Protein AF-A0A3N5H1C3-F1 (afdb_monomer)

Secondary structure (DSSP, 8-state):
-------------------------------------------PPP--PPP------PPPPPEEEEEEEEGGGHHHHHHHHHHHHHHSTTEEEEEEEE-HHHHHHHHHTT---SEEE-S-HHHHHHHHHTTSS-TTT-EEEEEE-EEEEEETT-TT---SGGGGGSTT--EEEE-TTSHHHHHHHHHHHHHTTSTTS-TTHHHHHHHTEEEEESSHHHHHHHHHTTSSSEEEEEHHHHHHTTTTEEEEE--TTT---EEEEEEE-TT-S-HHHHHHHHHHHHSHHHHHHHHHTTPEESS--S--TT-EEEE-TTS-EEEESS--SSEEE-SSS-HHHHHHHTTSTTHHHHEEEE----BTTB--HHHH-TTGGGSEEPPTT--HHHHHTT--SEEEEEGGGIIIIIHHHHHTT--EEEE---STTHHHHHHHHHHHHHT-HHHHHHHHHHHHTTT-

Mean predicted aligned error: 17.56 Å

Solvent-accessible surface area (backbone atoms only — 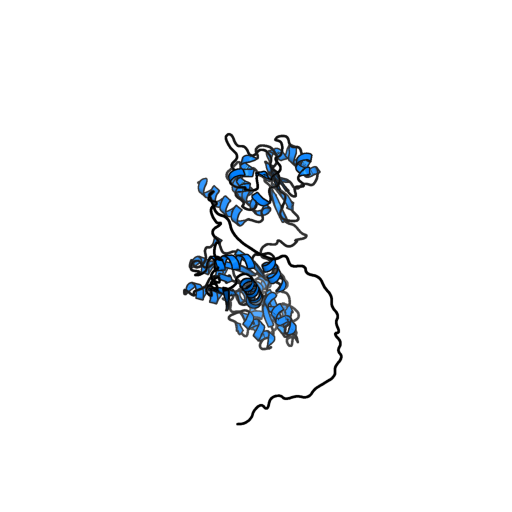not comparable to full-atom values): 26152 Å² total; per-residue (Å²): 140,86,84,82,89,84,81,89,82,89,80,90,87,88,91,83,90,90,90,86,91,88,91,85,90,85,86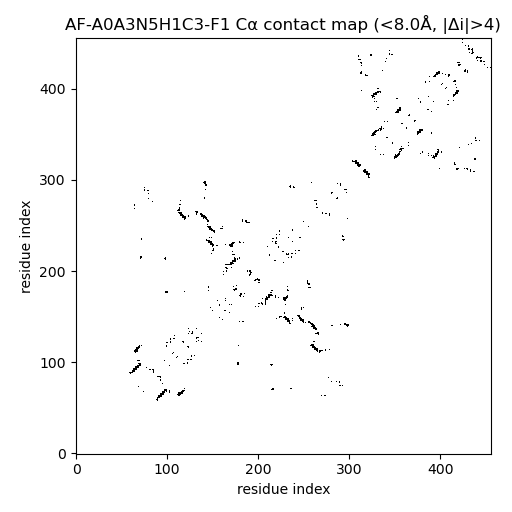,87,88,86,89,90,87,89,89,87,83,87,85,89,82,95,76,86,79,85,80,81,77,76,84,78,81,74,74,78,79,73,77,63,74,82,40,75,50,32,35,40,32,19,44,84,45,51,69,52,48,53,55,48,38,55,53,47,31,74,76,35,82,48,41,45,68,45,77,48,70,38,22,32,49,58,51,34,48,40,48,71,72,63,56,89,44,18,28,44,33,26,54,30,58,70,40,48,51,47,30,29,73,69,59,43,25,57,73,87,59,52,40,62,57,30,29,43,46,49,25,37,36,23,26,57,85,39,90,77,66,75,80,52,82,73,50,54,39,43,88,86,46,34,30,28,34,28,29,67,75,19,53,59,16,37,38,49,52,50,24,37,64,40,37,40,72,37,90,92,38,51,77,58,41,43,62,41,30,59,70,22,50,76,49,66,28,74,28,61,61,57,34,52,48,37,16,56,69,61,78,18,51,24,27,55,37,44,52,41,56,48,63,78,43,49,90,43,32,40,76,41,83,49,55,71,93,40,39,53,76,35,41,24,33,35,30,50,30,71,79,25,94,46,58,68,57,28,50,51,52,52,48,43,55,67,30,74,69,30,43,49,49,36,44,75,50,60,39,41,64,53,64,85,83,66,84,51,96,77,38,51,74,40,59,31,70,84,71,45,77,45,78,34,68,61,74,55,61,32,29,29,41,41,61,68,84,27,32,68,57,50,56,61,47,62,73,38,86,60,37,62,77,22,46,48,32,35,32,60,48,70,57,94,92,48,62,66,59,68,80,76,22,93,56,48,89,77,38,47,77,43,55,92,78,61,49,48,68,66,55,52,72,72,61,43,60,26,36,42,31,37,52,89,35,37,87,66,53,43,52,54,31,46,74,71,70,38,49,70,45,31,34,73,69,80,47,83,78,39,39,46,52,44,32,47,35,46,8,61,50,72,73,36,56,66,61,20,50,52,52,34,52,54,56,52,74,69,74,113

Sequence (456 aa):
MEKGEVAMRSKLMSLLLLIILLTSACAPQVTPAAPMTAPAAAAVPPTAVPPTDVPPTAAPEPRTLTVLAAASLTESFTELGKTFEAQNPGVTVAFSFAGSQQLAQQLDQGAEADVFASASKKYMDAAVTSKRVVKYDAKTFVTNRLVVIFPKDNPAGLQELKDLAKAGIKLDLADKAVPVGQYSLDFLDKAIKDEKFGASFKDDVLKNVVSYETDVKAVVSKVALGEADAGIVYVTDFNSAADKLGMVDIPDALNSIASYPIAALTDSNYPDLASAFIALVLSPDGQQVMAKYNFIPAVTGAESTDGFMVTDALGRAVRFAKAPEKIVLAGKALFMVADAIYLFPEAGKRIVALGSTVQGTGNFIPMIDPTFSAKITLDSSAGAEQIAAAQPDCVIMKSSNASSLGKALEAVKIPVVYLDFETPDQYPRDLKTLGQLFQNPDQAAKLAAYYKGKAE

Nearest PDB structures (foldseek):
  4xxu-assembly1_B  TM=8.721E-01  e=1.909E-21  Escherichia coli K-12
  2h5y-assembly2_B  TM=8.977E-01  e=2.290E-20  Xanthomonas citri pv. citri str. 306
  6nio-assembly1_A  TM=8.109E-01  e=3.676E-20  Yersinia pestis
  1atg-assembly1_A  TM=8.650E-01  e=9.099E-16  Azotobacter vinelandii
  4jb7-assembly1_A-2  TM=7.848E-01  e=1.652E-14  Vibrio cholerae O1 biovar El Tor str. N16961

Radius of gyration: 34.42 Å; Cα contacts (8 Å, |Δi|>4): 757; chains: 1; bounding box: 76×103×87 Å

pLDDT: mean 83.88, std 19.2, range [29.36, 98.62]

Structure (mmCIF, N/CA/C/O backbone):
data_AF-A0A3N5H1C3-F1
#
_entry.id   AF-A0A3N5H1C3-F1
#
loop_
_atom_site.group_PDB
_atom_site.id
_atom_site.type_symbol
_atom_site.label_atom_id
_atom_site.label_alt_id
_atom_site.label_comp_id
_atom_site.label_asym_id
_atom_site.label_entity_id
_atom_site.label_seq_id
_atom_site.pdbx_PDB_ins_code
_atom_site.Cartn_x
_atom_site.Cartn_y
_atom_site.Cartn_z
_atom_site.occupancy
_atom_site.B_iso_or_equiv
_atom_site.auth_seq_id
_atom_site.auth_comp_id
_atom_site.auth_asym_id
_atom_site.auth_atom_id
_atom_site.pdbx_PDB_model_num
ATOM 1 N N . MET A 1 1 ? 25.753 -42.907 29.778 1.00 36.94 1 MET A N 1
ATOM 2 C CA . MET A 1 1 ? 25.982 -44.345 30.032 1.00 36.94 1 MET A CA 1
ATOM 3 C C . MET A 1 1 ? 24.635 -45.018 29.834 1.00 36.94 1 MET A C 1
ATOM 5 O O . MET A 1 1 ? 23.695 -44.561 30.455 1.00 36.94 1 MET A O 1
ATOM 9 N N . GLU A 1 2 ? 24.388 -46.010 28.994 1.00 38.94 2 GLU A N 1
ATOM 10 C CA . GLU A 1 2 ? 25.201 -46.900 28.163 1.00 38.94 2 GLU A CA 1
ATOM 11 C C . GLU A 1 2 ? 24.142 -47.870 27.579 1.00 38.94 2 GLU A C 1
ATOM 13 O O . GLU A 1 2 ? 23.385 -48.439 28.355 1.00 38.94 2 GLU A O 1
ATOM 18 N N . LYS A 1 3 ? 23.797 -47.872 26.286 1.00 37.88 3 LYS A N 1
ATOM 19 C CA . LYS A 1 3 ? 24.251 -48.754 25.177 1.00 37.88 3 LYS A CA 1
ATOM 20 C C . LYS A 1 3 ? 22.988 -48.932 24.301 1.00 37.88 3 LYS A C 1
ATOM 22 O O . LYS A 1 3 ? 21.901 -49.046 24.848 1.00 37.88 3 LYS A O 1
ATOM 27 N N . GLY A 1 4 ? 23.002 -48.892 22.975 1.00 35.62 4 GLY A N 1
ATOM 28 C CA . GLY A 1 4 ? 24.003 -49.451 22.075 1.00 35.62 4 GLY A CA 1
ATOM 29 C C . GLY A 1 4 ? 23.430 -50.719 21.435 1.00 35.62 4 GLY A C 1
ATOM 30 O O . GLY A 1 4 ? 23.575 -51.800 21.987 1.00 35.62 4 GLY A O 1
ATOM 31 N N . GLU A 1 5 ? 22.698 -50.532 20.335 1.00 42.62 5 GLU A N 1
ATOM 32 C CA . GLU A 1 5 ? 22.949 -51.183 19.042 1.00 42.62 5 GLU A CA 1
ATOM 33 C C . GLU A 1 5 ? 23.433 -52.650 19.057 1.00 42.62 5 GLU A C 1
ATOM 35 O O . GLU A 1 5 ? 24.589 -52.923 19.367 1.00 42.62 5 GLU A O 1
ATOM 40 N N . VAL A 1 6 ? 22.593 -53.584 18.585 1.00 41.12 6 VAL A N 1
ATOM 41 C CA . VAL A 1 6 ? 23.080 -54.795 17.900 1.00 41.12 6 VAL A CA 1
ATOM 42 C C . VAL A 1 6 ? 22.230 -55.073 16.666 1.00 41.12 6 VAL A C 1
ATOM 44 O O . VAL A 1 6 ? 21.027 -55.324 16.718 1.00 41.12 6 VAL A O 1
ATOM 47 N N . ALA A 1 7 ? 22.936 -55.008 15.549 1.00 36.16 7 ALA A N 1
ATOM 48 C CA . ALA A 1 7 ? 22.525 -55.262 14.193 1.00 36.16 7 ALA A CA 1
ATOM 49 C C . ALA A 1 7 ? 22.127 -56.729 13.925 1.00 36.16 7 ALA A C 1
ATOM 51 O O . ALA A 1 7 ? 22.710 -57.667 14.460 1.00 36.16 7 ALA A O 1
ATOM 52 N N . MET A 1 8 ? 21.190 -56.879 12.983 1.00 31.75 8 MET A N 1
ATOM 53 C CA . MET A 1 8 ? 21.340 -57.688 11.765 1.00 31.75 8 MET A CA 1
ATOM 54 C C . MET A 1 8 ? 21.823 -59.141 11.930 1.00 31.75 8 MET A C 1
ATOM 56 O O . MET A 1 8 ? 23.010 -59.381 12.121 1.00 31.75 8 MET A O 1
ATOM 60 N N . ARG A 1 9 ? 20.931 -60.112 11.657 1.00 34.56 9 ARG A N 1
ATOM 61 C CA . ARG A 1 9 ? 21.171 -61.240 10.723 1.00 34.56 9 ARG A CA 1
ATOM 62 C C . ARG A 1 9 ? 20.014 -62.254 10.696 1.00 34.56 9 ARG A C 1
ATOM 64 O O . ARG A 1 9 ? 19.810 -63.004 11.636 1.00 34.56 9 ARG A O 1
ATOM 71 N N . SER A 1 10 ? 19.412 -62.349 9.508 1.00 29.36 10 SER A N 1
ATOM 72 C CA . SER A 1 10 ? 19.197 -63.599 8.759 1.00 29.36 10 SER A CA 1
ATOM 73 C C . SER A 1 10 ? 18.235 -64.669 9.302 1.00 29.36 10 SER A C 1
ATOM 75 O O . SER A 1 10 ? 18.570 -65.418 10.217 1.00 29.36 10 SER A O 1
ATOM 77 N N . LYS A 1 11 ? 17.099 -64.827 8.599 1.00 35.53 11 LYS A N 1
ATOM 78 C CA . LYS A 1 11 ? 16.646 -66.055 7.890 1.00 35.53 11 LYS A CA 1
ATOM 79 C C . LYS A 1 11 ? 15.341 -65.720 7.126 1.00 35.53 11 LYS A C 1
ATOM 81 O O . LYS A 1 11 ? 14.423 -65.189 7.733 1.00 35.53 11 LYS A O 1
ATOM 86 N N . LEU A 1 12 ? 15.329 -65.726 5.780 1.00 32.56 12 LEU A N 1
ATOM 87 C CA . LEU A 1 12 ? 14.977 -66.865 4.889 1.00 32.56 12 LEU A CA 1
ATOM 88 C C . LEU A 1 12 ? 13.518 -67.346 5.098 1.00 32.56 12 LEU A C 1
ATOM 90 O O . LEU A 1 12 ? 13.148 -67.583 6.234 1.00 32.56 12 LEU A O 1
ATOM 94 N N . MET A 1 13 ? 12.645 -67.633 4.123 1.00 31.69 13 MET A N 1
ATOM 95 C CA . MET A 1 13 ? 12.716 -67.821 2.664 1.00 31.69 13 MET A CA 1
ATOM 96 C C . MET A 1 13 ? 11.295 -68.231 2.187 1.00 31.69 13 MET A C 1
ATOM 98 O O . MET A 1 13 ? 10.660 -69.024 2.880 1.00 31.69 13 MET A O 1
ATOM 102 N N . SER A 1 14 ? 10.818 -67.778 1.019 1.00 32.59 14 SER A N 1
ATOM 103 C CA . SER A 1 14 ? 9.922 -68.506 0.070 1.00 32.59 14 SER A CA 1
ATOM 104 C C . SER A 1 14 ? 9.605 -67.563 -1.108 1.00 32.59 14 SER A C 1
ATOM 106 O O . SER A 1 14 ? 9.009 -66.524 -0.863 1.00 32.59 14 SER A O 1
ATOM 108 N N . LEU A 1 15 ? 10.120 -67.679 -2.344 1.00 33.88 15 LEU A N 1
ATOM 109 C CA . LEU A 1 15 ? 10.282 -68.770 -3.337 1.00 33.88 15 LEU A CA 1
ATOM 110 C C . LEU A 1 15 ? 9.112 -68.843 -4.346 1.00 33.88 15 LEU A C 1
ATOM 112 O O . LEU A 1 15 ? 8.040 -69.289 -3.959 1.00 33.88 15 LEU A O 1
ATOM 116 N N . LEU A 1 16 ? 9.370 -68.482 -5.623 1.00 30.16 16 LEU A N 1
ATOM 117 C CA . LEU A 1 16 ? 9.138 -69.265 -6.875 1.00 30.16 16 LEU A CA 1
ATOM 118 C C . LEU A 1 16 ? 9.544 -68.398 -8.109 1.00 30.16 16 LEU A C 1
ATOM 120 O O . LEU A 1 16 ? 8.967 -67.332 -8.286 1.00 30.16 16 LEU A O 1
ATOM 124 N N . LEU A 1 17 ? 10.677 -68.603 -8.816 1.00 34.81 17 LEU A N 1
ATOM 125 C CA . LEU A 1 17 ? 11.005 -69.545 -9.931 1.00 34.81 17 LEU A CA 1
ATOM 126 C C . LEU A 1 17 ? 10.067 -69.424 -11.166 1.00 34.81 17 LEU A C 1
ATOM 128 O O . LEU A 1 17 ? 8.861 -69.438 -10.983 1.00 34.81 17 LEU A O 1
ATOM 132 N N . LEU A 1 18 ? 10.514 -69.328 -12.436 1.00 31.48 18 LEU A N 1
ATOM 133 C CA . LEU A 1 18 ? 11.392 -70.268 -13.166 1.00 31.48 18 LEU A CA 1
ATOM 134 C C . LEU A 1 18 ? 11.843 -69.725 -14.563 1.00 31.48 18 LEU A C 1
ATOM 136 O O . LEU A 1 18 ? 11.075 -69.063 -15.254 1.00 31.48 18 LEU A O 1
ATOM 140 N N . ILE A 1 19 ? 13.067 -70.090 -14.978 1.00 41.50 19 ILE A N 1
ATOM 141 C CA . ILE A 1 19 ? 13.722 -69.982 -16.311 1.00 41.50 19 ILE A CA 1
ATOM 142 C C . ILE A 1 19 ? 13.886 -71.406 -16.896 1.00 41.50 19 ILE A C 1
ATOM 144 O O . ILE A 1 19 ? 14.028 -72.314 -16.085 1.00 41.50 19 ILE A O 1
ATOM 148 N N . ILE A 1 20 ? 13.946 -71.586 -18.238 1.00 41.34 20 ILE A N 1
ATOM 149 C CA . ILE A 1 20 ? 14.767 -72.559 -19.048 1.00 41.34 20 ILE A CA 1
ATOM 150 C C . ILE A 1 20 ? 14.331 -72.417 -20.546 1.00 41.34 20 ILE A C 1
ATOM 152 O O . ILE A 1 20 ? 13.132 -72.443 -20.789 1.00 41.34 20 ILE A O 1
ATOM 156 N N . LEU A 1 21 ? 15.137 -72.054 -21.576 1.00 39.25 21 LEU A N 1
ATOM 157 C CA . LEU A 1 21 ? 16.361 -72.597 -22.250 1.00 39.25 21 LEU A CA 1
ATOM 158 C C . LEU A 1 21 ? 16.034 -73.273 -23.619 1.00 39.25 21 LEU A C 1
ATOM 160 O O . LEU A 1 21 ? 15.194 -74.163 -23.618 1.00 39.25 21 LEU A O 1
ATOM 164 N N . LEU A 1 22 ? 16.715 -72.889 -24.733 1.00 36.28 22 LEU A N 1
ATOM 165 C CA . LEU A 1 22 ? 17.360 -73.748 -25.787 1.00 36.28 22 LEU A CA 1
ATOM 166 C C . LEU A 1 22 ? 17.553 -73.101 -27.204 1.00 36.28 22 LEU A C 1
ATOM 168 O O . LEU A 1 22 ? 16.595 -72.835 -27.917 1.00 36.28 22 LEU A O 1
ATOM 172 N N . THR A 1 23 ? 18.834 -72.907 -27.580 1.00 35.94 23 THR A N 1
ATOM 173 C CA . THR A 1 23 ? 19.586 -73.213 -28.846 1.00 35.94 23 THR A CA 1
ATOM 174 C C . THR A 1 23 ? 18.996 -73.053 -30.271 1.00 35.94 23 THR A C 1
ATOM 176 O O . THR A 1 23 ? 18.015 -73.712 -30.590 1.00 35.94 23 THR A O 1
ATOM 179 N N . SER A 1 24 ? 19.725 -72.388 -31.199 1.00 36.41 24 SER A N 1
ATOM 180 C CA . SER A 1 24 ? 20.563 -73.020 -32.269 1.00 36.41 24 SER A CA 1
ATOM 181 C C . SER A 1 24 ? 20.963 -72.096 -33.453 1.00 36.41 24 SER A C 1
ATOM 183 O O . SER A 1 24 ? 20.129 -71.396 -34.006 1.00 36.41 24 SER A O 1
ATOM 185 N N . ALA A 1 25 ? 22.249 -72.208 -33.840 1.00 36.03 25 ALA A N 1
ATOM 186 C CA . ALA A 1 25 ? 22.891 -72.177 -35.177 1.00 36.03 25 ALA A CA 1
ATOM 187 C C . ALA A 1 25 ? 22.631 -71.042 -36.206 1.00 36.03 25 ALA A C 1
ATOM 189 O O . ALA A 1 25 ? 21.527 -70.882 -36.705 1.00 36.03 25 ALA A O 1
ATOM 190 N N . CYS A 1 26 ? 23.690 -70.369 -36.693 1.00 36.50 26 CYS A N 1
ATOM 191 C CA . CYS A 1 26 ? 24.516 -70.805 -37.842 1.00 36.50 26 CYS A CA 1
ATOM 192 C C . CYS A 1 26 ? 25.561 -69.724 -38.216 1.00 36.50 26 CYS A C 1
ATOM 194 O O . CYS A 1 26 ? 25.216 -68.565 -38.422 1.00 36.50 26 CYS A O 1
ATOM 196 N N . ALA A 1 27 ? 26.831 -70.118 -38.345 1.00 41.91 27 ALA A N 1
ATOM 197 C CA . ALA A 1 27 ? 27.865 -69.377 -39.079 1.00 41.91 27 ALA A CA 1
ATOM 198 C C . ALA A 1 27 ? 27.997 -69.961 -40.502 1.00 41.91 27 ALA A C 1
ATOM 200 O O . ALA A 1 27 ? 27.506 -71.069 -40.745 1.00 41.91 27 ALA A O 1
ATOM 201 N N . PRO A 1 28 ? 28.693 -69.273 -41.426 1.00 50.06 28 PRO A N 1
ATOM 202 C CA . PRO A 1 28 ? 29.997 -69.820 -41.817 1.00 50.06 28 PRO A CA 1
ATOM 203 C C . PRO A 1 28 ? 31.110 -68.774 -42.027 1.00 50.06 28 PRO A C 1
ATOM 205 O O . PRO A 1 28 ? 30.880 -67.633 -42.418 1.00 50.06 28 PRO A O 1
ATOM 208 N N . GLN A 1 29 ? 32.341 -69.231 -41.777 1.00 41.31 29 GLN A N 1
ATOM 209 C CA . GLN A 1 29 ? 33.621 -68.579 -42.074 1.00 41.31 29 GLN A CA 1
ATOM 210 C C . GLN A 1 29 ? 34.056 -68.819 -43.530 1.00 41.31 29 GLN A C 1
ATOM 212 O O . GLN A 1 29 ? 33.793 -69.892 -44.070 1.00 41.31 29 GLN A O 1
ATOM 217 N N . VAL A 1 30 ? 34.845 -67.897 -44.097 1.00 39.16 30 VAL A N 1
ATOM 218 C CA . VAL A 1 30 ? 35.832 -68.191 -45.156 1.00 39.16 30 VAL A CA 1
ATOM 219 C C . VAL A 1 30 ? 37.159 -67.478 -44.830 1.00 39.16 30 VAL A C 1
ATOM 221 O O . VAL A 1 30 ? 37.179 -66.407 -44.229 1.00 39.16 30 VAL A O 1
ATOM 224 N N . THR A 1 31 ? 38.246 -68.169 -45.164 1.00 40.19 31 THR A N 1
ATOM 225 C CA . THR A 1 31 ? 39.660 -68.107 -44.746 1.00 40.19 31 THR A CA 1
ATOM 226 C C . THR A 1 31 ? 40.559 -67.068 -45.468 1.00 40.19 31 THR A C 1
ATOM 228 O O . THR A 1 31 ? 40.121 -66.459 -46.441 1.00 40.19 31 THR A O 1
ATOM 231 N N . PRO A 1 32 ? 41.827 -66.863 -45.015 1.00 61.50 32 PRO A N 1
ATOM 232 C CA . PRO A 1 32 ? 42.735 -65.782 -45.448 1.00 61.50 32 PRO A CA 1
ATOM 233 C C . PRO A 1 32 ? 43.892 -66.227 -46.382 1.00 61.50 32 PRO A C 1
ATOM 235 O O . PRO A 1 32 ? 44.264 -67.396 -46.353 1.00 61.50 32 PRO A O 1
ATOM 238 N N . ALA A 1 33 ? 44.519 -65.287 -47.123 1.00 31.56 33 ALA A N 1
ATOM 239 C CA . ALA A 1 33 ? 45.971 -65.209 -47.440 1.00 31.56 33 ALA A CA 1
ATOM 240 C C . ALA A 1 33 ? 46.325 -64.011 -48.372 1.00 31.56 33 ALA A C 1
ATOM 242 O O . ALA A 1 33 ? 45.522 -63.602 -49.202 1.00 31.56 33 ALA A O 1
ATOM 243 N N . ALA A 1 34 ? 47.534 -63.456 -48.202 1.00 37.16 34 ALA A N 1
ATOM 244 C CA . ALA A 1 34 ? 48.102 -62.205 -48.754 1.00 37.16 34 ALA A CA 1
ATOM 245 C C . ALA A 1 34 ? 48.891 -62.398 -50.091 1.00 37.16 34 ALA A C 1
ATOM 247 O O . ALA A 1 34 ? 48.834 -63.494 -50.641 1.00 37.16 34 ALA A O 1
ATOM 248 N N . PRO A 1 35 ? 49.816 -61.499 -50.526 1.00 58.72 35 PRO A N 1
ATOM 249 C CA . PRO A 1 35 ? 49.753 -60.056 -50.860 1.00 58.72 35 PRO A CA 1
ATOM 250 C C . PRO A 1 35 ? 50.266 -59.746 -52.300 1.00 58.72 35 PRO A C 1
ATOM 252 O O . PRO A 1 35 ? 51.093 -60.487 -52.816 1.00 58.72 35 PRO A O 1
ATOM 255 N N . MET A 1 36 ? 49.918 -58.599 -52.911 1.00 37.31 36 MET A N 1
ATOM 256 C CA . MET A 1 36 ? 50.714 -57.968 -53.995 1.00 37.31 36 MET A CA 1
ATOM 257 C C . MET A 1 36 ? 50.581 -56.428 -53.984 1.00 37.31 36 MET A C 1
ATOM 259 O O . MET A 1 36 ? 49.593 -55.862 -53.528 1.00 37.31 36 MET A O 1
ATOM 263 N N . THR A 1 37 ? 51.646 -55.777 -54.441 1.00 36.56 37 THR A N 1
ATOM 264 C CA . THR A 1 37 ? 52.115 -54.392 -54.250 1.00 36.56 37 THR A CA 1
ATOM 265 C C . THR A 1 37 ? 51.585 -53.322 -55.231 1.00 36.56 37 THR A C 1
ATOM 267 O O . THR A 1 37 ? 51.657 -53.553 -56.430 1.00 36.56 37 THR A O 1
ATOM 270 N N . ALA A 1 38 ? 51.240 -52.136 -54.678 1.00 31.78 38 ALA A N 1
ATOM 271 C CA . ALA A 1 38 ? 51.487 -50.725 -55.109 1.00 31.78 38 ALA A CA 1
ATOM 272 C C . ALA A 1 38 ? 51.030 -50.186 -56.506 1.00 31.78 38 ALA A C 1
ATOM 274 O O . ALA A 1 38 ? 50.956 -50.970 -57.444 1.00 31.78 38 ALA A O 1
ATOM 275 N N . PRO A 1 39 ? 50.874 -48.845 -56.738 1.00 45.78 39 PRO A N 1
ATOM 276 C CA . PRO A 1 39 ? 50.772 -47.688 -55.820 1.00 45.78 39 PRO A CA 1
ATOM 277 C C . PRO A 1 39 ? 49.642 -46.646 -56.124 1.00 45.78 39 PRO A C 1
ATOM 279 O O . PRO A 1 39 ? 49.071 -46.589 -57.205 1.00 45.78 39 PRO A O 1
ATOM 282 N N . ALA A 1 40 ? 49.463 -45.741 -55.148 1.00 34.53 40 ALA A N 1
ATOM 283 C CA . ALA A 1 40 ? 49.158 -44.298 -55.246 1.00 34.53 40 ALA A CA 1
ATOM 284 C C . ALA A 1 40 ? 47.779 -43.776 -55.721 1.00 34.53 40 ALA A C 1
ATOM 286 O O . ALA A 1 40 ? 47.545 -43.558 -56.903 1.00 34.53 40 ALA A O 1
ATOM 287 N N . ALA A 1 41 ? 46.979 -43.322 -54.747 1.00 35.84 41 ALA A N 1
ATOM 288 C CA . ALA A 1 41 ? 46.384 -41.979 -54.741 1.00 35.84 41 ALA A CA 1
ATOM 289 C C . ALA A 1 41 ? 46.063 -41.589 -53.285 1.00 35.84 41 ALA A C 1
ATOM 291 O O . ALA A 1 41 ? 45.417 -42.341 -52.559 1.00 35.84 41 ALA A O 1
ATOM 292 N N . ALA A 1 42 ? 46.585 -40.449 -52.832 1.00 41.59 42 ALA A N 1
ATOM 293 C CA . ALA A 1 42 ? 46.466 -39.975 -51.459 1.00 41.59 42 ALA A CA 1
ATOM 294 C C . ALA A 1 42 ? 45.038 -39.492 -51.151 1.00 41.59 42 ALA A C 1
ATOM 296 O O . ALA A 1 42 ? 44.550 -38.559 -51.784 1.00 41.59 42 ALA A O 1
ATOM 297 N N . ALA A 1 43 ? 44.402 -40.096 -50.145 1.00 39.53 43 ALA A N 1
ATOM 298 C CA . ALA A 1 43 ? 43.186 -39.596 -49.514 1.00 39.53 43 ALA A CA 1
ATOM 299 C C . ALA A 1 43 ? 43.504 -39.215 -48.059 1.00 39.53 43 ALA A C 1
ATOM 301 O O . ALA A 1 43 ? 44.106 -39.988 -47.314 1.00 39.53 43 ALA A O 1
ATOM 302 N N . VAL A 1 44 ? 43.143 -37.988 -47.695 1.00 48.47 44 VAL A N 1
ATOM 303 C CA . VAL A 1 44 ? 43.362 -37.363 -46.384 1.00 48.47 44 VAL A CA 1
ATOM 304 C C . VAL A 1 44 ? 42.508 -38.076 -45.317 1.00 48.47 44 VAL A C 1
ATOM 306 O O . VAL A 1 44 ? 41.326 -38.309 -45.576 1.00 48.47 44 VAL A O 1
ATOM 309 N N . PRO A 1 45 ? 43.042 -38.431 -44.131 1.00 45.03 45 PRO A N 1
ATOM 310 C CA . PRO A 1 45 ? 42.242 -39.044 -43.073 1.00 45.03 45 PRO A CA 1
ATOM 311 C C . PRO A 1 45 ? 41.356 -37.997 -42.368 1.00 45.03 45 PRO A C 1
ATOM 313 O O . PRO A 1 45 ? 41.797 -36.861 -42.180 1.00 45.03 45 PRO A O 1
ATOM 316 N N . PRO A 1 46 ? 40.132 -38.347 -41.929 1.00 45.97 46 PRO A N 1
ATOM 317 C CA . PRO A 1 46 ? 39.339 -37.473 -41.077 1.00 45.97 46 PRO A CA 1
ATOM 318 C C . PRO A 1 46 ? 39.953 -37.423 -39.672 1.00 45.97 46 PRO A C 1
ATOM 320 O O . PRO A 1 46 ? 40.116 -38.441 -38.999 1.00 45.97 46 PRO A O 1
ATOM 323 N N . THR A 1 47 ? 40.297 -36.217 -39.233 1.00 45.78 47 THR A N 1
ATOM 324 C CA . THR A 1 47 ? 40.767 -35.913 -37.881 1.00 45.78 47 THR A CA 1
ATOM 325 C C . THR A 1 47 ? 39.638 -36.177 -36.882 1.00 45.78 47 THR A C 1
ATOM 327 O O . THR A 1 47 ? 38.605 -35.510 -36.916 1.00 45.78 47 THR A O 1
ATOM 330 N N . ALA A 1 48 ? 39.818 -37.150 -35.990 1.00 46.56 48 ALA A N 1
ATOM 331 C CA . ALA A 1 48 ? 38.926 -37.355 -34.855 1.00 46.56 48 ALA A CA 1
ATOM 332 C C . ALA A 1 48 ? 39.094 -36.188 -33.867 1.00 46.56 48 ALA A C 1
ATOM 334 O O . ALA A 1 48 ? 40.171 -35.996 -33.303 1.00 46.56 48 ALA A O 1
ATOM 335 N N . VAL A 1 49 ? 38.037 -35.395 -33.685 1.00 53.53 49 VAL A N 1
ATOM 336 C CA . VAL A 1 49 ? 37.968 -34.363 -32.644 1.00 53.53 49 VAL A CA 1
ATOM 337 C C . VAL A 1 49 ? 37.721 -35.078 -31.307 1.00 53.53 49 VAL A C 1
ATOM 339 O O . VAL A 1 49 ? 36.754 -35.838 -31.217 1.00 53.53 49 VAL A O 1
ATOM 342 N N . PRO A 1 50 ? 38.576 -34.906 -30.283 1.00 54.91 50 PRO A N 1
ATOM 343 C CA . PRO A 1 50 ? 38.319 -35.469 -28.961 1.00 54.91 50 PRO A CA 1
ATOM 344 C C . PRO A 1 50 ? 37.069 -34.812 -28.346 1.00 54.91 50 PRO A C 1
ATOM 346 O O . PRO A 1 50 ? 36.811 -33.639 -28.622 1.00 54.91 50 PRO A O 1
ATOM 349 N N . PRO A 1 51 ? 36.279 -35.533 -27.527 1.00 51.88 51 PRO A N 1
ATOM 350 C CA . PRO A 1 51 ? 35.122 -34.953 -26.860 1.00 51.88 51 PRO A CA 1
ATOM 351 C C . PRO A 1 51 ? 35.586 -33.802 -25.965 1.00 51.88 51 PRO A C 1
ATOM 353 O O . PRO A 1 51 ? 36.453 -33.968 -25.109 1.00 51.88 51 PRO A O 1
ATOM 356 N N . THR A 1 52 ? 35.030 -32.620 -26.207 1.00 48.22 52 THR A N 1
ATOM 357 C CA . THR A 1 52 ? 35.222 -31.441 -25.373 1.00 48.22 52 THR A CA 1
ATOM 358 C C . THR A 1 52 ? 34.601 -31.730 -24.010 1.00 48.22 52 THR A C 1
ATOM 360 O O . THR A 1 52 ? 33.377 -31.770 -23.887 1.00 48.22 52 THR A O 1
ATOM 363 N N . ASP A 1 53 ? 35.436 -31.947 -22.994 1.00 50.69 53 ASP A N 1
ATOM 364 C CA . ASP A 1 53 ? 35.018 -31.853 -21.597 1.00 50.69 53 ASP A CA 1
ATOM 365 C C . ASP A 1 53 ? 34.475 -30.437 -21.383 1.00 50.69 53 ASP A C 1
ATOM 367 O O . ASP A 1 53 ? 35.227 -29.460 -21.346 1.00 50.69 53 ASP A O 1
ATOM 371 N N . VAL A 1 54 ? 33.150 -30.312 -21.304 1.00 54.22 54 VAL A N 1
ATOM 372 C CA . VAL A 1 54 ? 32.511 -29.098 -20.804 1.00 54.22 54 VAL A CA 1
ATOM 373 C C . VAL A 1 54 ? 32.788 -29.089 -19.301 1.00 54.22 54 VAL A C 1
ATOM 375 O O . VAL A 1 54 ? 32.288 -29.976 -18.604 1.00 54.22 54 VAL A O 1
ATOM 378 N N . PRO A 1 55 ? 33.600 -28.153 -18.778 1.00 53.78 55 PRO A N 1
ATOM 379 C CA . PRO A 1 55 ? 33.808 -28.065 -17.343 1.00 53.78 55 PRO A CA 1
ATOM 380 C C . PRO A 1 55 ? 32.444 -27.858 -16.668 1.00 53.78 55 PRO A C 1
ATOM 382 O O . PRO A 1 55 ? 31.614 -27.117 -17.207 1.00 53.78 55 PRO A O 1
ATOM 385 N N . PRO A 1 56 ? 32.173 -28.509 -15.521 1.00 53.41 56 PRO A N 1
ATOM 386 C CA . PRO A 1 56 ? 30.917 -28.322 -14.812 1.00 53.41 56 PRO A CA 1
ATOM 387 C C . PRO A 1 56 ? 30.718 -26.828 -14.560 1.00 53.41 56 PRO A C 1
ATOM 389 O O . PRO A 1 56 ? 31.608 -26.164 -14.026 1.00 53.41 56 PRO A O 1
ATOM 392 N N . THR A 1 57 ? 29.571 -26.297 -14.994 1.00 54.50 57 THR A N 1
ATOM 393 C CA . THR A 1 57 ? 29.149 -24.925 -14.708 1.00 54.50 57 THR A CA 1
ATOM 394 C C . THR A 1 57 ? 29.319 -24.691 -13.213 1.00 54.50 57 THR A C 1
ATOM 396 O O . THR A 1 57 ? 28.648 -25.338 -12.408 1.00 54.50 57 THR A O 1
ATOM 399 N N . ALA A 1 58 ? 30.265 -23.822 -12.846 1.00 55.56 58 ALA A N 1
ATOM 400 C CA . ALA A 1 58 ? 30.472 -23.430 -11.463 1.00 55.56 58 ALA A CA 1
ATOM 401 C C . ALA A 1 58 ? 29.125 -22.969 -10.894 1.00 55.56 58 ALA A C 1
ATOM 403 O O . ALA A 1 58 ? 28.422 -22.181 -11.533 1.00 55.56 58 ALA A O 1
ATOM 404 N N . ALA A 1 59 ? 28.742 -23.512 -9.736 1.00 60.91 59 ALA A N 1
ATOM 405 C CA . ALA A 1 59 ? 27.530 -23.081 -9.059 1.00 60.91 59 ALA A CA 1
ATOM 406 C C . ALA A 1 59 ? 27.604 -21.554 -8.866 1.00 60.91 59 ALA A C 1
ATOM 408 O O . ALA A 1 59 ? 28.658 -21.065 -8.450 1.00 60.91 59 ALA A O 1
ATOM 409 N N . PRO A 1 60 ? 26.547 -20.797 -9.214 1.00 62.03 60 PRO A N 1
ATOM 410 C CA . PRO A 1 60 ? 26.556 -19.348 -9.067 1.00 62.03 60 PRO A CA 1
ATOM 411 C C . PRO A 1 60 ? 26.874 -18.981 -7.616 1.00 62.03 60 PRO A C 1
ATOM 413 O O . PRO A 1 60 ? 26.378 -19.637 -6.696 1.00 62.03 60 PRO A O 1
ATOM 416 N N . GLU A 1 61 ? 27.713 -17.960 -7.411 1.00 73.88 61 GLU A N 1
ATOM 417 C CA . GLU A 1 61 ? 28.043 -17.517 -6.057 1.00 73.88 61 GLU A CA 1
ATOM 418 C C . GLU A 1 61 ? 26.762 -17.149 -5.289 1.00 73.88 61 GLU A C 1
ATOM 420 O O . GLU A 1 61 ? 25.859 -16.538 -5.878 1.00 73.88 61 GLU A O 1
ATOM 425 N N . PRO A 1 62 ? 26.653 -17.522 -3.998 1.00 82.38 62 PRO A N 1
ATOM 426 C CA . PRO A 1 62 ? 25.479 -17.211 -3.196 1.00 82.38 62 PRO A CA 1
ATOM 427 C C . PRO A 1 62 ? 25.266 -15.697 -3.119 1.00 82.38 62 PRO A C 1
ATOM 429 O O . PRO A 1 62 ? 26.147 -14.965 -2.671 1.00 82.38 62 PRO A O 1
ATOM 432 N N . ARG A 1 63 ? 24.089 -15.224 -3.534 1.00 93.44 63 ARG A N 1
ATOM 433 C CA . ARG A 1 63 ? 23.693 -13.809 -3.455 1.00 93.44 63 ARG A CA 1
ATOM 434 C C . ARG A 1 63 ? 22.519 -13.661 -2.501 1.00 93.44 63 ARG A C 1
ATOM 436 O O . ARG A 1 63 ? 21.562 -14.423 -2.592 1.00 93.44 63 ARG A O 1
ATOM 443 N N . THR A 1 64 ? 22.563 -12.663 -1.626 1.00 96.44 64 THR A N 1
ATOM 444 C CA . THR A 1 64 ? 21.477 -12.396 -0.674 1.00 96.44 64 THR A CA 1
ATOM 445 C C . THR A 1 64 ? 20.810 -11.073 -1.012 1.00 96.44 64 THR A C 1
ATOM 447 O O . THR A 1 64 ? 21.440 -10.027 -0.889 1.00 96.44 64 THR A O 1
ATOM 450 N N . LEU A 1 65 ? 19.539 -11.125 -1.413 1.00 97.56 65 LEU A N 1
ATOM 451 C CA . LEU A 1 65 ? 18.688 -9.953 -1.600 1.00 97.56 65 LEU A CA 1
ATOM 452 C C . LEU A 1 65 ? 18.071 -9.558 -0.254 1.00 97.56 65 LEU A C 1
ATOM 454 O O . LEU A 1 65 ? 17.301 -10.329 0.317 1.00 97.56 65 LEU A O 1
ATOM 458 N N . THR A 1 66 ? 18.372 -8.362 0.241 1.00 98.19 66 THR A N 1
ATOM 459 C CA . THR A 1 66 ? 17.865 -7.859 1.525 1.00 98.19 66 THR A CA 1
ATOM 460 C C . THR A 1 66 ? 16.651 -6.956 1.321 1.00 98.19 66 THR A C 1
ATOM 462 O O . THR A 1 66 ? 16.727 -5.924 0.653 1.00 98.19 66 THR A O 1
ATOM 465 N N . VAL A 1 67 ? 15.519 -7.312 1.926 1.00 98.56 67 VAL A N 1
ATOM 466 C CA . VAL A 1 67 ? 14.238 -6.613 1.762 1.00 98.56 67 VAL A CA 1
ATOM 467 C C . VAL A 1 67 ? 13.747 -6.087 3.112 1.00 98.56 67 VAL A C 1
ATOM 469 O O . VAL A 1 67 ? 13.392 -6.858 4.005 1.00 98.56 67 VAL A O 1
ATOM 472 N N . LEU A 1 68 ? 13.682 -4.761 3.252 1.00 98.62 68 LEU A N 1
ATOM 473 C CA . LEU A 1 68 ? 13.048 -4.087 4.387 1.00 98.62 68 LEU A CA 1
ATOM 474 C C . LEU A 1 68 ? 11.561 -3.911 4.081 1.00 98.62 68 LEU A C 1
ATOM 476 O O . LEU A 1 68 ? 11.193 -3.140 3.194 1.00 98.62 68 LEU A O 1
ATOM 480 N N . ALA A 1 69 ? 10.697 -4.613 4.807 1.00 98.62 69 ALA A N 1
ATOM 481 C CA . ALA A 1 69 ? 9.267 -4.642 4.519 1.00 98.62 69 ALA A CA 1
ATOM 482 C C . ALA A 1 69 ? 8.425 -4.362 5.765 1.00 98.62 69 ALA A C 1
ATOM 484 O O . ALA A 1 69 ? 8.737 -4.805 6.866 1.00 98.62 69 ALA A O 1
ATOM 485 N N . ALA A 1 70 ? 7.330 -3.622 5.599 1.00 98.12 70 ALA A N 1
ATOM 486 C CA . ALA A 1 70 ? 6.394 -3.358 6.685 1.00 98.12 70 ALA A CA 1
ATOM 487 C C . ALA A 1 70 ? 5.889 -4.661 7.333 1.00 98.12 70 ALA A C 1
ATOM 489 O O . ALA A 1 70 ? 5.607 -5.631 6.634 1.00 98.12 70 ALA A O 1
ATOM 490 N N . ALA A 1 71 ? 5.706 -4.664 8.656 1.00 96.75 71 ALA A N 1
ATOM 491 C CA . ALA A 1 71 ? 5.305 -5.855 9.412 1.00 96.75 71 ALA A CA 1
ATOM 492 C C . ALA A 1 71 ? 4.009 -6.528 8.909 1.00 96.75 71 ALA A C 1
ATOM 494 O O . ALA A 1 71 ? 3.907 -7.753 8.946 1.00 96.75 71 ALA A O 1
ATOM 495 N N . SER A 1 72 ? 3.046 -5.768 8.375 1.00 95.25 72 SER A N 1
ATOM 496 C CA . SER A 1 72 ? 1.817 -6.325 7.784 1.00 95.25 72 SER A CA 1
ATOM 497 C C . SER A 1 72 ? 2.044 -7.141 6.504 1.00 95.25 72 SER A C 1
ATOM 499 O O . SER A 1 72 ? 1.152 -7.871 6.087 1.00 95.25 72 SER A O 1
ATOM 501 N N . LEU A 1 73 ? 3.220 -7.045 5.873 1.00 97.50 73 LEU A N 1
ATOM 502 C CA . LEU A 1 73 ? 3.588 -7.797 4.667 1.00 97.50 73 LEU A CA 1
ATOM 503 C C . LEU A 1 73 ? 4.236 -9.156 4.975 1.00 97.50 73 LEU A C 1
ATOM 505 O O . LEU A 1 73 ? 4.585 -9.871 4.041 1.00 97.50 73 LEU A O 1
ATOM 509 N N . THR A 1 74 ? 4.428 -9.509 6.252 1.00 97.00 74 THR A N 1
ATOM 510 C CA . THR A 1 74 ? 5.246 -10.660 6.677 1.00 97.00 74 THR A CA 1
ATOM 511 C C . THR A 1 74 ? 4.884 -11.953 5.947 1.00 97.00 74 THR A C 1
ATOM 513 O O . THR A 1 74 ? 5.747 -12.593 5.346 1.00 97.00 74 THR A O 1
ATOM 516 N N . GLU A 1 75 ? 3.612 -12.342 5.960 1.00 95.19 75 GLU A N 1
ATOM 517 C CA . GLU A 1 75 ? 3.168 -13.616 5.400 1.00 95.19 75 GLU A CA 1
ATOM 518 C C . GLU A 1 75 ? 3.231 -13.622 3.866 1.00 95.19 75 GLU A C 1
ATOM 520 O O . GLU A 1 75 ? 3.769 -14.563 3.277 1.00 95.19 75 GLU A O 1
ATOM 525 N N . SER A 1 76 ? 2.758 -12.553 3.215 1.00 96.69 76 SER A N 1
ATOM 526 C CA . SER A 1 76 ? 2.739 -12.454 1.750 1.00 96.69 76 SER A CA 1
ATOM 527 C C . SER A 1 76 ? 4.145 -12.354 1.160 1.00 96.69 76 SER A C 1
ATOM 529 O O . SER A 1 76 ? 4.455 -13.040 0.186 1.00 96.69 76 SER A O 1
ATOM 531 N N . PHE A 1 77 ? 5.034 -11.568 1.770 1.00 98.25 77 PHE A N 1
ATOM 532 C CA . PHE A 1 77 ? 6.417 -11.447 1.311 1.00 98.25 77 PHE A CA 1
ATOM 533 C C . PHE A 1 77 ? 7.219 -12.716 1.585 1.00 98.25 77 PHE A C 1
ATOM 535 O O . PHE A 1 77 ? 8.052 -13.076 0.761 1.00 98.25 77 PHE A O 1
ATOM 542 N N . THR A 1 78 ? 6.937 -13.449 2.666 1.00 97.94 78 THR A N 1
ATOM 543 C CA . THR A 1 78 ? 7.578 -14.753 2.908 1.00 97.94 78 THR A CA 1
ATOM 544 C C . THR A 1 78 ? 7.220 -15.768 1.814 1.00 97.94 78 THR A C 1
ATOM 546 O O . THR A 1 78 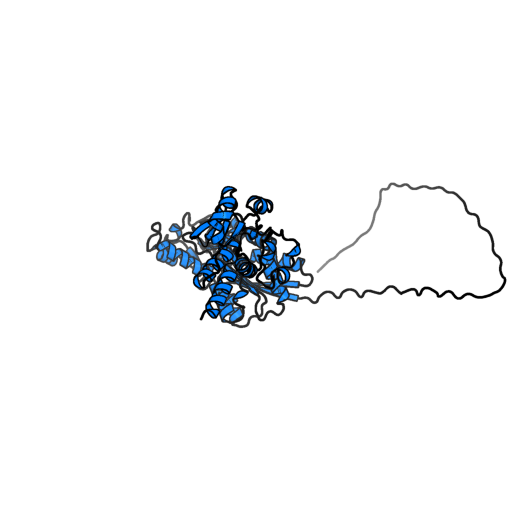? 8.083 -16.524 1.366 1.00 97.94 78 THR A O 1
ATOM 549 N N . GLU A 1 79 ? 5.970 -15.789 1.341 1.00 97.56 79 GLU A N 1
ATOM 550 C CA . GLU A 1 79 ? 5.555 -16.646 0.217 1.00 97.56 79 GLU A CA 1
ATOM 551 C C . GLU A 1 79 ? 6.189 -16.206 -1.115 1.00 97.56 79 GLU A C 1
ATOM 553 O O . GLU A 1 79 ? 6.689 -17.038 -1.881 1.00 97.56 79 GLU A O 1
ATOM 558 N N . LEU A 1 80 ? 6.247 -14.896 -1.366 1.00 97.88 80 LEU A N 1
ATOM 559 C CA . LEU A 1 80 ? 6.895 -14.342 -2.558 1.00 97.88 80 LEU A CA 1
ATOM 560 C C . LEU A 1 80 ? 8.409 -14.548 -2.556 1.00 97.88 80 LEU A C 1
ATOM 562 O O . LEU A 1 80 ? 8.973 -14.827 -3.607 1.00 97.88 80 LEU A O 1
ATOM 566 N N . GLY A 1 81 ? 9.057 -14.483 -1.393 1.00 98.00 81 GLY A N 1
ATOM 567 C CA . GLY A 1 81 ? 10.475 -14.791 -1.231 1.00 98.00 81 GLY A CA 1
ATOM 568 C C . GLY A 1 81 ? 10.790 -16.211 -1.684 1.00 98.00 81 GLY A C 1
ATOM 569 O O . GLY A 1 81 ? 11.632 -16.393 -2.555 1.00 98.00 81 GLY A O 1
ATOM 570 N N . LYS A 1 82 ? 10.029 -17.207 -1.212 1.00 97.81 82 LYS A N 1
ATOM 571 C CA . LYS A 1 82 ? 10.182 -18.608 -1.652 1.00 97.81 82 LYS A CA 1
ATOM 572 C C . LYS A 1 82 ? 9.986 -18.771 -3.159 1.00 97.81 82 LYS A C 1
ATOM 574 O O . LYS A 1 82 ? 10.715 -19.518 -3.806 1.00 97.81 82 LYS A O 1
ATOM 579 N N . THR A 1 83 ? 8.999 -18.070 -3.714 1.00 95.62 83 THR A N 1
ATOM 580 C CA . THR A 1 83 ? 8.739 -18.067 -5.161 1.00 95.62 83 THR A CA 1
ATOM 581 C C . THR A 1 83 ? 9.927 -17.480 -5.924 1.00 95.62 83 THR A C 1
ATOM 583 O O . THR A 1 83 ? 10.369 -18.053 -6.918 1.00 95.62 83 THR A O 1
ATOM 586 N N . PHE A 1 84 ? 10.488 -16.376 -5.432 1.00 97.19 84 PHE A N 1
ATOM 587 C CA . PHE A 1 84 ? 11.634 -15.711 -6.035 1.00 97.19 84 PHE A CA 1
ATOM 588 C C . PHE A 1 84 ? 12.905 -16.565 -5.980 1.00 97.19 84 PHE A C 1
ATOM 590 O O . PHE A 1 84 ? 13.586 -16.696 -6.993 1.00 97.19 84 PHE A O 1
ATOM 597 N N . GLU A 1 85 ? 13.203 -17.187 -4.837 1.00 97.12 85 GLU A N 1
ATOM 598 C CA . GLU A 1 85 ? 14.347 -18.096 -4.669 1.00 97.12 85 GLU A CA 1
ATOM 599 C C . GLU A 1 85 ? 14.245 -19.306 -5.607 1.00 97.12 85 GLU A C 1
ATOM 601 O O . GLU A 1 85 ? 15.221 -19.680 -6.256 1.00 97.12 85 GLU A O 1
ATOM 606 N N . ALA A 1 86 ? 13.046 -19.881 -5.760 1.00 95.62 86 ALA A N 1
ATOM 607 C CA . ALA A 1 86 ? 12.813 -20.982 -6.694 1.00 95.62 86 ALA A CA 1
ATOM 608 C C . ALA A 1 86 ? 13.042 -20.578 -8.164 1.00 95.62 86 ALA A C 1
ATOM 610 O O . ALA A 1 86 ? 13.504 -21.391 -8.965 1.00 95.62 86 ALA A O 1
ATOM 611 N N . GLN A 1 87 ? 12.737 -19.327 -8.519 1.00 92.88 87 GLN A N 1
ATOM 612 C CA . GLN A 1 87 ? 12.953 -18.773 -9.861 1.00 92.88 87 GLN A CA 1
ATOM 613 C C . GLN A 1 87 ? 14.403 -18.323 -10.105 1.00 92.88 87 GLN A C 1
ATOM 615 O O . GLN A 1 87 ? 14.801 -18.162 -11.258 1.00 92.88 87 GLN A O 1
ATOM 620 N N . ASN A 1 88 ? 15.200 -18.137 -9.048 1.00 93.19 88 ASN A N 1
ATOM 621 C CA . ASN A 1 88 ? 16.555 -17.595 -9.119 1.00 93.19 88 ASN A CA 1
ATOM 622 C C . ASN A 1 88 ? 1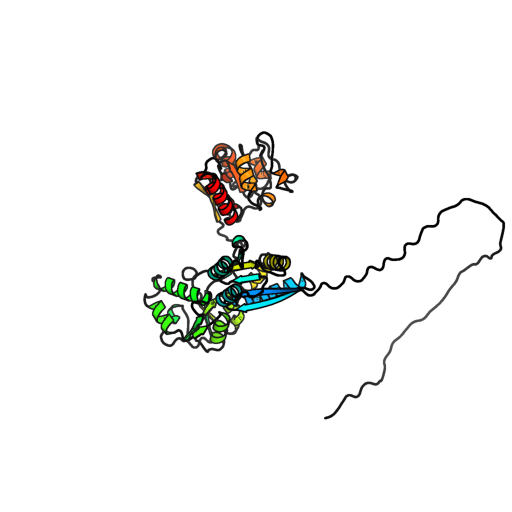7.547 -18.479 -8.336 1.00 93.19 88 ASN A C 1
ATOM 624 O O . ASN A 1 88 ? 17.926 -18.138 -7.213 1.00 93.19 88 ASN A O 1
ATOM 628 N N . PRO A 1 89 ? 18.018 -19.601 -8.918 1.00 93.00 89 PRO A N 1
ATOM 629 C CA . PRO A 1 89 ? 18.971 -20.487 -8.255 1.00 93.00 89 PRO A CA 1
ATOM 630 C C . PRO A 1 89 ? 20.231 -19.751 -7.772 1.00 93.00 89 PRO A C 1
ATOM 632 O O . PRO A 1 89 ? 20.850 -18.988 -8.518 1.00 93.00 89 PRO A O 1
ATOM 635 N N . GLY A 1 90 ? 20.622 -19.999 -6.519 1.00 91.88 90 GLY A N 1
ATOM 636 C CA . GLY A 1 90 ? 21.766 -19.339 -5.874 1.00 91.88 90 GLY A CA 1
ATOM 637 C C . GLY A 1 90 ? 21.455 -17.968 -5.262 1.00 91.88 90 GLY A C 1
ATOM 638 O O . GLY A 1 90 ? 22.379 -17.292 -4.813 1.00 91.88 90 GLY A O 1
ATOM 639 N N . VAL A 1 91 ? 20.185 -17.550 -5.235 1.00 96.44 91 VAL A N 1
ATOM 640 C CA . VAL A 1 91 ? 19.728 -16.348 -4.526 1.00 96.44 91 VAL A CA 1
ATOM 641 C C . VAL A 1 91 ? 18.961 -16.736 -3.263 1.00 96.44 91 VAL A C 1
ATOM 643 O O . VAL A 1 91 ? 18.112 -17.621 -3.308 1.00 96.44 91 VAL A O 1
ATOM 646 N N . THR A 1 92 ? 19.234 -16.032 -2.167 1.00 97.31 92 THR A N 1
ATOM 647 C CA . THR A 1 92 ? 18.469 -16.072 -0.913 1.00 97.31 92 THR A CA 1
ATOM 648 C C . THR A 1 92 ? 17.800 -14.718 -0.697 1.00 97.31 92 THR A C 1
ATOM 650 O O . THR A 1 92 ? 18.428 -13.684 -0.931 1.00 97.31 92 THR A O 1
ATOM 653 N N . VAL A 1 93 ? 16.557 -14.687 -0.223 1.00 98.06 93 VAL A N 1
ATOM 654 C CA . VAL A 1 93 ? 15.862 -13.447 0.143 1.00 98.06 93 VAL A CA 1
ATOM 655 C C . VAL A 1 93 ? 15.835 -13.305 1.663 1.00 98.06 93 VAL A C 1
ATOM 657 O O . VAL A 1 93 ? 15.179 -14.065 2.371 1.00 98.06 93 VAL A O 1
ATOM 660 N N . ALA A 1 94 ? 16.549 -12.306 2.177 1.00 98.06 94 ALA A N 1
ATOM 661 C CA . ALA A 1 94 ? 16.577 -11.968 3.592 1.00 98.06 94 ALA A CA 1
ATOM 662 C C . ALA A 1 94 ? 15.589 -10.833 3.880 1.00 98.06 94 ALA A C 1
ATOM 664 O O . ALA A 1 94 ? 15.761 -9.710 3.406 1.00 98.06 94 ALA A O 1
ATOM 665 N N . PHE A 1 95 ? 14.562 -11.108 4.681 1.00 98.25 95 PHE A N 1
ATOM 666 C CA . PHE A 1 95 ? 13.588 -10.097 5.086 1.00 98.25 95 PHE A CA 1
ATOM 667 C C . PHE A 1 95 ? 13.919 -9.497 6.450 1.00 98.25 95 PHE A C 1
ATOM 669 O O . PHE A 1 95 ? 14.272 -10.208 7.390 1.00 98.25 95 PHE A O 1
ATOM 676 N N . SER A 1 96 ? 13.712 -8.189 6.573 1.00 97.81 96 SER A N 1
ATOM 677 C CA . SER A 1 96 ? 13.627 -7.490 7.851 1.00 97.81 96 SER A CA 1
ATOM 678 C C . SER A 1 96 ? 12.256 -6.825 7.945 1.00 97.81 96 SER A C 1
ATOM 680 O O . SER A 1 96 ? 11.945 -5.890 7.199 1.00 97.81 96 SER A O 1
ATOM 682 N N . PHE A 1 97 ? 11.417 -7.364 8.834 1.00 98.25 97 PHE A N 1
ATOM 683 C CA . PHE A 1 97 ? 10.053 -6.898 9.060 1.00 98.25 97 PHE A CA 1
ATOM 684 C C . PHE A 1 97 ? 9.977 -6.033 10.317 1.00 98.25 97 PHE A C 1
ATOM 686 O O . PHE A 1 97 ? 10.377 -6.468 11.393 1.00 98.25 97 PHE A O 1
ATOM 693 N N . ALA A 1 98 ? 9.446 -4.817 10.187 1.00 97.62 98 ALA A N 1
ATOM 694 C CA . ALA A 1 98 ? 9.184 -3.920 11.316 1.00 97.62 98 ALA A CA 1
ATOM 695 C C . ALA A 1 98 ? 8.150 -2.842 10.943 1.00 97.62 98 ALA A C 1
ATOM 697 O O . ALA A 1 98 ? 7.624 -2.804 9.824 1.00 97.62 98 ALA A O 1
ATOM 698 N N . GLY A 1 99 ? 7.854 -1.929 11.872 1.00 96.19 99 GLY A N 1
ATOM 699 C CA . GLY A 1 99 ? 7.084 -0.727 11.563 1.00 96.19 99 GLY A CA 1
ATOM 700 C C . GLY A 1 99 ? 7.774 0.117 10.483 1.00 96.19 99 GLY A C 1
ATOM 701 O O . GLY A 1 99 ? 8.982 0.351 10.539 1.00 96.19 99 GLY A O 1
ATOM 702 N N . SER A 1 100 ? 7.021 0.605 9.489 1.00 97.19 100 SER A N 1
ATOM 703 C CA . SER A 1 100 ? 7.602 1.352 8.356 1.00 97.19 100 SER A CA 1
ATOM 704 C C . SER A 1 100 ? 8.364 2.610 8.779 1.00 97.19 100 SER A C 1
ATOM 706 O O . SER A 1 100 ? 9.296 3.011 8.089 1.00 97.19 100 SER A O 1
ATOM 708 N N . GLN A 1 101 ? 8.002 3.205 9.918 1.00 97.44 101 GLN A N 1
ATOM 709 C CA . GLN A 1 101 ? 8.719 4.325 10.523 1.00 97.44 101 GLN A CA 1
ATOM 710 C C . GLN A 1 101 ? 10.134 3.941 10.962 1.00 97.44 101 GLN A C 1
ATOM 712 O O . GLN A 1 101 ? 11.077 4.685 10.712 1.00 97.44 101 GLN A O 1
ATOM 717 N N . GLN A 1 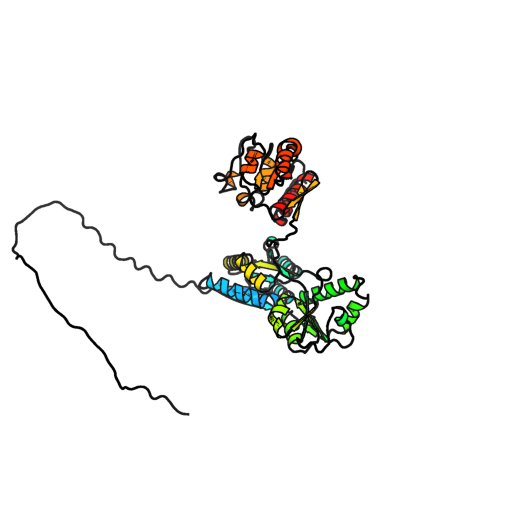102 ? 10.285 2.761 11.567 1.00 97.50 102 GLN A N 1
ATOM 718 C CA . GLN A 1 102 ? 11.569 2.251 12.033 1.00 97.50 102 GLN A CA 1
ATOM 719 C C . GLN A 1 102 ? 12.444 1.850 10.847 1.00 97.50 102 GLN A C 1
ATOM 721 O O . GLN A 1 102 ? 13.618 2.198 10.812 1.00 97.50 102 GLN A O 1
ATOM 726 N N . LEU A 1 103 ? 11.869 1.179 9.846 1.00 97.94 103 LEU A N 1
ATOM 727 C CA . LEU A 1 103 ? 12.589 0.795 8.628 1.00 97.94 103 LEU A CA 1
ATOM 728 C C . LEU A 1 103 ? 13.085 2.024 7.853 1.00 97.94 103 LEU A C 1
ATOM 730 O O . LEU A 1 103 ? 14.238 2.069 7.437 1.00 97.94 103 LEU A O 1
ATOM 734 N N . ALA A 1 104 ? 12.247 3.055 7.707 1.00 97.31 104 ALA A N 1
ATOM 735 C CA . ALA A 1 104 ? 12.662 4.306 7.075 1.00 97.31 104 ALA A CA 1
ATOM 736 C C . ALA A 1 104 ? 13.761 5.023 7.873 1.00 97.31 104 ALA A C 1
ATOM 738 O O . ALA A 1 104 ? 14.681 5.574 7.277 1.00 97.31 104 ALA A O 1
ATOM 739 N N . GLN A 1 105 ? 13.705 4.985 9.208 1.00 96.94 105 GLN A N 1
ATOM 740 C CA . GLN A 1 105 ? 14.771 5.522 10.055 1.00 96.94 105 GLN A CA 1
ATOM 741 C C . GLN A 1 105 ? 16.081 4.737 9.901 1.00 96.94 105 GLN A C 1
ATOM 743 O O . GLN A 1 105 ? 17.143 5.345 9.813 1.00 96.94 105 GLN A O 1
ATOM 748 N N . GLN A 1 106 ? 16.024 3.406 9.833 1.00 96.75 106 GLN A N 1
ATOM 749 C CA . GLN A 1 106 ? 17.197 2.567 9.571 1.00 96.75 106 GLN A CA 1
ATOM 750 C C . GLN A 1 106 ? 17.828 2.912 8.217 1.00 96.75 106 GLN A C 1
ATOM 752 O O . GLN A 1 106 ? 19.046 3.048 8.119 1.00 96.75 106 GLN A O 1
ATOM 757 N N . LEU A 1 107 ? 17.006 3.123 7.185 1.00 96.19 107 LEU A N 1
ATOM 758 C CA . LEU A 1 107 ? 17.476 3.597 5.884 1.00 96.19 107 LEU A CA 1
ATOM 759 C C . LEU A 1 107 ? 18.099 4.992 5.967 1.00 96.19 107 LEU A C 1
ATOM 761 O O . LEU A 1 107 ? 19.155 5.232 5.396 1.00 96.19 107 LEU A O 1
ATOM 765 N N . ASP A 1 108 ? 17.508 5.923 6.701 1.00 94.19 108 ASP A N 1
ATOM 766 C CA . ASP A 1 108 ? 18.123 7.241 6.887 1.00 94.19 108 ASP A CA 1
ATOM 767 C C . ASP A 1 108 ? 19.492 7.151 7.593 1.00 94.19 108 ASP A C 1
ATOM 769 O O . ASP A 1 108 ? 20.423 7.883 7.270 1.00 94.19 108 ASP A O 1
ATOM 773 N N . GLN A 1 109 ? 19.654 6.174 8.488 1.00 95.62 109 GLN A N 1
ATOM 774 C CA . GLN A 1 109 ? 20.897 5.895 9.215 1.00 95.62 109 GLN A CA 1
ATOM 775 C C . GLN A 1 109 ? 21.926 5.067 8.428 1.00 95.62 109 GLN A C 1
ATOM 777 O O . GLN A 1 109 ? 22.982 4.742 8.970 1.00 95.62 109 GLN A O 1
ATOM 782 N N . GLY A 1 110 ? 21.654 4.733 7.164 1.00 93.88 110 GLY A N 1
ATOM 783 C CA . GLY A 1 110 ? 22.608 4.020 6.313 1.00 93.88 110 GLY A CA 1
ATOM 784 C C . GLY A 1 110 ? 22.529 2.495 6.387 1.00 93.88 110 GLY A C 1
ATOM 785 O O . GLY A 1 110 ? 23.490 1.834 6.013 1.00 93.88 110 GLY A O 1
ATOM 786 N N . ALA A 1 111 ? 21.412 1.916 6.842 1.00 94.75 111 ALA A N 1
ATOM 787 C CA . ALA A 1 111 ? 21.216 0.469 6.754 1.00 94.75 111 ALA A CA 1
ATOM 788 C C . ALA A 1 111 ? 21.337 -0.009 5.298 1.00 94.75 111 ALA A C 1
ATOM 790 O O . ALA A 1 111 ? 20.752 0.597 4.392 1.00 94.75 111 ALA A O 1
ATOM 791 N N . GLU A 1 112 ? 22.087 -1.090 5.091 1.00 95.19 112 GLU A N 1
ATOM 792 C CA . GLU A 1 112 ? 22.244 -1.741 3.793 1.00 95.19 112 GLU A CA 1
ATOM 793 C C . GLU A 1 112 ? 21.030 -2.629 3.512 1.00 95.19 112 GLU A C 1
ATOM 795 O O . GLU A 1 112 ? 20.682 -3.510 4.300 1.00 95.19 112 GLU A O 1
ATOM 800 N N . ALA A 1 113 ? 20.366 -2.377 2.390 1.00 97.50 113 ALA A N 1
ATOM 801 C CA . ALA A 1 113 ? 19.266 -3.181 1.886 1.00 97.50 113 ALA A CA 1
ATOM 802 C C . ALA A 1 113 ? 19.136 -2.962 0.374 1.00 97.50 113 ALA A C 1
ATOM 804 O O . ALA A 1 113 ? 19.708 -2.025 -0.182 1.00 97.50 113 ALA A O 1
ATOM 805 N N . ASP A 1 114 ? 18.336 -3.795 -0.285 1.00 98.12 114 ASP A N 1
ATOM 806 C CA . ASP A 1 114 ? 18.128 -3.739 -1.731 1.00 98.12 114 ASP A CA 1
ATOM 807 C C . ASP A 1 114 ? 16.728 -3.242 -2.108 1.00 98.12 114 ASP A C 1
ATOM 809 O O . ASP A 1 114 ? 16.556 -2.527 -3.096 1.00 98.12 114 ASP A O 1
ATOM 813 N N . VAL A 1 115 ? 15.714 -3.591 -1.310 1.00 98.56 115 VAL A N 1
ATOM 814 C CA . VAL A 1 115 ? 14.311 -3.225 -1.548 1.00 98.56 115 VAL A CA 1
ATOM 815 C C . VAL A 1 115 ? 13.687 -2.677 -0.272 1.00 98.56 115 VAL A C 1
ATOM 817 O O . VAL A 1 115 ? 13.867 -3.237 0.810 1.00 98.56 115 VAL A O 1
ATOM 820 N N . PHE A 1 116 ? 12.892 -1.616 -0.413 1.00 98.62 116 PHE A N 1
ATOM 821 C CA . PHE A 1 116 ? 12.059 -1.072 0.654 1.00 98.62 116 PHE A CA 1
ATOM 822 C C . PHE A 1 116 ? 10.576 -1.141 0.280 1.00 98.62 116 PHE A C 1
ATOM 824 O O . PHE A 1 116 ? 10.162 -0.596 -0.744 1.00 98.62 116 PHE A O 1
ATOM 831 N N . ALA A 1 117 ? 9.769 -1.785 1.124 1.00 98.38 117 ALA A N 1
ATOM 832 C CA . ALA A 1 117 ? 8.315 -1.865 1.006 1.00 98.38 117 ALA A CA 1
ATOM 833 C C . ALA A 1 117 ? 7.647 -1.285 2.263 1.00 98.38 117 ALA A C 1
ATOM 835 O O . ALA A 1 117 ? 7.742 -1.837 3.360 1.00 98.38 117 ALA A O 1
ATOM 836 N N . SER A 1 118 ? 6.952 -0.162 2.109 1.00 97.50 118 SER A N 1
ATOM 837 C CA . SER A 1 118 ? 6.341 0.582 3.216 1.00 97.50 118 SER A CA 1
ATOM 838 C C . SER A 1 118 ? 4.825 0.393 3.240 1.00 97.50 118 SER A C 1
ATOM 840 O O . SER A 1 118 ? 4.204 0.267 2.193 1.00 97.50 118 SER A O 1
ATOM 842 N N . ALA A 1 119 ? 4.210 0.456 4.425 1.00 94.06 119 ALA A N 1
ATOM 843 C CA . ALA A 1 119 ? 2.754 0.537 4.599 1.00 94.06 119 ALA A CA 1
ATOM 844 C C . ALA A 1 119 ? 2.230 1.987 4.554 1.00 94.06 119 ALA A C 1
ATOM 846 O O . ALA A 1 119 ? 1.073 2.251 4.870 1.00 94.06 119 ALA A O 1
ATOM 847 N N . SER A 1 120 ? 3.099 2.954 4.239 1.00 90.75 120 SER A N 1
ATOM 848 C CA . SER A 1 120 ? 2.745 4.369 4.157 1.00 90.75 120 SER A CA 1
ATOM 849 C C . SER A 1 120 ? 3.582 5.116 3.128 1.00 90.75 120 SER A C 1
ATOM 851 O O . SER A 1 120 ? 4.818 5.041 3.123 1.00 90.75 120 SER A O 1
ATOM 853 N N . LYS A 1 121 ? 2.906 5.952 2.334 1.00 89.69 121 LYS A N 1
ATOM 854 C CA . LYS A 1 121 ? 3.554 6.901 1.426 1.00 89.69 121 LYS A CA 1
ATOM 855 C C . LYS A 1 121 ? 4.469 7.880 2.164 1.00 89.69 121 LYS A C 1
ATOM 857 O O . LYS A 1 121 ? 5.541 8.174 1.660 1.00 89.69 121 LYS A O 1
ATOM 862 N N . LYS A 1 122 ? 4.108 8.316 3.377 1.00 91.88 122 LYS A N 1
ATOM 863 C CA . LYS A 1 122 ? 4.919 9.244 4.187 1.00 91.88 122 LYS A CA 1
ATOM 864 C C . LYS A 1 122 ? 6.346 8.726 4.397 1.00 91.88 122 LYS A C 1
ATOM 866 O O . LYS A 1 122 ? 7.299 9.482 4.252 1.00 91.88 122 LYS A O 1
ATOM 871 N N . TYR A 1 123 ? 6.493 7.443 4.727 1.00 96.56 123 TYR A N 1
ATOM 872 C CA . TYR A 1 123 ? 7.805 6.842 4.985 1.00 96.56 123 TYR A CA 1
ATOM 873 C C . TYR A 1 123 ? 8.566 6.491 3.708 1.00 96.56 123 TYR A C 1
ATOM 875 O O . TYR A 1 123 ? 9.790 6.579 3.693 1.00 96.56 123 TYR A O 1
ATOM 883 N N . MET A 1 124 ? 7.861 6.191 2.614 1.00 96.00 124 MET A N 1
ATOM 884 C CA . MET A 1 124 ? 8.500 6.109 1.299 1.00 96.00 124 MET A CA 1
ATOM 885 C C . MET A 1 124 ? 9.022 7.474 0.841 1.00 96.00 124 MET A C 1
ATOM 887 O O . MET A 1 124 ? 10.156 7.581 0.392 1.00 96.00 124 MET A O 1
ATOM 891 N N . ASP A 1 125 ? 8.232 8.534 1.018 1.00 91.56 125 ASP A N 1
ATOM 892 C CA . ASP A 1 125 ? 8.639 9.901 0.697 1.00 91.56 125 ASP A CA 1
ATOM 893 C C . ASP A 1 125 ? 9.850 10.329 1.539 1.00 91.56 125 ASP A C 1
ATOM 895 O O . ASP A 1 125 ? 10.743 10.985 1.014 1.00 91.56 125 ASP A O 1
ATOM 899 N N . ALA A 1 126 ? 9.933 9.907 2.806 1.00 93.56 126 ALA A N 1
ATOM 900 C CA . ALA A 1 126 ? 11.118 10.129 3.634 1.00 93.56 126 ALA A CA 1
ATOM 901 C C . ALA A 1 126 ? 12.373 9.457 3.042 1.00 93.56 126 ALA A C 1
ATOM 903 O O . ALA A 1 126 ? 13.406 10.114 2.932 1.00 93.56 126 ALA A O 1
ATOM 904 N N . ALA A 1 127 ? 12.271 8.202 2.585 1.00 95.00 127 ALA A N 1
ATOM 905 C CA . ALA A 1 127 ? 13.368 7.501 1.905 1.00 95.00 127 ALA A CA 1
ATOM 906 C C . ALA A 1 127 ? 13.759 8.160 0.566 1.00 95.00 127 ALA A C 1
ATOM 908 O O . ALA A 1 127 ? 14.924 8.156 0.168 1.00 95.00 127 ALA A O 1
ATOM 909 N N . VAL A 1 128 ? 12.796 8.774 -0.126 1.00 90.81 128 VAL A N 1
ATOM 910 C CA . VAL A 1 128 ? 13.060 9.597 -1.314 1.00 90.81 128 VAL A CA 1
ATOM 911 C C . VAL A 1 128 ? 13.794 10.886 -0.940 1.00 90.81 128 VAL A C 1
ATOM 913 O O . VAL A 1 128 ? 14.759 11.267 -1.601 1.00 90.81 128 VAL A O 1
ATOM 916 N N . THR A 1 129 ? 13.367 11.571 0.123 1.00 92.12 129 THR A N 1
ATOM 917 C CA . THR A 1 129 ? 14.006 12.803 0.608 1.00 92.12 129 THR A CA 1
ATOM 918 C C . THR A 1 129 ? 15.443 12.560 1.067 1.00 92.12 129 THR A C 1
ATOM 920 O O . THR A 1 129 ? 16.313 13.371 0.749 1.00 92.12 129 THR A O 1
ATOM 923 N N . SER A 1 130 ? 15.716 11.434 1.730 1.00 92.69 130 SER A N 1
ATOM 924 C CA . SER A 1 130 ? 17.074 11.017 2.106 1.00 92.69 130 SER A CA 1
ATOM 925 C C . SER A 1 130 ? 17.886 10.444 0.936 1.00 92.69 130 SER A C 1
ATOM 927 O O . SER A 1 130 ? 19.027 10.029 1.120 1.00 92.69 130 SER A O 1
ATOM 929 N N . LYS A 1 131 ? 17.334 10.470 -0.288 1.00 91.88 131 LYS A N 1
ATOM 930 C CA . LYS A 1 131 ? 17.954 9.989 -1.533 1.00 91.88 131 LYS A CA 1
ATOM 931 C C . LYS A 1 131 ? 18.292 8.498 -1.534 1.00 91.88 131 LYS A C 1
ATOM 933 O O . LYS A 1 131 ? 19.058 8.071 -2.387 1.00 91.88 131 LYS A O 1
ATOM 938 N N . ARG A 1 132 ? 17.703 7.716 -0.625 1.00 94.81 132 ARG A N 1
ATOM 939 C CA . ARG A 1 132 ? 17.800 6.250 -0.616 1.00 94.81 132 ARG A CA 1
ATOM 940 C C . ARG A 1 132 ? 16.922 5.614 -1.695 1.00 94.81 132 ARG A C 1
ATOM 942 O O . ARG A 1 132 ? 17.185 4.496 -2.118 1.00 94.81 132 ARG A O 1
ATOM 949 N N . VAL A 1 133 ? 15.883 6.321 -2.146 1.00 90.25 133 VAL A N 1
ATOM 950 C CA . VAL A 1 133 ? 14.962 5.893 -3.210 1.00 90.25 133 VAL A CA 1
ATOM 951 C C . VAL A 1 133 ? 14.841 6.983 -4.274 1.00 90.25 133 VAL A C 1
ATOM 953 O O . VAL A 1 133 ? 14.682 8.165 -3.961 1.00 90.25 133 VAL A O 1
ATOM 956 N N . VAL A 1 134 ? 14.840 6.603 -5.552 1.00 78.19 134 VAL A N 1
ATOM 957 C CA . VAL A 1 134 ? 14.471 7.523 -6.636 1.00 78.19 134 VAL A CA 1
ATOM 958 C C . VAL A 1 134 ? 12.954 7.699 -6.638 1.00 78.19 134 VAL A C 1
ATOM 960 O O . VAL A 1 134 ? 12.206 6.733 -6.763 1.00 78.19 134 VAL A O 1
ATOM 963 N N . LYS A 1 135 ? 12.478 8.949 -6.547 1.00 65.00 135 LYS A N 1
ATOM 964 C CA . LYS A 1 135 ? 11.043 9.282 -6.437 1.00 65.00 135 LYS A CA 1
ATOM 965 C C . LYS A 1 135 ? 10.143 8.540 -7.434 1.00 65.00 135 LYS A C 1
ATOM 967 O O . LYS A 1 135 ? 9.039 8.151 -7.073 1.00 65.00 135 LYS A O 1
ATOM 972 N N . TYR A 1 136 ? 10.595 8.401 -8.678 1.00 63.75 136 TYR A N 1
ATOM 973 C CA . TYR A 1 136 ? 9.812 7.819 -9.772 1.00 63.75 136 TYR A CA 1
ATOM 974 C C . TYR A 1 136 ? 9.845 6.286 -9.816 1.00 63.75 136 TYR A C 1
ATOM 976 O O . TYR A 1 136 ? 9.057 5.693 -10.548 1.00 63.75 136 TYR A O 1
ATOM 984 N N . ASP A 1 137 ? 10.707 5.655 -9.019 1.00 71.38 137 ASP A N 1
ATOM 985 C CA . ASP A 1 137 ? 10.827 4.196 -8.957 1.00 71.38 137 ASP A CA 1
ATOM 986 C C . ASP A 1 137 ? 9.920 3.594 -7.874 1.00 71.38 137 ASP A C 1
ATOM 988 O O . ASP A 1 137 ? 9.648 2.392 -7.888 1.00 71.38 137 ASP A O 1
ATOM 992 N N . ALA A 1 138 ? 9.400 4.424 -6.962 1.00 80.44 138 ALA A N 1
ATOM 993 C CA . ALA A 1 138 ? 8.442 4.005 -5.949 1.00 80.44 138 ALA A CA 1
ATOM 994 C C . ALA A 1 138 ? 7.064 3.736 -6.566 1.00 80.44 138 ALA A C 1
ATOM 996 O O . ALA A 1 138 ? 6.378 4.649 -7.027 1.00 80.44 138 ALA A O 1
ATOM 997 N N . LYS A 1 139 ? 6.631 2.474 -6.526 1.00 84.69 139 LYS A N 1
ATOM 998 C CA . LYS A 1 139 ? 5.349 2.020 -7.079 1.00 84.69 139 LYS A CA 1
ATOM 999 C C . LYS A 1 139 ? 4.426 1.556 -5.971 1.00 84.69 139 LYS A C 1
ATOM 1001 O O . LYS A 1 139 ? 4.825 0.756 -5.133 1.00 84.69 139 LYS A O 1
ATOM 1006 N N . THR A 1 140 ? 3.177 2.009 -5.982 1.00 87.25 140 THR A N 1
ATOM 1007 C CA . THR A 1 140 ? 2.155 1.435 -5.096 1.00 87.25 140 THR A CA 1
ATOM 1008 C C . THR A 1 140 ? 1.709 0.100 -5.678 1.00 87.25 140 THR A C 1
ATOM 1010 O O . THR A 1 140 ? 1.265 0.063 -6.822 1.00 87.25 140 THR A O 1
ATOM 1013 N N . PHE A 1 141 ? 1.856 -0.990 -4.922 1.00 90.31 141 PHE A N 1
ATOM 1014 C CA . PHE A 1 141 ? 1.541 -2.343 -5.404 1.00 90.31 141 PHE A CA 1
ATOM 1015 C C . PHE A 1 141 ? 0.237 -2.886 -4.817 1.00 90.31 141 PHE A C 1
ATOM 1017 O O . PHE A 1 141 ? -0.491 -3.594 -5.504 1.00 90.31 141 PHE A O 1
ATOM 1024 N N . VAL A 1 142 ? -0.103 -2.504 -3.585 1.00 92.75 142 VAL A N 1
ATOM 1025 C CA . VAL A 1 142 ? -1.379 -2.842 -2.943 1.00 92.75 142 VAL A CA 1
ATOM 1026 C C . VAL A 1 142 ? -1.881 -1.702 -2.064 1.00 92.75 142 VAL A C 1
ATOM 1028 O O . VAL A 1 142 ? -1.167 -0.749 -1.741 1.00 92.75 142 VAL A O 1
ATOM 1031 N N . THR A 1 143 ? -3.132 -1.825 -1.661 1.00 90.44 143 THR A N 1
ATOM 1032 C CA . THR A 1 143 ? -3.787 -1.032 -0.639 1.00 90.44 143 THR A CA 1
ATOM 1033 C C . THR A 1 143 ? -4.406 -1.941 0.417 1.00 90.44 143 THR A C 1
ATOM 1035 O O . THR A 1 143 ? -4.511 -3.160 0.246 1.00 90.44 143 THR A O 1
ATOM 1038 N N . ASN A 1 144 ? -4.773 -1.355 1.550 1.00 92.12 144 ASN A N 1
ATOM 1039 C CA . ASN A 1 144 ? -5.338 -2.074 2.678 1.00 92.12 144 ASN A CA 1
ATOM 1040 C C . ASN A 1 144 ? -6.318 -1.179 3.445 1.00 92.12 144 ASN A C 1
ATOM 1042 O O . ASN A 1 144 ? -6.286 0.046 3.316 1.00 92.12 144 ASN A O 1
ATOM 1046 N N . ARG A 1 145 ? -7.170 -1.791 4.262 1.00 91.38 145 ARG A N 1
ATOM 1047 C CA . ARG A 1 145 ? -8.165 -1.105 5.093 1.00 91.38 145 ARG A CA 1
ATOM 1048 C C . ARG A 1 145 ? -8.030 -1.521 6.546 1.00 91.38 145 ARG A C 1
ATOM 1050 O O . ARG A 1 145 ? -7.603 -2.639 6.834 1.00 91.38 145 ARG A O 1
ATOM 1057 N N . LEU A 1 146 ? -8.403 -0.616 7.441 1.00 95.44 146 LEU A N 1
ATOM 1058 C CA . LEU A 1 146 ? -8.439 -0.891 8.869 1.00 95.44 146 LEU A CA 1
ATOM 1059 C C . LEU A 1 146 ? -9.678 -1.688 9.272 1.00 95.44 146 LEU A C 1
ATOM 1061 O O . LEU A 1 146 ? -10.750 -1.509 8.696 1.00 95.44 146 LEU A O 1
ATOM 1065 N N . VAL A 1 147 ? -9.526 -2.499 10.309 1.00 96.44 147 VAL A N 1
ATOM 1066 C CA . VAL A 1 147 ? -10.596 -3.174 11.043 1.00 96.44 147 VAL A CA 1
ATOM 1067 C C . VAL A 1 147 ? -10.319 -3.060 12.537 1.00 96.44 147 VAL A C 1
ATOM 1069 O O . VAL A 1 147 ? -9.173 -2.886 12.960 1.00 96.44 147 VAL A O 1
ATOM 1072 N N . VAL A 1 148 ? -11.368 -3.179 13.341 1.00 98.19 148 VAL A N 1
ATOM 1073 C CA . VAL A 1 148 ? -11.230 -3.381 14.784 1.00 98.19 148 VAL A CA 1
ATOM 1074 C C . VAL A 1 148 ? -11.217 -4.879 15.037 1.00 98.19 148 VAL A C 1
ATOM 1076 O O . VAL A 1 148 ? -12.116 -5.573 14.57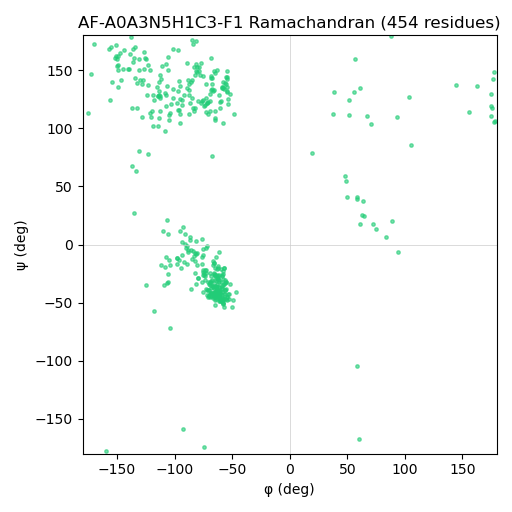6 1.00 98.19 148 VAL A O 1
ATOM 1079 N N . ILE A 1 149 ? -10.231 -5.380 15.770 1.00 98.31 149 ILE A N 1
ATOM 1080 C CA . ILE A 1 149 ? -10.154 -6.776 16.208 1.00 98.31 149 ILE A CA 1
ATOM 1081 C C . ILE A 1 149 ? -10.443 -6.894 17.698 1.00 98.31 149 ILE A C 1
ATOM 1083 O O . ILE A 1 149 ? -10.235 -5.944 18.446 1.00 98.31 149 ILE A O 1
ATOM 1087 N N . PHE A 1 150 ? -10.895 -8.070 18.118 1.00 98.25 150 PHE A N 1
ATOM 1088 C CA . PHE A 1 150 ? -11.137 -8.439 19.515 1.00 98.25 150 PHE A CA 1
ATOM 1089 C C . PHE A 1 150 ? -10.921 -9.956 19.700 1.00 98.25 150 PHE A C 1
ATOM 1091 O O . PHE A 1 150 ? -10.963 -10.688 18.703 1.00 98.25 150 PHE A O 1
ATOM 1098 N N . PRO A 1 151 ? -10.686 -10.463 20.927 1.00 97.69 151 PRO A N 1
ATOM 1099 C CA . PRO A 1 151 ? -10.564 -11.903 21.183 1.00 97.69 151 PRO A CA 1
ATOM 1100 C C . PRO A 1 151 ? -11.794 -12.683 20.696 1.00 97.69 151 PRO A C 1
ATOM 1102 O O . PRO A 1 151 ? -12.912 -12.185 20.789 1.00 97.69 151 PRO A O 1
ATOM 1105 N N . LYS A 1 152 ? -11.632 -13.909 20.177 1.00 95.56 152 LYS A N 1
ATOM 1106 C CA . LYS A 1 152 ? -12.737 -14.677 19.557 1.00 95.56 152 LYS A CA 1
ATOM 1107 C C . LYS A 1 152 ? -13.954 -14.866 20.466 1.00 95.56 152 LYS A C 1
ATOM 1109 O O . LYS A 1 152 ? -15.086 -14.847 19.989 1.00 95.56 152 LYS A O 1
ATOM 1114 N N . ASP A 1 153 ? -13.707 -15.090 21.749 1.00 94.50 153 ASP A N 1
ATOM 1115 C CA . ASP A 1 153 ? -14.713 -15.259 22.797 1.00 94.50 153 ASP A CA 1
ATOM 1116 C C . ASP A 1 153 ? -15.360 -13.936 23.234 1.00 94.50 153 ASP A C 1
ATOM 1118 O O . ASP A 1 153 ? -16.396 -13.956 23.894 1.00 94.50 153 ASP A O 1
ATOM 1122 N N . ASN A 1 154 ? -14.796 -12.803 22.803 1.00 96.38 154 ASN A N 1
ATOM 1123 C CA . ASN A 1 154 ? -15.314 -11.449 22.958 1.00 96.38 154 ASN A CA 1
ATOM 1124 C C . ASN A 1 154 ? -15.776 -11.130 24.395 1.00 96.38 154 ASN A C 1
ATOM 1126 O O . ASN A 1 154 ? -16.945 -10.786 24.608 1.00 96.38 154 ASN A O 1
ATOM 1130 N N . PRO A 1 155 ? -14.881 -11.220 25.397 1.00 94.12 155 PRO A N 1
ATOM 1131 C CA . PRO A 1 155 ? -15.244 -11.039 26.804 1.00 94.12 155 PRO A CA 1
ATOM 1132 C C . PRO A 1 155 ? -15.785 -9.633 27.101 1.00 94.12 155 PRO A C 1
ATOM 1134 O O . PRO A 1 155 ? -16.599 -9.458 28.006 1.00 94.12 155 PRO A O 1
ATOM 1137 N N . ALA A 1 156 ? -15.371 -8.640 26.312 1.00 94.50 156 ALA A N 1
ATOM 1138 C CA . ALA A 1 156 ? -15.825 -7.258 26.408 1.00 94.50 156 ALA A CA 1
ATOM 1139 C C . ALA A 1 156 ? -17.176 -6.988 25.717 1.00 94.50 156 ALA A C 1
ATOM 1141 O O . ALA A 1 156 ? -17.732 -5.897 25.859 1.00 94.50 156 ALA A O 1
ATOM 1142 N N . GLY A 1 157 ? -17.722 -7.959 24.975 1.00 94.88 157 GLY A N 1
ATOM 1143 C CA . GLY A 1 157 ? -19.011 -7.828 24.298 1.00 94.88 157 GLY A CA 1
ATOM 1144 C C . GLY A 1 157 ? -19.031 -6.745 23.215 1.00 94.88 157 GLY A C 1
ATOM 1145 O O . GLY A 1 157 ? -20.037 -6.050 23.072 1.00 94.88 157 GLY A O 1
ATOM 1146 N N . LEU A 1 158 ? -17.931 -6.585 22.475 1.00 95.56 158 LEU A N 1
ATOM 1147 C CA . LEU A 1 158 ? -17.803 -5.624 21.381 1.00 95.56 158 LEU A CA 1
ATOM 1148 C C . LEU A 1 158 ? -18.689 -6.045 20.194 1.00 95.56 158 LEU A C 1
ATOM 1150 O O . LEU A 1 158 ? -18.558 -7.161 19.692 1.00 95.56 158 LEU A O 1
ATOM 1154 N N . GLN A 1 159 ? -19.593 -5.179 19.744 1.00 92.94 159 GLN A N 1
ATOM 1155 C CA . GLN A 1 159 ? -20.507 -5.438 18.623 1.00 92.94 159 GLN A CA 1
ATOM 1156 C C . GLN A 1 159 ? -20.400 -4.377 17.529 1.00 92.94 159 GLN A C 1
ATOM 1158 O O . GLN A 1 159 ? -20.534 -4.690 16.347 1.00 92.94 159 GLN A O 1
ATOM 1163 N N . GLU A 1 160 ? -20.148 -3.127 17.909 1.00 95.06 160 GLU A N 1
ATOM 1164 C CA . GLU A 1 160 ? -20.055 -2.001 16.986 1.00 95.06 160 GLU A CA 1
ATOM 1165 C C . GLU A 1 160 ? -18.908 -1.052 17.341 1.00 95.06 160 GLU A C 1
ATOM 1167 O O . GLU A 1 160 ? -18.391 -1.042 18.455 1.00 95.06 160 GLU A O 1
ATOM 1172 N N . LEU A 1 161 ? -18.527 -0.187 16.397 1.00 96.75 161 LEU A N 1
ATOM 1173 C CA . LEU A 1 161 ? -17.433 0.773 16.591 1.00 96.75 161 LEU A CA 1
ATOM 1174 C C . LEU A 1 161 ? -17.659 1.710 17.787 1.00 96.75 161 LEU A C 1
ATOM 1176 O O . LEU A 1 161 ? -16.697 2.137 18.420 1.00 96.75 161 LEU A O 1
ATOM 1180 N N . LYS A 1 162 ? -18.921 2.017 18.120 1.00 96.00 162 LYS A N 1
ATOM 1181 C CA . LYS A 1 162 ? -19.274 2.864 19.271 1.00 96.00 162 LYS A CA 1
ATOM 1182 C C . LYS A 1 162 ? -18.851 2.254 20.600 1.00 96.00 162 LYS A C 1
ATOM 1184 O O . LYS A 1 162 ? -18.583 2.990 21.548 1.00 96.00 162 LYS A O 1
ATOM 1189 N N . ASP A 1 163 ? -18.751 0.930 20.658 1.00 96.62 163 ASP A N 1
ATOM 1190 C CA . ASP A 1 163 ? -18.387 0.217 21.873 1.00 96.62 163 ASP A CA 1
ATOM 1191 C C . ASP A 1 163 ? -16.958 0.518 22.315 1.00 96.62 163 ASP A C 1
ATOM 1193 O O . ASP A 1 163 ? -16.681 0.470 23.508 1.00 96.62 163 ASP A O 1
ATOM 1197 N N . LEU A 1 164 ? -16.081 0.931 21.392 1.00 97.19 164 LEU A N 1
ATOM 1198 C CA . LEU A 1 164 ? -14.719 1.365 21.711 1.00 97.19 164 LEU A CA 1
ATOM 1199 C C . LEU A 1 164 ? -14.671 2.533 22.710 1.00 97.19 164 LEU A C 1
ATOM 1201 O O . LEU A 1 164 ? -13.670 2.698 23.403 1.00 97.19 164 LEU A O 1
ATOM 1205 N N . ALA A 1 165 ? -15.733 3.343 22.791 1.00 97.00 165 ALA A N 1
ATOM 1206 C CA . ALA A 1 165 ? -15.839 4.472 23.716 1.00 97.00 165 ALA A CA 1
ATOM 1207 C C . ALA A 1 165 ? -16.423 4.087 25.090 1.00 97.00 165 ALA A C 1
ATOM 1209 O O . ALA A 1 165 ? -16.508 4.933 25.981 1.00 97.00 165 ALA A O 1
ATOM 1210 N N . LYS A 1 166 ? -16.860 2.834 25.290 1.00 96.19 166 LYS A N 1
ATOM 1211 C CA . LYS A 1 166 ? -17.403 2.385 26.581 1.00 96.19 166 LYS A CA 1
ATOM 1212 C C . LYS A 1 166 ? -16.299 2.378 27.633 1.00 96.19 166 LYS A C 1
ATOM 1214 O O . LYS A 1 166 ? -15.223 1.831 27.409 1.00 96.19 166 LYS A O 1
ATOM 1219 N N . ALA A 1 167 ? -16.571 2.953 28.800 1.00 93.94 167 ALA A N 1
ATOM 1220 C CA . ALA A 1 167 ? -15.615 2.938 29.901 1.00 93.94 167 ALA A CA 1
ATOM 1221 C C . ALA A 1 167 ? -15.265 1.495 30.307 1.00 93.94 167 ALA A C 1
ATOM 1223 O O . ALA A 1 167 ? -16.154 0.655 30.450 1.00 93.94 167 ALA A O 1
ATOM 1224 N N . GLY A 1 168 ? -13.976 1.233 30.526 1.00 92.25 168 GLY A N 1
ATOM 1225 C CA . GLY A 1 168 ? -13.476 -0.071 30.969 1.00 92.25 168 GLY A CA 1
ATOM 1226 C C . GLY A 1 168 ? -13.020 -1.004 29.846 1.00 92.25 168 GLY A C 1
ATOM 1227 O O . GLY A 1 168 ? -12.427 -2.032 30.161 1.00 92.25 168 GLY A O 1
ATOM 1228 N N . ILE A 1 169 ? -13.230 -0.638 28.576 1.00 97.19 169 ILE A N 1
ATOM 1229 C CA . ILE A 1 169 ? -12.581 -1.306 27.442 1.00 97.19 169 ILE A CA 1
ATOM 1230 C C . ILE A 1 169 ? -11.075 -1.051 27.508 1.00 97.19 169 ILE A C 1
ATOM 1232 O O . ILE A 1 169 ? -10.644 0.088 27.680 1.00 97.19 169 ILE A O 1
ATOM 1236 N N . LYS A 1 170 ? -10.272 -2.099 27.340 1.00 98.19 170 LYS A N 1
ATOM 1237 C CA . LYS A 1 170 ? -8.825 -2.002 27.142 1.00 98.19 170 LYS A CA 1
ATOM 1238 C C . LYS A 1 170 ? -8.520 -2.018 25.655 1.00 98.19 170 LYS A C 1
ATOM 1240 O O . LYS A 1 170 ? -8.587 -3.065 25.015 1.00 98.19 170 LYS A O 1
ATOM 1245 N N . LEU A 1 171 ? -8.184 -0.860 25.109 1.00 98.38 171 LEU A N 1
ATOM 1246 C CA . LEU A 1 171 ? -7.825 -0.720 23.706 1.00 98.38 171 LEU A CA 1
ATOM 1247 C C . LEU A 1 171 ? -6.304 -0.749 23.543 1.00 98.38 171 LEU A C 1
ATOM 1249 O O . LEU A 1 171 ? -5.586 -0.030 24.238 1.00 98.38 171 LEU A O 1
ATOM 1253 N N . ASP A 1 172 ? -5.822 -1.550 22.603 1.00 98.38 172 ASP A N 1
ATOM 1254 C CA . ASP A 1 172 ? -4.430 -1.539 22.169 1.00 98.38 172 ASP A CA 1
ATOM 1255 C C . ASP A 1 172 ? -4.313 -0.919 20.775 1.00 98.38 172 ASP A C 1
ATOM 1257 O O . ASP A 1 172 ? -5.040 -1.285 19.849 1.00 98.38 172 ASP A O 1
ATOM 1261 N N . LEU A 1 173 ? -3.422 0.055 20.621 1.00 98.38 173 LEU A N 1
ATOM 1262 C CA . LEU A 1 173 ? -3.174 0.735 19.351 1.00 98.38 173 LEU A CA 1
ATOM 1263 C C . LEU A 1 173 ? -1.691 0.660 19.025 1.00 98.38 173 LEU A C 1
ATOM 1265 O O . LEU A 1 173 ? -0.861 0.493 19.904 1.00 98.38 173 LEU A O 1
ATOM 1269 N N . ALA A 1 174 ? -1.323 0.862 17.765 1.00 97.81 174 ALA A N 1
ATOM 1270 C CA . ALA A 1 174 ? 0.064 1.197 17.472 1.00 97.81 174 ALA A CA 1
ATOM 1271 C C . ALA A 1 174 ? 0.330 2.682 17.773 1.00 97.81 174 ALA A C 1
ATOM 1273 O O . ALA A 1 174 ? -0.577 3.516 17.677 1.00 97.81 174 ALA A O 1
ATOM 1274 N N . ASP A 1 175 ? 1.577 3.030 18.096 1.00 97.88 175 ASP A N 1
ATOM 1275 C CA . ASP A 1 175 ? 1.999 4.422 18.277 1.00 97.88 175 ASP A CA 1
ATOM 1276 C C . ASP A 1 175 ? 1.670 5.269 17.033 1.00 97.88 175 ASP A C 1
ATOM 1278 O O . ASP A 1 175 ? 1.686 4.787 15.899 1.00 97.88 175 ASP A O 1
ATOM 1282 N N . LYS A 1 176 ? 1.400 6.566 17.223 1.00 96.12 176 LYS A N 1
ATOM 1283 C CA . LYS A 1 176 ? 1.055 7.502 16.136 1.00 96.12 176 LYS A CA 1
ATOM 1284 C C . LYS A 1 176 ? 2.125 7.611 15.041 1.00 96.12 176 LYS A C 1
ATOM 1286 O O . LYS A 1 176 ? 1.830 8.045 13.930 1.00 96.12 176 LYS A O 1
ATOM 1291 N N . ALA A 1 177 ? 3.381 7.276 15.339 1.00 95.69 177 ALA A N 1
ATOM 1292 C CA . ALA A 1 177 ? 4.439 7.192 14.344 1.00 95.69 177 ALA A CA 1
ATOM 1293 C C . ALA A 1 177 ? 4.300 5.933 13.473 1.00 95.69 177 ALA A C 1
ATOM 1295 O O . ALA A 1 177 ? 4.722 5.942 12.320 1.00 95.69 177 ALA A O 1
ATOM 1296 N N . VAL A 1 178 ? 3.682 4.860 13.951 1.00 96.75 178 VAL A N 1
ATOM 1297 C CA . VAL A 1 178 ? 3.406 3.669 13.143 1.00 96.75 178 VAL A CA 1
ATOM 1298 C C . VAL A 1 178 ? 2.284 3.979 12.144 1.00 96.75 178 VAL A C 1
ATOM 1300 O O . VAL A 1 178 ? 1.290 4.595 12.530 1.00 96.75 178 VAL A O 1
ATOM 1303 N N . PRO A 1 179 ? 2.367 3.538 10.869 1.00 95.69 179 PRO A N 1
ATOM 1304 C CA . PRO A 1 179 ? 1.307 3.778 9.885 1.00 95.69 179 PRO A CA 1
ATOM 1305 C C . PRO A 1 179 ? -0.103 3.427 10.373 1.00 95.69 179 PRO A C 1
ATOM 1307 O O . PRO A 1 179 ? -1.004 4.249 10.258 1.00 95.69 179 PRO A O 1
ATOM 1310 N N . VAL A 1 180 ? -0.285 2.245 10.970 1.00 96.56 180 VAL A N 1
ATOM 1311 C CA . VAL A 1 180 ? -1.602 1.799 11.452 1.00 96.56 180 VAL A CA 1
ATOM 1312 C C . VAL A 1 180 ? -2.101 2.647 12.626 1.00 96.56 180 VAL A C 1
ATOM 1314 O O . VAL A 1 180 ? -3.293 2.926 12.708 1.00 96.56 180 VAL A O 1
ATOM 1317 N N . GLY A 1 181 ? -1.197 3.131 13.484 1.00 96.94 181 GLY A N 1
ATOM 1318 C CA . GLY A 1 181 ? -1.526 4.038 14.583 1.00 96.94 181 GLY A CA 1
ATOM 1319 C C . GLY A 1 181 ? -1.993 5.396 14.068 1.00 96.94 181 GLY A C 1
ATOM 1320 O O . GLY A 1 181 ? -3.048 5.881 14.470 1.00 96.94 181 GLY A O 1
ATOM 1321 N N . GLN A 1 182 ? -1.284 5.972 13.090 1.00 96.31 182 GLN A N 1
ATOM 1322 C CA . GLN A 1 182 ? -1.736 7.196 12.423 1.00 96.31 182 GLN A CA 1
ATOM 1323 C C . GLN A 1 182 ? -3.094 7.001 11.734 1.00 96.31 182 GLN A C 1
ATOM 1325 O O . GLN A 1 182 ? -3.991 7.817 11.926 1.00 96.31 182 GLN A O 1
ATOM 1330 N N . TYR A 1 183 ? -3.283 5.916 10.977 1.00 95.56 183 TYR A N 1
ATOM 1331 C CA . TYR A 1 183 ? -4.562 5.653 10.313 1.00 95.56 183 TYR A CA 1
ATOM 1332 C C . TYR A 1 183 ? -5.704 5.406 11.310 1.00 95.56 183 TYR A C 1
ATOM 1334 O O . TYR A 1 183 ? -6.844 5.770 11.029 1.00 95.56 183 TYR A O 1
ATOM 1342 N N . SER A 1 184 ? -5.407 4.849 12.487 1.00 97.44 184 SER A N 1
ATOM 1343 C CA . SER A 1 184 ? -6.373 4.709 13.582 1.00 97.44 184 SER A CA 1
ATOM 1344 C C . SER A 1 184 ? -6.822 6.076 14.099 1.00 97.44 184 SER A C 1
ATOM 1346 O O . SER A 1 184 ? -8.015 6.305 14.283 1.00 97.44 184 SER A O 1
ATOM 1348 N N . LEU A 1 185 ? -5.890 7.019 14.272 1.00 97.31 185 LEU A N 1
ATOM 1349 C CA . LEU A 1 185 ? -6.226 8.394 14.648 1.00 97.31 185 LEU A CA 1
ATOM 1350 C C . LEU A 1 185 ? -7.037 9.103 13.557 1.00 97.31 185 LEU A C 1
ATOM 1352 O O . LEU A 1 185 ? -8.017 9.770 13.885 1.00 97.31 185 LEU A O 1
ATOM 1356 N N . ASP A 1 186 ? -6.689 8.908 12.281 1.00 95.44 186 ASP A N 1
ATOM 1357 C CA . ASP A 1 186 ? -7.446 9.459 11.151 1.00 95.44 186 ASP A CA 1
ATOM 1358 C C . ASP A 1 186 ? -8.889 8.930 11.125 1.00 95.44 186 ASP A C 1
ATOM 1360 O O . ASP A 1 186 ? -9.823 9.687 10.851 1.00 95.44 186 ASP A O 1
ATOM 1364 N N . PHE A 1 187 ? -9.078 7.639 11.422 1.00 96.31 187 PHE A N 1
ATOM 1365 C CA . PHE A 1 187 ? -10.398 7.033 11.589 1.00 96.31 187 PHE A CA 1
ATOM 1366 C C . PHE A 1 187 ? -11.188 7.740 12.696 1.00 96.31 187 PHE A C 1
ATOM 1368 O O . PHE A 1 187 ? -12.318 8.166 12.459 1.00 96.31 187 PHE A O 1
ATOM 1375 N N . LEU A 1 188 ? -10.595 7.930 13.877 1.00 97.19 188 LEU A N 1
ATOM 1376 C CA . LEU A 1 188 ? -11.263 8.607 14.991 1.00 97.19 188 LEU A CA 1
ATOM 1377 C C . LEU A 1 188 ? -11.594 10.075 14.665 1.00 97.19 188 LEU A C 1
ATOM 1379 O O . LEU A 1 188 ? -12.661 10.561 15.037 1.00 97.19 188 LEU A O 1
ATOM 1383 N N . ASP A 1 189 ? -10.725 10.769 13.924 1.00 96.31 189 ASP A N 1
ATOM 1384 C CA . ASP A 1 189 ? -10.957 12.143 13.452 1.00 96.31 189 ASP A CA 1
ATOM 1385 C C . ASP A 1 189 ? -12.073 12.250 12.405 1.00 96.31 189 ASP A C 1
ATOM 1387 O O . ASP A 1 189 ? -12.753 13.278 12.318 1.00 96.31 189 ASP A O 1
ATOM 1391 N N . LYS A 1 190 ? -12.265 11.210 11.589 1.00 94.56 190 LYS A N 1
ATOM 1392 C CA . LYS A 1 190 ? -13.409 11.102 10.675 1.00 94.56 190 LYS A CA 1
ATOM 1393 C C . LYS A 1 190 ? -14.683 10.750 11.434 1.00 94.56 190 LYS A C 1
ATOM 1395 O O . LYS A 1 190 ? -15.719 11.345 11.157 1.00 94.56 190 LYS A O 1
ATOM 1400 N N . ALA A 1 191 ? -14.596 9.847 12.410 1.00 94.81 191 ALA A N 1
ATOM 1401 C CA . ALA A 1 191 ? -15.739 9.394 13.192 1.00 94.81 191 ALA A CA 1
ATOM 1402 C C . ALA A 1 191 ? -16.439 10.562 13.894 1.00 94.81 191 ALA A C 1
ATOM 1404 O O . ALA A 1 191 ? -17.637 10.718 13.721 1.00 94.81 191 ALA A O 1
ATOM 1405 N N . ILE A 1 192 ? -15.714 11.460 14.572 1.00 95.44 192 ILE A N 1
ATOM 1406 C CA . ILE A 1 192 ? -16.328 12.616 15.266 1.00 95.44 192 ILE A CA 1
ATOM 1407 C C . ILE A 1 192 ? -17.033 13.628 14.340 1.00 95.44 192 ILE A C 1
ATOM 1409 O O . ILE A 1 192 ? -17.708 14.532 14.828 1.00 95.44 192 ILE A O 1
ATOM 1413 N N . LYS A 1 193 ? -16.850 13.519 13.017 1.00 92.50 193 LYS A N 1
ATOM 1414 C CA . LYS A 1 193 ? -17.532 14.347 12.006 1.00 92.50 193 LYS A CA 1
ATOM 1415 C C . LYS A 1 193 ? -18.769 13.664 11.422 1.00 92.50 193 LYS A C 1
ATOM 1417 O O . LYS A 1 193 ? -19.540 14.321 10.730 1.00 92.50 193 LYS A O 1
ATOM 1422 N N . ASP A 1 194 ? -18.930 12.366 11.650 1.00 91.69 194 ASP A N 1
ATOM 1423 C CA . ASP A 1 194 ? -20.090 11.591 11.222 1.00 91.69 194 ASP A CA 1
ATOM 1424 C C . ASP A 1 194 ? -21.171 11.680 12.307 1.00 91.69 194 ASP A C 1
ATOM 1426 O O . ASP A 1 194 ? -20.911 11.415 13.479 1.00 91.69 194 ASP A O 1
ATOM 1430 N N . GLU A 1 195 ? -22.398 12.038 11.919 1.00 88.94 195 GLU A N 1
ATOM 1431 C CA . GLU A 1 195 ? -23.541 12.226 12.827 1.00 88.94 195 GLU A CA 1
ATOM 1432 C C . GLU A 1 195 ? -23.866 10.984 13.671 1.00 88.94 195 GLU A C 1
ATOM 1434 O O . GLU A 1 195 ? -24.514 11.081 14.715 1.00 88.94 195 GLU A O 1
ATOM 1439 N N . LYS A 1 196 ? -23.421 9.796 13.240 1.00 90.56 196 LYS A N 1
ATOM 1440 C CA . LYS A 1 196 ? -23.593 8.554 13.998 1.00 90.56 196 LYS A CA 1
ATOM 1441 C C . LYS A 1 196 ? -22.747 8.532 15.265 1.00 90.56 196 LYS A C 1
ATOM 1443 O O . LYS A 1 196 ? -23.109 7.790 16.182 1.00 90.56 196 LYS A O 1
ATOM 1448 N N . PHE A 1 197 ? -21.655 9.289 15.332 1.00 91.38 197 PHE A N 1
ATOM 1449 C CA . PHE A 1 197 ? -20.742 9.324 16.469 1.00 91.38 197 PHE A CA 1
ATOM 1450 C C . PHE A 1 197 ? -20.806 10.690 17.163 1.00 91.38 197 PHE A C 1
ATOM 1452 O O . PHE A 1 197 ? -21.022 11.728 16.547 1.00 91.38 197 PHE A O 1
ATOM 1459 N N . GLY A 1 198 ? -20.647 10.696 18.486 1.00 89.56 198 GLY A N 1
ATOM 1460 C CA . GLY A 1 198 ? -20.625 11.938 19.259 1.00 89.56 198 GLY A CA 1
ATOM 1461 C C . GLY A 1 198 ? -19.292 12.675 19.125 1.00 89.56 198 GLY A C 1
ATOM 1462 O O . GLY A 1 198 ? -18.254 12.054 18.907 1.00 89.56 198 GLY A O 1
ATOM 1463 N N . ALA A 1 199 ? -19.293 13.991 19.354 1.00 93.12 199 ALA A N 1
ATOM 1464 C CA . ALA A 1 199 ? -18.070 14.803 19.337 1.00 93.12 199 ALA A CA 1
ATOM 1465 C C . ALA A 1 199 ? -17.012 14.341 20.364 1.00 93.12 199 ALA A C 1
ATOM 1467 O O . ALA A 1 199 ? -15.823 14.549 20.144 1.00 93.12 199 ALA A O 1
ATOM 1468 N N . SER A 1 200 ? -17.429 13.688 21.458 1.00 95.75 200 SER A N 1
ATOM 1469 C CA . SER A 1 200 ? -16.522 13.120 22.466 1.00 95.75 200 SER A CA 1
ATOM 1470 C C . SER A 1 200 ? -15.963 11.745 22.096 1.00 95.75 200 SER A C 1
ATOM 1472 O O . SER A 1 200 ? -15.079 11.256 22.790 1.00 95.75 200 SER A O 1
ATOM 1474 N N . PHE A 1 201 ? -16.440 11.115 21.013 1.00 97.19 201 PHE A N 1
ATOM 1475 C CA . PHE A 1 201 ? -16.133 9.719 20.692 1.00 97.19 201 PHE A CA 1
ATOM 1476 C C . PHE A 1 201 ? -14.627 9.453 20.631 1.00 97.19 201 PHE A C 1
ATOM 1478 O O . PHE A 1 201 ? -14.148 8.528 21.276 1.00 97.19 201 PHE A O 1
ATOM 1485 N N . LYS A 1 202 ? -13.864 10.296 19.924 1.00 97.25 202 LYS A N 1
ATOM 1486 C CA . LYS A 1 202 ? -12.402 10.166 19.852 1.00 97.25 202 LYS A CA 1
ATOM 1487 C C . LYS A 1 202 ? -11.754 10.234 21.237 1.00 97.25 202 LYS A C 1
ATOM 1489 O O . LYS A 1 202 ? -10.931 9.382 21.554 1.00 97.25 202 LYS A O 1
ATOM 1494 N N . ASP A 1 203 ? -12.123 11.215 22.054 1.00 97.56 203 ASP A N 1
ATOM 1495 C CA . ASP A 1 203 ? -11.534 11.393 23.384 1.00 97.56 203 ASP A CA 1
ATOM 1496 C C . ASP A 1 203 ? -11.880 10.229 24.317 1.00 97.56 203 ASP A C 1
ATOM 1498 O O . ASP A 1 203 ? -11.041 9.793 25.102 1.00 97.56 203 ASP A O 1
ATOM 1502 N N . ASP A 1 204 ? -13.100 9.704 24.225 1.00 97.56 204 ASP A N 1
ATOM 1503 C CA . ASP A 1 204 ? -13.555 8.579 25.038 1.00 97.56 204 ASP A CA 1
ATOM 1504 C C . ASP A 1 204 ? -12.871 7.268 24.625 1.00 97.56 204 ASP A C 1
ATOM 1506 O O . ASP A 1 204 ? -12.429 6.514 25.489 1.00 97.56 204 ASP A O 1
ATOM 1510 N N . VAL A 1 205 ? -12.662 7.046 23.323 1.00 97.75 205 VAL A N 1
ATOM 1511 C CA . VAL A 1 205 ? -11.855 5.924 22.819 1.00 97.75 205 VAL A CA 1
ATOM 1512 C C . VAL A 1 205 ? -10.397 6.041 23.272 1.00 97.75 205 VAL A C 1
ATOM 1514 O O . VAL A 1 205 ? -9.812 5.065 23.733 1.00 97.75 205 VAL A O 1
ATOM 1517 N N . LEU A 1 206 ? -9.790 7.228 23.180 1.00 97.62 206 LEU A N 1
ATOM 1518 C CA . LEU A 1 206 ? -8.379 7.411 23.536 1.00 97.62 206 LEU A CA 1
ATOM 1519 C C . LEU A 1 206 ? -8.109 7.263 25.041 1.00 97.62 206 LEU A C 1
ATOM 1521 O O . LEU A 1 206 ? -7.012 6.853 25.417 1.00 97.62 206 LEU A O 1
ATOM 1525 N N . LYS A 1 207 ? -9.095 7.533 25.909 1.00 97.62 207 LYS A N 1
ATOM 1526 C CA . LYS A 1 207 ? -8.997 7.251 27.357 1.00 97.62 207 LYS A CA 1
ATOM 1527 C C . LYS A 1 207 ? -8.916 5.756 27.672 1.00 97.62 207 LYS A C 1
ATOM 1529 O O . LYS A 1 207 ? -8.389 5.397 28.720 1.00 97.62 207 LYS A O 1
ATOM 1534 N N . ASN A 1 208 ? -9.437 4.912 26.786 1.00 97.81 208 ASN A N 1
ATOM 1535 C CA . ASN A 1 208 ? -9.427 3.458 26.925 1.00 97.81 208 ASN A CA 1
ATOM 1536 C C . ASN A 1 208 ? -8.118 2.817 26.435 1.00 97.81 208 ASN A C 1
ATOM 1538 O O . ASN A 1 208 ? -7.938 1.607 26.580 1.00 97.81 208 ASN A O 1
ATOM 1542 N N . VAL A 1 209 ? -7.200 3.593 25.847 1.00 98.06 209 VAL A N 1
ATOM 1543 C CA . VAL A 1 209 ? -5.946 3.051 25.315 1.00 98.06 209 VAL A CA 1
ATOM 1544 C C . VAL A 1 209 ? -4.992 2.696 26.452 1.00 98.06 209 VAL A C 1
ATOM 1546 O O . VAL A 1 209 ? -4.587 3.560 27.230 1.00 98.06 209 VAL A O 1
ATOM 1549 N N . VAL A 1 210 ? -4.612 1.420 26.531 1.00 97.69 210 VAL A N 1
ATOM 1550 C CA . VAL A 1 210 ? -3.728 0.882 27.580 1.00 97.69 210 VAL A CA 1
ATOM 1551 C C . VAL A 1 210 ? -2.300 0.625 27.097 1.00 97.69 210 VAL A C 1
ATOM 1553 O O . VAL A 1 210 ? -1.389 0.489 27.914 1.00 97.69 210 VAL A O 1
ATOM 1556 N N . SER A 1 211 ? -2.089 0.552 25.783 1.00 97.62 211 SER A N 1
ATOM 1557 C CA . SER A 1 211 ? -0.780 0.335 25.167 1.00 97.62 211 SER A CA 1
ATOM 1558 C C . SER A 1 211 ? -0.671 1.003 23.800 1.00 97.62 211 SER A C 1
ATOM 1560 O O . SER A 1 211 ? -1.674 1.266 23.135 1.00 97.62 211 SER A O 1
ATOM 1562 N N . TYR A 1 212 ? 0.576 1.313 23.440 1.00 98.12 212 TYR A N 1
ATOM 1563 C CA . TYR A 1 212 ? 0.968 1.820 22.132 1.00 98.12 212 TYR A CA 1
ATOM 1564 C C . TYR A 1 212 ? 2.120 0.974 21.593 1.00 98.12 212 TYR A C 1
ATOM 1566 O O . TYR A 1 212 ? 3.246 1.060 22.086 1.00 98.12 212 TYR A O 1
ATOM 1574 N N . GLU A 1 213 ? 1.844 0.181 20.566 1.00 98.31 213 GLU A N 1
ATOM 1575 C CA . GLU A 1 213 ? 2.799 -0.768 20.004 1.00 98.31 213 GLU A CA 1
ATOM 1576 C C . GLU A 1 213 ? 3.676 -0.168 18.902 1.00 98.31 213 GLU A C 1
ATOM 1578 O O . GLU A 1 213 ? 3.307 0.786 18.213 1.00 98.31 213 GLU A O 1
ATOM 1583 N N . THR A 1 214 ? 4.850 -0.761 18.688 1.00 96.31 214 THR A N 1
ATOM 1584 C CA . THR A 1 214 ? 5.819 -0.307 17.676 1.00 96.31 214 THR A CA 1
ATOM 1585 C C . THR A 1 214 ? 5.523 -0.811 16.262 1.00 96.31 214 THR A C 1
ATOM 1587 O O . THR A 1 214 ? 6.073 -0.287 15.287 1.00 96.31 214 THR A O 1
ATOM 1590 N N . ASP A 1 215 ? 4.642 -1.802 16.132 1.00 96.31 215 ASP A N 1
ATOM 1591 C CA . ASP A 1 215 ? 4.158 -2.350 14.869 1.00 96.31 215 ASP A CA 1
ATOM 1592 C C . ASP A 1 215 ? 2.778 -3.011 15.038 1.00 96.31 215 ASP A C 1
ATOM 1594 O O . ASP A 1 215 ? 2.274 -3.192 16.143 1.00 96.31 215 ASP A O 1
ATOM 1598 N N . VAL A 1 216 ? 2.145 -3.354 13.914 1.00 95.50 216 VAL A N 1
ATOM 1599 C CA . VAL A 1 216 ? 0.784 -3.908 13.898 1.00 95.50 216 VAL A CA 1
ATOM 1600 C C . VAL A 1 216 ? 0.706 -5.359 14.389 1.00 95.50 216 VAL A C 1
ATOM 1602 O O . VAL A 1 216 ? -0.329 -5.765 14.913 1.00 95.50 216 VAL A O 1
ATOM 1605 N N . LYS A 1 217 ? 1.778 -6.153 14.261 1.00 96.06 217 LYS A N 1
ATOM 1606 C CA . LYS A 1 217 ? 1.780 -7.565 14.679 1.00 96.06 217 LYS A CA 1
ATOM 1607 C C . LYS A 1 217 ? 1.824 -7.687 16.201 1.00 96.06 217 LYS A C 1
ATOM 1609 O O . LYS A 1 217 ? 1.232 -8.619 16.748 1.00 96.06 217 LYS A O 1
ATOM 1614 N N . ALA A 1 218 ? 2.453 -6.732 16.883 1.00 97.00 218 ALA A N 1
ATOM 1615 C CA . ALA A 1 218 ? 2.383 -6.611 18.334 1.00 97.00 218 ALA A CA 1
ATOM 1616 C C . ALA A 1 218 ? 0.937 -6.372 18.821 1.00 97.00 218 ALA A C 1
ATOM 1618 O O . ALA A 1 218 ? 0.486 -7.099 19.707 1.00 97.00 218 ALA A O 1
ATOM 1619 N N . VAL A 1 219 ? 0.173 -5.490 18.155 1.00 97.94 219 VAL A N 1
ATOM 1620 C CA . VAL A 1 219 ? -1.257 -5.257 18.469 1.00 97.94 219 VAL A CA 1
ATOM 1621 C C . VAL A 1 219 ? -2.074 -6.540 18.299 1.00 97.94 219 VAL A C 1
ATOM 1623 O O . VAL A 1 219 ? -2.807 -6.949 19.198 1.00 97.94 219 VAL A O 1
ATOM 1626 N N . VAL A 1 220 ? -1.911 -7.230 17.162 1.00 97.38 220 VAL A N 1
ATOM 1627 C CA . VAL A 1 220 ? -2.571 -8.527 16.912 1.00 97.38 220 VAL A CA 1
ATOM 1628 C C . VAL A 1 220 ? -2.258 -9.524 18.023 1.00 97.38 220 VAL A C 1
ATOM 1630 O O . VAL A 1 220 ? -3.158 -10.204 18.510 1.00 97.38 220 VAL A O 1
ATOM 1633 N N . SER A 1 221 ? -0.990 -9.608 18.429 1.00 96.81 221 SER A N 1
ATOM 1634 C CA . SER A 1 221 ? -0.533 -10.569 19.433 1.00 96.81 221 SER A CA 1
ATOM 1635 C C . SER A 1 221 ? -1.157 -10.295 20.799 1.00 96.81 221 SER A C 1
ATOM 1637 O O . SER A 1 221 ? -1.698 -11.219 21.402 1.00 96.81 221 SER A O 1
ATOM 1639 N N . LYS A 1 222 ? -1.151 -9.042 21.268 1.00 97.50 222 LYS A N 1
ATOM 1640 C CA . LYS A 1 222 ? -1.731 -8.668 22.567 1.00 97.50 222 LYS A CA 1
ATOM 1641 C C . LYS A 1 222 ? -3.233 -8.905 22.630 1.00 97.50 222 LYS A C 1
ATOM 1643 O O . LYS A 1 222 ? -3.721 -9.469 23.609 1.00 97.50 222 LYS A O 1
ATOM 1648 N N . VAL A 1 223 ? -3.964 -8.548 21.573 1.00 97.94 223 VAL A N 1
ATOM 1649 C CA . VAL A 1 223 ? -5.407 -8.817 21.495 1.00 97.94 223 VAL A CA 1
ATOM 1650 C C . VAL A 1 223 ? -5.667 -10.326 21.437 1.00 97.94 223 VAL A C 1
ATOM 1652 O O . VAL A 1 223 ? -6.506 -10.831 22.174 1.00 97.94 223 VAL A O 1
ATOM 1655 N N . ALA A 1 224 ? -4.916 -11.086 20.635 1.00 96.69 224 ALA A N 1
ATOM 1656 C CA . ALA A 1 224 ? -5.079 -12.541 20.551 1.00 96.69 224 ALA A CA 1
ATOM 1657 C C . ALA A 1 224 ? -4.733 -13.273 21.864 1.00 96.69 224 ALA A C 1
ATOM 1659 O O . ALA A 1 224 ? -5.246 -14.366 22.104 1.00 96.69 224 ALA A O 1
ATOM 1660 N N . LEU A 1 225 ? -3.871 -12.689 22.702 1.00 96.06 225 LEU A N 1
ATOM 1661 C CA . LEU A 1 225 ? -3.529 -13.178 24.042 1.00 96.06 225 LEU A CA 1
ATOM 1662 C C . LEU A 1 225 ? -4.502 -12.697 25.135 1.00 96.06 225 LEU A C 1
ATOM 1664 O O . LEU A 1 225 ? -4.372 -13.118 26.283 1.00 96.06 225 LEU A O 1
ATOM 1668 N N . GLY A 1 226 ? -5.473 -11.840 24.799 1.00 95.62 226 GLY A N 1
ATOM 1669 C CA . GLY A 1 226 ? -6.428 -11.273 25.755 1.00 95.62 226 GLY A CA 1
ATOM 1670 C C . GLY A 1 226 ? -5.824 -10.226 26.699 1.00 95.62 226 GLY A C 1
ATOM 1671 O O . GLY A 1 226 ? -6.410 -9.920 27.736 1.00 95.62 226 GLY A O 1
ATOM 1672 N N . GLU A 1 227 ? -4.654 -9.672 26.369 1.00 96.75 227 GLU A N 1
ATOM 1673 C CA . GLU A 1 227 ? -4.049 -8.567 27.127 1.00 96.75 227 GLU A CA 1
ATOM 1674 C C . GLU A 1 227 ? -4.798 -7.242 26.899 1.00 96.75 227 GLU A C 1
ATOM 1676 O O . GLU A 1 227 ? -4.797 -6.365 27.769 1.00 96.75 227 GLU A O 1
ATOM 1681 N N . ALA A 1 228 ? -5.485 -7.133 25.759 1.00 97.88 228 ALA A N 1
ATOM 1682 C CA . ALA A 1 228 ? -6.398 -6.055 25.407 1.00 97.88 228 ALA A CA 1
ATOM 1683 C C . ALA A 1 228 ? -7.733 -6.614 24.892 1.00 97.88 228 ALA A C 1
ATOM 1685 O O . ALA A 1 228 ? -7.788 -7.691 24.297 1.00 97.88 228 ALA A O 1
ATOM 1686 N N . ASP A 1 229 ? -8.804 -5.857 25.111 1.00 98.25 229 ASP A N 1
ATOM 1687 C CA . ASP A 1 229 ? -10.166 -6.214 24.710 1.00 98.25 229 ASP A CA 1
ATOM 1688 C C . ASP A 1 229 ? -10.415 -5.938 23.224 1.00 98.25 229 ASP A C 1
ATOM 1690 O O . ASP A 1 229 ? -11.232 -6.605 22.589 1.00 98.25 229 ASP A O 1
ATOM 1694 N N . ALA A 1 230 ? -9.718 -4.948 22.668 1.00 98.38 230 ALA A N 1
ATOM 1695 C CA . ALA A 1 230 ? -9.793 -4.599 21.262 1.00 98.38 230 ALA A CA 1
ATOM 1696 C C . ALA A 1 230 ? -8.479 -3.993 20.761 1.00 98.38 230 ALA A C 1
ATOM 1698 O O . ALA A 1 230 ? -7.675 -3.489 21.545 1.00 98.38 230 ALA A O 1
ATOM 1699 N N . GLY A 1 231 ? -8.298 -3.982 19.442 1.00 98.38 231 GLY A N 1
ATOM 1700 C CA . GLY A 1 231 ? -7.234 -3.234 18.777 1.00 98.38 231 GLY A CA 1
ATOM 1701 C C . GLY A 1 231 ? -7.612 -2.830 17.359 1.00 98.38 231 GLY A C 1
ATOM 1702 O O . GLY A 1 231 ? -8.531 -3.401 16.776 1.00 98.38 231 GLY A O 1
ATOM 1703 N N . ILE A 1 232 ? -6.928 -1.834 16.794 1.00 98.31 232 ILE A N 1
ATOM 1704 C CA . ILE A 1 232 ? -7.149 -1.398 15.405 1.00 98.31 232 ILE A CA 1
ATOM 1705 C C . ILE A 1 232 ? -5.962 -1.837 14.550 1.00 98.31 232 ILE A C 1
ATOM 1707 O O . ILE A 1 232 ? -4.821 -1.445 14.795 1.00 98.31 232 ILE A O 1
ATOM 1711 N N . VAL A 1 233 ? -6.240 -2.665 13.544 1.00 97.44 233 VAL A N 1
ATOM 1712 C CA . VAL A 1 233 ? -5.238 -3.305 12.676 1.00 97.44 233 VAL A CA 1
ATOM 1713 C C . VAL A 1 233 ? -5.691 -3.276 11.218 1.00 97.44 233 VAL A C 1
ATOM 1715 O O . VAL A 1 233 ? -6.783 -2.802 10.915 1.00 97.44 233 VAL A O 1
ATOM 1718 N N . TYR A 1 234 ? -4.881 -3.786 10.289 1.00 95.88 234 TYR A N 1
ATOM 1719 C CA . TYR A 1 234 ? -5.337 -3.999 8.915 1.00 95.88 234 TYR A CA 1
ATOM 1720 C C . TYR A 1 234 ? -6.148 -5.293 8.776 1.00 95.88 234 TYR A C 1
ATOM 1722 O O . TYR A 1 234 ? -5.908 -6.266 9.492 1.00 95.88 234 TYR A O 1
ATOM 1730 N N . VAL A 1 235 ? -7.061 -5.357 7.799 1.00 92.62 235 VAL A N 1
ATOM 1731 C CA . VAL A 1 235 ? -7.846 -6.582 7.536 1.00 92.62 235 VAL A CA 1
ATOM 1732 C C . VAL A 1 235 ? -6.948 -7.790 7.244 1.00 92.62 235 VAL A C 1
ATOM 1734 O O . VAL A 1 235 ? -7.247 -8.910 7.649 1.00 92.62 235 VAL A O 1
ATOM 1737 N N . THR A 1 236 ? -5.805 -7.574 6.595 1.00 90.88 236 THR A N 1
ATOM 1738 C CA . THR A 1 236 ? -4.822 -8.627 6.300 1.00 90.88 236 THR A CA 1
ATOM 1739 C C . THR A 1 236 ? -4.216 -9.225 7.569 1.00 90.88 236 THR A C 1
ATOM 1741 O O . THR A 1 236 ? -4.001 -10.432 7.640 1.00 90.88 236 THR A O 1
ATOM 1744 N N . ASP A 1 237 ? -4.002 -8.403 8.597 1.00 91.31 237 ASP A N 1
ATOM 1745 C CA . ASP A 1 237 ? -3.457 -8.838 9.879 1.00 91.31 237 ASP A CA 1
ATOM 1746 C C . ASP A 1 237 ? -4.482 -9.633 10.691 1.00 91.31 237 ASP A C 1
ATOM 1748 O O . ASP A 1 237 ? -4.133 -10.669 11.256 1.00 91.31 237 ASP A O 1
ATOM 1752 N N . PHE A 1 238 ? -5.759 -9.235 10.665 1.00 92.38 238 PHE A N 1
ATOM 1753 C CA . PHE A 1 238 ? -6.842 -10.054 11.219 1.00 92.38 238 PHE A CA 1
ATOM 1754 C C . PHE A 1 238 ? -6.864 -11.454 10.593 1.00 92.38 238 PHE A C 1
ATOM 1756 O O . PHE A 1 238 ? -6.912 -12.451 11.309 1.00 92.38 238 PHE A O 1
ATOM 1763 N N . ASN A 1 239 ? -6.775 -11.542 9.263 1.00 87.19 239 ASN A N 1
ATOM 1764 C CA . ASN A 1 239 ? -6.863 -12.822 8.558 1.00 87.19 239 ASN A CA 1
ATOM 1765 C C . ASN A 1 239 ? -5.752 -13.802 8.947 1.00 87.19 239 ASN A C 1
ATOM 1767 O O . ASN A 1 239 ? -5.987 -15.009 8.963 1.00 87.19 239 ASN A O 1
ATOM 1771 N N . SER A 1 240 ? -4.568 -13.295 9.304 1.00 83.75 240 SER A N 1
ATOM 1772 C CA . SER A 1 240 ? -3.462 -14.130 9.787 1.00 83.75 240 SER A CA 1
ATOM 1773 C C . SER A 1 240 ? -3.736 -14.801 11.144 1.00 83.75 240 SER A C 1
ATOM 1775 O O . SER A 1 240 ? -3.080 -15.785 11.474 1.00 83.75 240 SER A O 1
ATOM 1777 N N . ALA A 1 241 ? -4.722 -14.309 11.902 1.00 90.25 241 ALA A N 1
ATOM 1778 C CA . ALA A 1 241 ? -5.088 -14.782 13.240 1.00 90.25 241 ALA A CA 1
ATOM 1779 C C . ALA A 1 241 ? -6.617 -14.934 13.427 1.00 90.25 241 ALA A C 1
ATOM 1781 O O . ALA A 1 241 ? -7.143 -14.817 14.538 1.00 90.25 241 ALA A O 1
ATOM 1782 N N . ALA A 1 242 ? -7.357 -15.188 12.341 1.00 90.44 242 ALA A N 1
ATOM 1783 C CA . ALA A 1 242 ? -8.825 -15.243 12.339 1.00 90.44 242 ALA A CA 1
ATOM 1784 C C . ALA A 1 242 ? -9.411 -16.414 13.159 1.00 90.44 242 ALA A C 1
ATOM 1786 O O . ALA A 1 242 ? -10.601 -16.420 13.499 1.00 90.44 242 ALA A O 1
ATOM 1787 N N . ASP A 1 243 ? -8.587 -17.409 13.489 1.00 93.62 243 ASP A N 1
ATOM 1788 C CA . ASP A 1 243 ? -8.906 -18.498 14.412 1.00 93.62 243 ASP A CA 1
ATOM 1789 C C . ASP A 1 243 ? -9.031 -18.010 15.865 1.00 93.62 243 ASP A C 1
ATOM 1791 O O . ASP A 1 243 ? -9.862 -18.524 16.613 1.00 93.62 243 ASP A O 1
ATOM 1795 N N . LYS A 1 244 ? -8.268 -16.977 16.242 1.00 95.31 244 LYS A N 1
ATOM 1796 C CA . LYS A 1 244 ? -8.207 -16.420 17.606 1.00 95.31 244 LYS A CA 1
ATOM 1797 C C . LYS A 1 244 ? -8.941 -15.097 17.771 1.00 95.31 244 LYS A C 1
ATOM 1799 O O . LYS A 1 244 ? -9.165 -14.670 18.901 1.00 95.31 244 LYS A O 1
ATOM 1804 N N . LEU A 1 245 ? -9.318 -14.457 16.669 1.00 97.19 245 LEU A N 1
ATOM 1805 C CA . LEU A 1 245 ? -9.883 -13.114 16.674 1.00 97.19 245 LEU A CA 1
ATOM 1806 C C . LEU A 1 245 ? -11.282 -13.063 16.048 1.00 97.19 245 LEU A C 1
ATOM 1808 O O . LEU A 1 245 ? -11.636 -13.829 15.142 1.00 97.19 245 LEU A O 1
ATOM 1812 N N . GLY A 1 246 ? -12.083 -12.121 16.532 1.00 96.44 246 GLY A N 1
ATOM 1813 C CA . GLY A 1 246 ? -13.215 -11.538 15.818 1.00 96.44 246 GLY A CA 1
ATOM 1814 C C . GLY A 1 246 ? -12.848 -10.166 15.248 1.00 96.44 246 GLY A C 1
ATOM 1815 O O . GLY A 1 246 ? -11.801 -9.610 15.587 1.00 96.44 246 GLY A O 1
ATOM 1816 N N . MET A 1 247 ? -13.700 -9.630 14.369 1.00 96.00 247 MET A N 1
ATOM 1817 C CA . MET A 1 247 ? -13.526 -8.281 13.829 1.00 96.00 247 MET A CA 1
ATOM 1818 C C . MET A 1 247 ? -14.843 -7.509 13.717 1.00 96.00 247 MET A C 1
ATOM 1820 O O . MET A 1 247 ? -15.901 -8.104 13.508 1.00 96.00 247 MET A O 1
ATOM 1824 N N . VAL A 1 248 ? -14.749 -6.184 13.826 1.00 95.44 248 VAL A N 1
ATOM 1825 C CA . VAL A 1 248 ? -15.766 -5.214 13.408 1.00 95.44 248 VAL A CA 1
ATOM 1826 C C . VAL A 1 248 ? -15.182 -4.393 12.261 1.00 95.44 248 VAL A C 1
ATOM 1828 O O . VAL A 1 248 ? -14.093 -3.821 12.381 1.00 95.44 248 VAL A O 1
ATOM 1831 N N . ASP A 1 249 ? -15.911 -4.319 11.150 1.00 93.56 249 ASP A N 1
ATOM 1832 C CA . ASP A 1 249 ? -15.498 -3.523 9.998 1.00 93.56 249 ASP A CA 1
ATOM 1833 C C . ASP A 1 249 ? -15.531 -2.022 10.310 1.00 93.56 249 ASP A C 1
ATOM 1835 O O . ASP A 1 249 ? -16.484 -1.504 10.901 1.00 93.56 249 ASP A O 1
ATOM 1839 N N . ILE A 1 250 ? -14.507 -1.302 9.844 1.00 93.56 250 ILE A N 1
ATOM 1840 C CA . ILE A 1 250 ? -14.520 0.160 9.776 1.00 93.56 250 ILE A CA 1
ATOM 1841 C C . ILE A 1 250 ? -14.967 0.551 8.360 1.00 93.56 250 ILE A C 1
ATOM 1843 O O . ILE A 1 250 ? -14.211 0.309 7.413 1.00 93.56 250 ILE A O 1
ATOM 1847 N N . PRO A 1 251 ? -16.158 1.162 8.185 1.00 88.56 251 PRO A N 1
ATOM 1848 C CA . PRO A 1 251 ? -16.667 1.549 6.871 1.00 88.56 251 PRO A CA 1
ATOM 1849 C C . PRO A 1 251 ? -15.681 2.421 6.094 1.00 88.56 251 PRO A C 1
ATOM 1851 O O . PRO A 1 251 ? -15.059 3.307 6.677 1.00 88.56 251 PRO A O 1
ATOM 1854 N N . ASP A 1 252 ? -15.607 2.251 4.772 1.00 82.44 252 ASP A N 1
ATOM 1855 C CA . ASP A 1 252 ? -14.648 2.966 3.913 1.00 82.44 252 ASP A CA 1
ATOM 1856 C C . ASP A 1 252 ? -14.731 4.498 4.045 1.00 82.44 252 ASP A C 1
ATOM 1858 O O . ASP A 1 252 ? -13.710 5.179 3.989 1.00 82.44 252 ASP A O 1
ATOM 1862 N N . ALA A 1 253 ? -15.924 5.049 4.307 1.00 87.12 253 ALA A N 1
ATOM 1863 C CA . ALA A 1 253 ? -16.120 6.483 4.554 1.00 87.12 253 ALA A CA 1
ATOM 1864 C C . ALA A 1 253 ? -15.365 6.999 5.798 1.00 87.12 253 ALA A C 1
ATOM 1866 O O . ALA A 1 253 ? -14.963 8.162 5.849 1.00 87.12 253 ALA A O 1
ATOM 1867 N N . LEU A 1 254 ? -15.159 6.129 6.788 1.00 89.75 254 LEU A N 1
ATOM 1868 C CA . LEU A 1 254 ? -14.401 6.406 8.008 1.00 89.75 254 LEU A CA 1
ATOM 1869 C C . LEU A 1 254 ? -12.961 5.886 7.917 1.00 89.75 254 LEU A C 1
ATOM 1871 O O . LEU A 1 254 ? -12.105 6.306 8.690 1.00 89.75 254 LEU A O 1
ATOM 1875 N N . ASN A 1 255 ? -12.674 4.997 6.969 1.00 88.38 255 ASN A N 1
ATOM 1876 C CA . ASN A 1 255 ? -11.376 4.363 6.817 1.00 88.38 255 ASN A CA 1
ATOM 1877 C C . ASN A 1 255 ? -10.387 5.270 6.069 1.00 88.38 255 ASN A C 1
ATOM 1879 O O . ASN A 1 255 ? -10.752 6.079 5.211 1.00 88.38 255 ASN A O 1
ATOM 1883 N N . SER A 1 256 ? -9.104 5.139 6.387 1.00 83.56 256 SER A N 1
ATOM 1884 C CA . SER A 1 256 ? -8.018 5.694 5.580 1.00 83.56 256 SER A CA 1
ATOM 1885 C C . SER A 1 256 ? -7.374 4.535 4.834 1.00 83.56 256 SER A C 1
ATOM 1887 O O . SER A 1 256 ? -6.685 3.720 5.440 1.00 83.56 256 SER A O 1
ATOM 1889 N N . ILE A 1 257 ? -7.623 4.452 3.523 1.00 85.31 257 ILE A N 1
ATOM 1890 C CA . ILE A 1 257 ? -7.084 3.376 2.687 1.00 85.31 257 ILE A CA 1
ATOM 1891 C C . ILE A 1 257 ? -5.558 3.494 2.644 1.00 85.31 257 ILE A C 1
ATOM 1893 O O . ILE A 1 257 ? -4.993 4.416 2.048 1.00 85.31 257 ILE A O 1
ATOM 1897 N N . ALA A 1 258 ? -4.890 2.560 3.313 1.00 87.81 258 ALA A N 1
ATOM 1898 C CA . ALA A 1 258 ? -3.444 2.520 3.418 1.00 87.81 258 ALA A CA 1
ATOM 1899 C C . ALA A 1 258 ? -2.854 2.095 2.077 1.00 87.81 258 ALA A C 1
ATOM 1901 O O . ALA A 1 258 ? -3.227 1.058 1.539 1.00 87.81 258 ALA A O 1
ATOM 1902 N N . SER A 1 259 ? -1.937 2.892 1.535 1.00 90.44 259 SER A N 1
ATOM 1903 C CA . SER A 1 259 ? -1.240 2.590 0.281 1.00 90.44 259 SER A CA 1
ATOM 1904 C C . SER A 1 259 ? 0.153 2.054 0.572 1.00 90.44 259 SER A C 1
ATOM 1906 O O . SER A 1 259 ? 0.886 2.649 1.366 1.00 90.44 259 SER A O 1
ATOM 1908 N N . TYR A 1 260 ? 0.518 0.965 -0.104 1.00 96.62 260 TYR A N 1
ATOM 1909 C CA . TYR A 1 260 ? 1.781 0.270 0.099 1.00 96.62 260 TYR A CA 1
ATOM 1910 C C . TYR A 1 260 ? 2.713 0.506 -1.091 1.00 96.62 260 TYR A C 1
ATOM 1912 O O . TYR A 1 260 ? 2.557 -0.145 -2.129 1.00 96.62 260 TYR A O 1
ATOM 1920 N N . PRO A 1 261 ? 3.655 1.459 -0.994 1.00 94.38 261 PRO A N 1
ATOM 1921 C CA . PRO A 1 261 ? 4.697 1.630 -1.994 1.00 94.38 261 PRO A CA 1
ATOM 1922 C C . PRO A 1 261 ? 5.870 0.662 -1.796 1.00 94.38 261 PRO A C 1
ATOM 1924 O O . PRO A 1 261 ? 6.273 0.374 -0.668 1.00 94.38 261 PRO A O 1
ATOM 1927 N N . ILE A 1 262 ? 6.460 0.229 -2.908 1.00 97.94 262 ILE A N 1
ATOM 1928 C CA . ILE A 1 262 ? 7.694 -0.556 -2.987 1.00 97.94 262 ILE A CA 1
ATOM 1929 C C . ILE A 1 262 ? 8.685 0.117 -3.941 1.00 97.94 262 ILE A C 1
ATOM 1931 O O . ILE A 1 262 ? 8.277 0.659 -4.970 1.00 97.94 262 ILE A O 1
ATOM 1935 N N . ALA A 1 263 ? 9.971 0.096 -3.602 1.00 94.94 263 ALA A N 1
ATOM 1936 C CA . ALA A 1 263 ? 11.040 0.631 -4.439 1.00 94.94 263 ALA A CA 1
ATOM 1937 C C . ALA A 1 263 ? 12.359 -0.121 -4.228 1.00 94.94 263 ALA A C 1
ATOM 1939 O O . ALA A 1 263 ? 12.603 -0.660 -3.145 1.00 94.94 263 ALA A O 1
ATOM 1940 N N . ALA A 1 264 ? 13.216 -0.112 -5.249 1.00 96.00 264 ALA A N 1
ATOM 1941 C CA . ALA A 1 264 ? 14.612 -0.505 -5.106 1.00 96.00 264 ALA A CA 1
ATOM 1942 C C . ALA A 1 264 ? 15.399 0.646 -4.465 1.00 96.00 264 ALA A C 1
ATOM 1944 O O . ALA A 1 264 ? 15.092 1.821 -4.694 1.00 96.00 264 ALA A O 1
ATOM 1945 N N . LEU A 1 265 ? 16.400 0.306 -3.658 1.00 97.19 265 LEU A N 1
ATOM 1946 C CA . LEU A 1 265 ? 17.279 1.281 -3.022 1.00 97.19 265 LEU A CA 1
ATOM 1947 C C . LEU A 1 265 ? 18.419 1.668 -3.965 1.00 97.19 265 LEU A C 1
ATOM 1949 O O . LEU A 1 265 ? 18.956 0.837 -4.696 1.00 97.19 265 LEU A O 1
ATOM 1953 N N . THR A 1 266 ? 18.788 2.949 -3.960 1.00 92.38 266 THR A N 1
ATOM 1954 C CA . THR A 1 266 ? 19.791 3.518 -4.877 1.00 92.38 266 THR A CA 1
ATOM 1955 C C . THR A 1 266 ? 21.191 2.957 -4.672 1.00 92.38 266 THR A C 1
ATOM 1957 O O . THR A 1 266 ? 22.005 2.988 -5.589 1.00 92.38 266 THR A O 1
ATOM 1960 N N . ASP A 1 267 ? 21.475 2.493 -3.461 1.00 91.56 267 ASP A N 1
ATOM 1961 C CA . ASP A 1 267 ? 22.741 1.914 -3.023 1.00 91.56 267 ASP A CA 1
ATOM 1962 C C . ASP A 1 267 ? 22.661 0.387 -2.856 1.00 91.56 267 ASP A C 1
ATOM 1964 O O . ASP A 1 267 ? 23.483 -0.205 -2.165 1.00 91.56 267 ASP A O 1
ATOM 1968 N N . SER A 1 268 ? 21.678 -0.255 -3.501 1.00 94.19 268 SER A N 1
ATOM 1969 C CA . SER A 1 268 ? 21.569 -1.715 -3.557 1.00 94.19 268 SER A CA 1
ATOM 1970 C C . SER A 1 268 ? 22.829 -2.342 -4.160 1.00 94.19 268 SER A C 1
ATOM 1972 O O . SER A 1 268 ? 23.308 -1.924 -5.217 1.00 94.19 268 SER A O 1
ATOM 1974 N N . ASN A 1 269 ? 23.317 -3.409 -3.524 1.00 90.06 269 ASN A N 1
ATOM 1975 C CA . ASN A 1 269 ? 24.419 -4.223 -4.045 1.00 90.06 269 ASN A CA 1
ATOM 1976 C C . ASN A 1 269 ? 23.959 -5.151 -5.183 1.00 90.06 269 ASN A C 1
ATOM 1978 O O . ASN A 1 269 ? 24.781 -5.660 -5.947 1.00 90.06 269 ASN A O 1
ATOM 1982 N N . TYR A 1 270 ? 22.644 -5.360 -5.315 1.00 94.50 270 TYR A N 1
ATOM 1983 C CA . TYR A 1 270 ? 22.034 -6.248 -6.302 1.00 94.50 270 TYR A CA 1
ATOM 1984 C C . TYR A 1 270 ? 20.837 -5.593 -7.023 1.00 94.50 270 TYR A C 1
ATOM 1986 O O . TYR A 1 270 ? 19.717 -6.110 -6.949 1.00 94.50 270 TYR A O 1
ATOM 1994 N N . PRO A 1 271 ? 21.043 -4.493 -7.777 1.00 90.94 271 PRO A N 1
ATOM 1995 C CA . PRO A 1 271 ? 19.955 -3.722 -8.391 1.00 90.94 271 PRO A CA 1
ATOM 1996 C C . PRO A 1 271 ? 19.096 -4.539 -9.370 1.00 90.94 271 PRO A C 1
ATOM 1998 O O . PRO A 1 271 ? 17.881 -4.332 -9.456 1.00 90.94 271 PRO A O 1
ATOM 2001 N N . ASP A 1 272 ? 19.694 -5.511 -10.065 1.00 90.81 272 ASP A N 1
ATOM 2002 C CA . ASP A 1 272 ? 18.971 -6.420 -10.961 1.00 90.81 272 ASP A CA 1
ATOM 2003 C C . ASP A 1 272 ? 18.039 -7.363 -10.184 1.00 90.81 272 ASP A C 1
ATOM 2005 O O . ASP A 1 272 ? 16.889 -7.564 -10.578 1.00 90.81 272 ASP A O 1
ATOM 2009 N N . LEU A 1 273 ? 18.500 -7.904 -9.046 1.00 95.00 273 LEU A N 1
ATOM 2010 C CA . LEU A 1 273 ? 17.681 -8.766 -8.186 1.00 95.00 273 LEU A CA 1
ATOM 2011 C C . LEU A 1 273 ? 16.576 -7.963 -7.494 1.00 95.00 273 LEU A C 1
ATOM 2013 O O . LEU A 1 273 ? 15.444 -8.438 -7.419 1.00 95.00 273 LEU A O 1
ATOM 2017 N N . ALA A 1 274 ? 16.871 -6.738 -7.051 1.00 96.56 274 ALA A N 1
ATOM 2018 C CA . ALA A 1 274 ? 15.881 -5.825 -6.487 1.00 96.56 274 ALA A CA 1
ATOM 2019 C C . ALA A 1 274 ? 14.764 -5.529 -7.499 1.00 96.56 274 ALA A C 1
ATOM 2021 O O . ALA A 1 274 ? 13.577 -5.673 -7.195 1.00 96.56 274 ALA A O 1
ATOM 2022 N N . SER A 1 275 ? 15.144 -5.193 -8.734 1.00 91.94 275 SER A N 1
ATOM 2023 C CA . SER A 1 275 ? 14.207 -4.933 -9.829 1.00 91.94 275 SER A CA 1
ATOM 2024 C C . SER A 1 275 ? 13.378 -6.169 -10.180 1.00 91.94 275 SER A C 1
ATOM 2026 O O . SER A 1 275 ? 12.165 -6.060 -10.365 1.00 91.94 275 SER A O 1
ATOM 2028 N N . ALA A 1 276 ? 14.002 -7.349 -10.228 1.00 91.25 276 ALA A N 1
ATOM 2029 C CA . ALA A 1 276 ? 13.315 -8.609 -10.496 1.00 91.25 276 ALA A CA 1
ATOM 2030 C C . ALA A 1 276 ? 12.326 -8.983 -9.379 1.00 91.25 276 ALA A C 1
ATOM 2032 O O . ALA A 1 276 ? 11.211 -9.413 -9.671 1.00 91.25 276 ALA A O 1
ATOM 2033 N N . PHE A 1 277 ? 12.686 -8.775 -8.110 1.00 97.94 277 PHE A N 1
ATOM 2034 C CA . PHE A 1 277 ? 11.788 -9.029 -6.983 1.00 97.94 277 PHE A CA 1
ATOM 2035 C C . PHE A 1 277 ? 10.577 -8.094 -7.019 1.00 97.94 277 PHE A C 1
ATOM 2037 O O . PHE A 1 277 ? 9.440 -8.543 -6.903 1.00 97.94 277 PHE A O 1
ATOM 2044 N N . ILE A 1 278 ? 10.792 -6.800 -7.274 1.00 94.81 278 ILE A N 1
ATOM 2045 C CA . ILE A 1 278 ? 9.699 -5.833 -7.447 1.00 94.81 278 ILE A CA 1
ATOM 2046 C C . ILE A 1 278 ? 8.813 -6.217 -8.638 1.00 94.81 278 ILE A C 1
ATOM 2048 O O . ILE A 1 278 ? 7.588 -6.129 -8.547 1.00 94.81 278 ILE A O 1
ATOM 2052 N N . ALA A 1 279 ? 9.404 -6.679 -9.742 1.00 86.62 279 ALA A N 1
ATOM 2053 C CA . ALA A 1 279 ? 8.650 -7.168 -10.891 1.00 86.62 279 ALA A CA 1
ATOM 2054 C C . ALA A 1 279 ? 7.791 -8.393 -10.537 1.00 86.62 279 ALA A C 1
ATOM 2056 O O . ALA A 1 279 ? 6.636 -8.441 -10.953 1.00 86.62 279 ALA A O 1
ATOM 2057 N N . LEU A 1 280 ? 8.299 -9.329 -9.725 1.00 90.31 280 LEU A N 1
ATOM 2058 C CA . LEU A 1 280 ? 7.510 -10.447 -9.202 1.00 90.31 280 LEU A CA 1
ATOM 2059 C C . LEU A 1 280 ? 6.344 -9.943 -8.343 1.00 90.31 280 LEU A C 1
ATOM 2061 O O . LEU A 1 280 ? 5.212 -10.343 -8.594 1.00 90.31 280 LEU A O 1
ATOM 2065 N N . VAL A 1 281 ? 6.582 -9.030 -7.394 1.00 95.94 281 VAL A N 1
ATOM 2066 C CA . VAL A 1 281 ? 5.525 -8.443 -6.542 1.00 95.94 281 VAL A CA 1
ATOM 2067 C C . VAL A 1 281 ? 4.414 -7.788 -7.378 1.00 95.94 281 VAL A C 1
ATOM 2069 O O . VAL A 1 281 ? 3.233 -7.899 -7.047 1.00 95.94 281 VAL A O 1
ATOM 2072 N N . LEU A 1 282 ? 4.779 -7.112 -8.470 1.00 86.12 282 LEU A N 1
ATOM 2073 C CA . LEU A 1 282 ? 3.848 -6.425 -9.373 1.00 86.12 282 LEU A CA 1
ATOM 2074 C C . LEU A 1 282 ? 3.227 -7.336 -10.445 1.00 86.12 282 LEU A C 1
ATOM 2076 O O . LEU A 1 282 ? 2.293 -6.917 -11.128 1.00 86.12 282 LEU A O 1
ATOM 2080 N N . SER A 1 283 ? 3.747 -8.549 -10.628 1.00 82.81 283 SER A N 1
ATOM 2081 C CA . SER A 1 283 ? 3.256 -9.499 -11.630 1.00 82.81 283 SER A CA 1
ATOM 2082 C C . SER A 1 283 ? 1.857 -10.027 -11.281 1.00 82.81 283 SER A C 1
ATOM 2084 O O . SER A 1 283 ? 1.464 -9.982 -10.114 1.00 82.81 283 SER A O 1
ATOM 2086 N N . PRO A 1 284 ? 1.104 -10.583 -12.250 1.00 82.44 284 PRO A N 1
ATOM 2087 C CA . PRO A 1 284 ? -0.174 -11.236 -11.967 1.00 82.44 284 PRO A CA 1
ATOM 2088 C C . PRO A 1 284 ? -0.077 -12.308 -10.872 1.00 82.44 284 PRO A C 1
ATOM 2090 O O . PRO A 1 284 ? -0.914 -12.326 -9.974 1.00 82.44 284 PRO A O 1
ATOM 2093 N N . ASP A 1 285 ? 0.966 -13.140 -10.897 1.00 82.00 285 ASP A N 1
ATOM 2094 C CA . ASP A 1 285 ? 1.188 -14.188 -9.892 1.00 82.00 285 ASP A CA 1
ATOM 2095 C C . ASP A 1 285 ? 1.469 -13.579 -8.513 1.00 82.00 285 ASP A C 1
ATOM 2097 O O . ASP A 1 285 ? 0.897 -13.998 -7.506 1.00 82.00 285 ASP A O 1
ATOM 2101 N N . GLY A 1 286 ? 2.285 -12.522 -8.464 1.00 90.06 286 GLY A N 1
ATOM 2102 C CA . GLY A 1 286 ? 2.550 -11.794 -7.226 1.00 90.06 286 GLY A CA 1
ATOM 2103 C C . GLY A 1 286 ? 1.295 -11.156 -6.639 1.00 90.06 286 GLY A C 1
ATOM 2104 O O . GLY A 1 286 ? 1.037 -11.261 -5.441 1.00 90.06 286 GLY A O 1
ATOM 2105 N N . GLN A 1 287 ? 0.464 -10.556 -7.490 1.00 89.38 287 GLN A N 1
ATOM 2106 C CA . GLN A 1 287 ? -0.812 -9.970 -7.092 1.00 89.38 287 GLN A CA 1
ATOM 2107 C C . GLN A 1 287 ? -1.834 -11.030 -6.653 1.00 89.38 287 GLN A C 1
ATOM 2109 O O . GLN A 1 287 ? -2.623 -10.758 -5.751 1.00 89.38 287 GLN A O 1
ATOM 2114 N N . GLN A 1 288 ? -1.797 -12.250 -7.201 1.00 86.31 288 GLN A N 1
ATOM 2115 C CA . GLN A 1 288 ? -2.603 -13.367 -6.693 1.00 86.31 288 GLN A CA 1
ATOM 2116 C C . GLN A 1 288 ? -2.181 -13.777 -5.279 1.00 86.31 288 GLN A C 1
ATOM 2118 O O . GLN A 1 288 ? -3.045 -13.989 -4.428 1.00 86.31 288 GLN A O 1
ATOM 2123 N N . VAL A 1 289 ? -0.874 -13.827 -4.992 1.00 92.50 289 VAL A N 1
ATOM 2124 C CA . VAL A 1 289 ? -0.387 -14.055 -3.622 1.00 92.50 289 VAL A CA 1
ATOM 2125 C C . VAL A 1 289 ? -0.852 -12.925 -2.703 1.00 92.50 289 VAL A C 1
ATOM 2127 O O . VAL A 1 289 ? -1.380 -13.193 -1.631 1.00 92.50 289 VAL A O 1
ATOM 2130 N N . MET A 1 290 ? -0.754 -11.661 -3.122 1.00 93.69 290 MET A N 1
ATOM 2131 C CA . MET A 1 290 ? -1.276 -10.536 -2.331 1.00 93.69 290 MET A CA 1
ATOM 2132 C C . MET A 1 290 ? -2.778 -10.675 -2.040 1.00 93.69 290 MET A C 1
ATOM 2134 O O . MET A 1 290 ? -3.206 -10.522 -0.893 1.00 93.69 290 MET A O 1
ATOM 2138 N N . ALA A 1 291 ? -3.570 -11.018 -3.058 1.00 88.69 291 ALA A N 1
ATOM 2139 C CA . ALA A 1 291 ? -5.013 -11.203 -2.943 1.00 88.69 291 ALA A CA 1
ATOM 2140 C C . ALA A 1 291 ? -5.385 -12.383 -2.031 1.00 88.69 291 ALA A C 1
ATOM 2142 O O . ALA A 1 291 ? -6.337 -12.276 -1.262 1.00 88.69 291 ALA A O 1
ATOM 2143 N N . LYS A 1 292 ? -4.606 -13.475 -2.036 1.00 89.31 292 LYS A N 1
ATOM 2144 C CA . LYS A 1 292 ? -4.760 -14.609 -1.103 1.00 89.31 292 LYS A CA 1
ATOM 2145 C C . LYS A 1 292 ? -4.686 -14.166 0.362 1.00 89.31 292 LYS A C 1
ATOM 2147 O O . LYS A 1 292 ? -5.374 -14.733 1.206 1.00 89.31 292 LYS A O 1
ATOM 2152 N N . TYR A 1 293 ? -3.886 -13.143 0.656 1.00 90.06 293 TYR A N 1
ATOM 2153 C CA . TYR A 1 293 ? -3.780 -12.535 1.985 1.00 90.06 293 TYR A CA 1
ATOM 2154 C C . TYR A 1 293 ? -4.748 -11.358 2.203 1.00 90.06 293 TYR A C 1
ATOM 2156 O O . TYR A 1 293 ? -4.672 -10.696 3.234 1.00 90.06 293 TYR A O 1
ATOM 2164 N N . ASN A 1 294 ? -5.686 -11.125 1.276 1.00 88.38 294 ASN A N 1
ATOM 2165 C CA . ASN A 1 294 ? -6.695 -10.058 1.279 1.00 88.38 294 ASN A CA 1
ATOM 2166 C C . ASN A 1 294 ? -6.144 -8.627 1.180 1.00 88.38 294 ASN A C 1
ATOM 2168 O O . ASN A 1 294 ? -6.815 -7.672 1.582 1.00 88.38 294 ASN A O 1
ATOM 2172 N N . PHE A 1 295 ? -4.948 -8.453 0.615 1.00 90.56 295 PHE A N 1
ATOM 2173 C CA . PHE A 1 295 ? -4.541 -7.137 0.133 1.00 90.56 295 PHE A CA 1
ATOM 2174 C C . PHE A 1 295 ? -5.381 -6.738 -1.083 1.00 90.56 295 PHE A C 1
ATOM 2176 O O . PHE A 1 295 ? -5.732 -7.571 -1.919 1.00 90.56 295 PHE A O 1
ATOM 2183 N N . ILE A 1 296 ? -5.681 -5.447 -1.199 1.00 86.44 296 ILE A N 1
ATOM 2184 C CA . ILE A 1 296 ? -6.454 -4.897 -2.314 1.00 86.44 296 ILE A CA 1
ATOM 2185 C C . ILE A 1 296 ? -5.456 -4.415 -3.379 1.00 86.44 296 ILE A C 1
ATOM 2187 O O . ILE A 1 296 ? -4.604 -3.592 -3.049 1.00 86.44 296 ILE A O 1
ATOM 2191 N N . PRO A 1 297 ? -5.513 -4.865 -4.642 1.00 79.00 297 PRO A N 1
ATOM 2192 C CA . PRO A 1 297 ? -4.596 -4.396 -5.686 1.00 79.00 297 PRO A CA 1
ATOM 2193 C C . PRO A 1 297 ? -4.599 -2.865 -5.829 1.00 79.00 297 PRO A C 1
ATOM 2195 O O . PRO A 1 297 ? -5.659 -2.241 -5.836 1.00 79.00 297 PRO A O 1
ATOM 2198 N N . ALA A 1 298 ? -3.418 -2.245 -5.945 1.00 69.75 298 ALA A N 1
ATOM 2199 C CA . ALA A 1 298 ? -3.305 -0.785 -6.099 1.00 69.75 298 ALA A CA 1
ATOM 2200 C C . ALA A 1 298 ? -3.686 -0.296 -7.502 1.00 69.75 298 ALA A C 1
ATOM 2202 O O . ALA A 1 298 ? -4.084 0.854 -7.682 1.00 69.75 298 ALA A O 1
ATOM 2203 N N . VAL A 1 299 ? -3.570 -1.183 -8.489 1.00 54.03 299 VAL A N 1
ATOM 2204 C CA . VAL A 1 299 ? -4.086 -0.990 -9.840 1.00 54.03 299 VAL A CA 1
ATOM 2205 C C . VAL A 1 299 ? -5.325 -1.865 -9.940 1.00 54.03 299 VAL A C 1
ATOM 2207 O O . VAL A 1 299 ? -5.228 -3.092 -9.898 1.00 54.03 299 VAL A O 1
ATOM 2210 N N . THR A 1 300 ? -6.499 -1.250 -10.038 1.00 41.19 300 THR A N 1
ATOM 2211 C CA . THR A 1 300 ? -7.769 -1.932 -10.302 1.00 41.19 300 THR A CA 1
ATOM 2212 C C . THR A 1 300 ? -7.767 -2.503 -11.724 1.00 41.19 300 THR A C 1
ATOM 2214 O O . THR A 1 300 ? -8.362 -1.962 -12.648 1.00 41.19 300 THR A O 1
ATOM 2217 N N . GLY A 1 301 ? -7.057 -3.616 -11.902 1.00 38.50 301 GLY A N 1
ATOM 2218 C CA . GLY A 1 301 ? -7.138 -4.507 -13.060 1.00 38.50 301 GLY A CA 1
ATOM 2219 C C . GLY A 1 301 ? -8.078 -5.697 -12.842 1.00 38.50 301 GLY A C 1
ATOM 2220 O O . GLY A 1 301 ? -8.058 -6.630 -13.636 1.00 38.50 301 GLY A O 1
ATOM 2221 N N . ALA A 1 302 ? -8.884 -5.684 -11.777 1.00 33.62 302 ALA A N 1
ATOM 2222 C CA . ALA A 1 302 ? -9.940 -6.658 -11.536 1.00 33.62 302 ALA A CA 1
ATOM 2223 C C . ALA A 1 302 ? -11.291 -5.941 -11.614 1.00 33.62 302 ALA A C 1
ATOM 2225 O O . ALA A 1 302 ? -11.599 -5.105 -10.769 1.00 33.62 302 ALA A O 1
ATOM 2226 N N . GLU A 1 303 ? -12.023 -6.229 -12.690 1.00 34.56 303 GLU A N 1
ATOM 2227 C CA . GLU A 1 303 ? -13.479 -6.128 -12.839 1.00 34.56 303 GLU A CA 1
ATOM 2228 C C . GLU A 1 303 ? -14.199 -5.219 -11.825 1.00 34.56 303 GLU A C 1
ATOM 2230 O O . GLU A 1 303 ? -14.855 -5.686 -10.896 1.00 34.56 303 GLU A O 1
ATOM 2235 N N . SER A 1 304 ? -14.147 -3.899 -12.035 1.00 34.62 304 SER A N 1
ATOM 2236 C CA . SER A 1 304 ? -15.255 -3.072 -11.570 1.00 34.62 304 SER A CA 1
ATOM 2237 C C . SER A 1 304 ? -16.419 -3.317 -12.528 1.00 34.62 304 SER A C 1
ATOM 2239 O O . SER A 1 304 ? -16.351 -3.017 -13.719 1.00 34.62 304 SER A O 1
ATOM 2241 N N . THR A 1 305 ? -17.535 -3.828 -12.019 1.00 40.53 305 THR A N 1
ATOM 2242 C CA . THR A 1 305 ? -18.810 -3.810 -12.756 1.00 40.53 305 THR A CA 1
ATOM 2243 C C . THR A 1 305 ? -19.284 -2.379 -13.056 1.00 40.53 305 THR A C 1
ATOM 2245 O O . THR A 1 305 ? -20.235 -2.188 -13.811 1.00 40.53 305 THR A O 1
ATOM 2248 N N . ASP A 1 306 ? -18.589 -1.365 -12.525 1.00 48.31 306 ASP A N 1
ATOM 2249 C CA . ASP A 1 306 ? -18.891 0.049 -12.719 1.00 48.31 306 ASP A CA 1
ATOM 2250 C C . ASP A 1 306 ? -18.065 0.750 -13.810 1.00 48.31 306 ASP A C 1
ATOM 2252 O O . ASP A 1 306 ? -18.474 1.817 -14.272 1.00 48.31 306 ASP A O 1
ATOM 2256 N N . GLY A 1 307 ? -16.996 0.155 -14.342 1.00 62.44 307 GLY A N 1
ATOM 2257 C CA . GLY A 1 307 ? -16.178 0.814 -15.363 1.00 62.44 307 GLY A CA 1
ATOM 2258 C C . GLY A 1 307 ? -15.553 2.142 -14.901 1.00 62.44 307 GLY A C 1
ATOM 2259 O O . GLY A 1 307 ? -15.536 2.467 -13.716 1.00 62.44 307 GLY A O 1
ATOM 2260 N N . PHE A 1 308 ? -15.017 2.926 -15.836 1.00 75.75 308 PHE A N 1
ATOM 2261 C CA . PHE A 1 308 ? -14.474 4.266 -15.604 1.00 75.75 308 PHE A CA 1
ATOM 2262 C C . PHE A 1 308 ? -14.940 5.249 -16.683 1.00 75.75 308 PHE A C 1
ATOM 2264 O O . PHE A 1 308 ? -15.384 4.856 -17.764 1.00 75.75 308 PHE A O 1
ATOM 2271 N N . MET A 1 309 ? -14.864 6.543 -16.374 1.00 81.31 309 MET A N 1
ATOM 2272 C CA . MET A 1 309 ? -15.255 7.626 -17.275 1.00 81.31 309 MET A CA 1
ATOM 2273 C C . MET A 1 309 ? -14.032 8.418 -17.718 1.00 81.31 309 MET A C 1
ATOM 2275 O O . MET A 1 309 ? -13.138 8.705 -16.920 1.00 81.31 309 MET A O 1
ATOM 2279 N N . VAL A 1 310 ? -14.044 8.827 -18.978 1.00 87.38 310 VAL A N 1
ATOM 2280 C CA . VAL A 1 310 ? -13.055 9.723 -19.571 1.00 87.38 310 VAL A CA 1
ATOM 2281 C C . VAL A 1 310 ? -13.778 10.936 -20.138 1.00 87.38 310 VAL A C 1
ATOM 2283 O O . VAL A 1 310 ? -14.820 10.785 -20.768 1.00 87.38 310 VAL A O 1
ATOM 2286 N N . THR A 1 311 ? -13.240 12.135 -19.924 1.00 88.38 311 THR A N 1
ATOM 2287 C CA . THR A 1 311 ? -13.749 13.351 -20.573 1.00 88.38 311 THR A CA 1
ATOM 2288 C C . THR A 1 311 ? -12.955 13.617 -21.846 1.00 88.38 311 THR A C 1
ATOM 2290 O O . THR A 1 311 ? -11.735 13.771 -21.786 1.00 88.38 311 THR A O 1
ATOM 2293 N N . ASP A 1 312 ? -13.634 13.644 -22.992 1.00 93.00 312 ASP A N 1
ATOM 2294 C CA . ASP A 1 312 ? -13.013 13.918 -24.291 1.00 93.00 312 ASP A CA 1
ATOM 2295 C C . ASP A 1 312 ? -12.895 15.428 -24.586 1.00 93.00 312 ASP A C 1
ATOM 2297 O O . ASP A 1 312 ? -13.366 16.276 -23.822 1.00 93.00 312 ASP A O 1
ATOM 2301 N N . ALA A 1 313 ? -12.262 15.780 -25.706 1.00 92.00 313 ALA A N 1
ATOM 2302 C CA . ALA A 1 313 ? -12.074 17.166 -26.137 1.00 92.00 313 ALA A CA 1
ATOM 2303 C C . ALA A 1 313 ? -13.385 17.930 -26.407 1.00 92.00 313 ALA A C 1
ATOM 2305 O O . ALA A 1 313 ? -13.402 19.159 -26.357 1.00 92.00 313 ALA A O 1
ATOM 2306 N N . LEU A 1 314 ? -14.495 17.220 -26.643 1.00 90.94 314 LEU A N 1
ATOM 2307 C CA . LEU A 1 314 ? -15.830 17.805 -26.783 1.00 90.94 314 LEU A CA 1
ATOM 2308 C C . LEU A 1 314 ? -16.546 17.967 -25.429 1.00 90.94 314 LEU A C 1
ATOM 2310 O O . LEU A 1 314 ? -17.714 18.355 -25.395 1.00 90.94 314 LEU A O 1
ATOM 2314 N N . GLY A 1 315 ? -15.875 17.658 -24.315 1.00 83.62 315 GLY A N 1
ATOM 2315 C CA . GLY A 1 315 ? -16.442 17.714 -22.969 1.00 83.62 315 GLY A CA 1
ATOM 2316 C C . GLY A 1 315 ? -17.396 16.561 -22.659 1.00 83.62 315 GLY A C 1
ATOM 2317 O O . GLY A 1 315 ? -18.135 16.626 -21.675 1.00 83.62 315 GLY A O 1
ATOM 2318 N N . ARG A 1 316 ? -17.413 15.504 -23.478 1.00 88.75 316 ARG A N 1
ATOM 2319 C CA . ARG A 1 316 ? -18.310 14.362 -23.283 1.00 88.75 316 ARG A CA 1
ATOM 2320 C C . ARG A 1 316 ? -17.685 13.360 -22.330 1.00 88.75 316 ARG A C 1
ATOM 2322 O O . ARG A 1 316 ? -16.495 13.069 -22.420 1.00 88.75 316 ARG A O 1
ATOM 2329 N N . ALA A 1 317 ? -18.506 12.795 -21.450 1.00 84.94 317 ALA A N 1
ATOM 2330 C CA . ALA A 1 317 ? -18.120 11.657 -20.630 1.00 84.94 317 ALA A CA 1
ATOM 2331 C C . ALA A 1 317 ? -18.302 10.360 -21.429 1.00 84.94 317 ALA A C 1
ATOM 2333 O O . ALA A 1 317 ? -19.422 9.990 -21.784 1.00 84.94 317 ALA A O 1
ATOM 2334 N N . VAL A 1 318 ? -17.201 9.669 -21.705 1.00 88.75 318 VAL A N 1
ATOM 2335 C CA . VAL A 1 318 ? -17.174 8.373 -22.384 1.00 88.75 318 VAL A CA 1
ATOM 2336 C C . VAL A 1 318 ? -16.931 7.290 -21.339 1.00 88.75 318 VAL A C 1
ATOM 2338 O O . VAL A 1 318 ? -15.926 7.327 -20.626 1.00 88.75 318 VAL A O 1
ATOM 2341 N N . ARG A 1 319 ? -17.866 6.341 -21.229 1.00 85.81 319 ARG A N 1
ATOM 2342 C CA . ARG A 1 319 ? -17.786 5.228 -20.276 1.00 85.81 319 ARG A CA 1
ATOM 2343 C C . ARG A 1 319 ? -17.051 4.046 -20.888 1.00 85.81 319 ARG A C 1
ATOM 2345 O O . ARG A 1 319 ? -17.388 3.609 -21.984 1.00 85.81 319 ARG A O 1
ATOM 2352 N N . PHE A 1 320 ? -16.146 3.467 -20.117 1.00 85.12 320 PHE A N 1
ATOM 2353 C CA . PHE A 1 320 ? -15.439 2.238 -20.440 1.00 85.12 320 PHE A CA 1
ATOM 2354 C C . PHE A 1 320 ? -15.660 1.220 -19.331 1.00 85.12 320 PHE A C 1
ATOM 2356 O O . PHE A 1 320 ? -15.444 1.533 -18.169 1.00 85.12 320 PHE A O 1
ATOM 2363 N N . ALA A 1 321 ? -16.080 -0.001 -19.663 1.00 78.50 321 ALA A N 1
ATOM 2364 C CA . ALA A 1 321 ? -16.203 -1.073 -18.668 1.00 78.50 321 ALA A CA 1
ATOM 2365 C C . ALA A 1 321 ? -14.827 -1.545 -18.160 1.00 78.50 321 ALA A C 1
ATOM 2367 O O . ALA A 1 321 ? -14.674 -1.887 -16.996 1.00 78.50 321 ALA A O 1
ATOM 2368 N N . LYS A 1 322 ? -13.820 -1.519 -19.036 1.00 80.62 322 LYS A N 1
ATOM 2369 C CA . LYS A 1 322 ? -12.417 -1.823 -18.744 1.00 80.62 322 LYS A CA 1
ATOM 2370 C C . LYS A 1 322 ? -11.513 -0.976 -19.634 1.00 80.62 322 LYS A C 1
ATOM 2372 O O . LYS A 1 322 ? -11.992 -0.398 -20.611 1.00 80.62 322 LYS A O 1
ATOM 2377 N N . ALA A 1 323 ? -10.228 -0.885 -19.298 1.00 87.44 323 ALA A N 1
ATOM 2378 C CA . ALA A 1 323 ? -9.270 -0.156 -20.124 1.00 87.44 323 ALA A CA 1
ATOM 2379 C C . ALA A 1 323 ? -9.236 -0.741 -21.549 1.00 87.44 323 ALA A C 1
ATOM 2381 O O . ALA A 1 323 ? -9.229 -1.967 -21.682 1.00 87.44 323 ALA A O 1
ATOM 2382 N N . PRO A 1 324 ? -9.235 0.098 -22.600 1.00 91.75 324 PRO A N 1
ATOM 2383 C CA . PRO A 1 324 ? -9.223 -0.394 -23.968 1.00 91.75 324 PRO A CA 1
ATOM 2384 C C . PRO A 1 324 ? -7.889 -1.068 -24.299 1.00 91.75 324 PRO A C 1
ATOM 2386 O O . PRO A 1 324 ? -6.815 -0.531 -24.014 1.00 91.75 324 PRO A O 1
ATOM 2389 N N . GLU A 1 325 ? -7.969 -2.246 -24.907 1.00 92.69 325 GLU A N 1
ATOM 2390 C CA . GLU A 1 325 ? -6.850 -3.095 -25.322 1.00 92.69 325 GLU A CA 1
ATOM 2391 C C . GLU A 1 325 ? -6.737 -3.180 -26.853 1.00 92.69 325 GLU A C 1
ATOM 2393 O O . GLU A 1 325 ? -5.675 -3.535 -27.362 1.00 92.69 325 G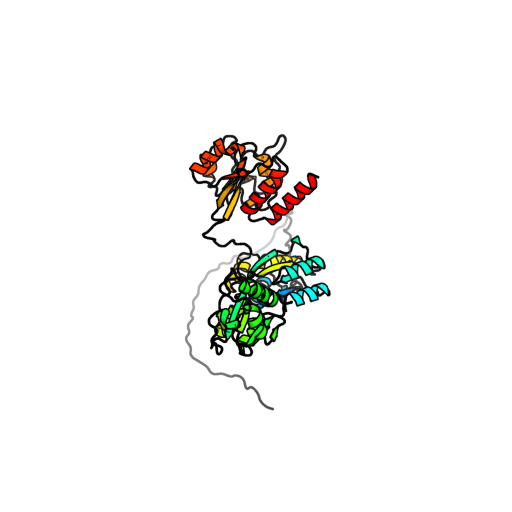LU A O 1
ATOM 2398 N N . LYS A 1 326 ? -7.802 -2.824 -27.587 1.00 94.62 326 LYS A N 1
ATOM 2399 C CA . LYS A 1 326 ? -7.876 -2.779 -29.054 1.00 94.62 326 LYS A CA 1
ATOM 2400 C C . LYS A 1 326 ? -8.266 -1.378 -29.519 1.00 94.62 326 LYS A C 1
ATOM 2402 O O . LYS A 1 326 ? -9.402 -1.108 -29.911 1.00 94.62 326 LYS A O 1
ATOM 2407 N N . ILE A 1 327 ? -7.287 -0.487 -29.503 1.00 97.12 327 ILE A N 1
ATOM 2408 C CA . ILE A 1 327 ? -7.439 0.912 -29.887 1.00 97.12 327 ILE A CA 1
ATOM 2409 C C . ILE A 1 327 ? -7.215 1.066 -31.390 1.00 97.12 327 ILE A C 1
ATOM 2411 O O . ILE A 1 327 ? -6.227 0.580 -31.950 1.00 97.12 327 ILE A O 1
ATOM 2415 N N . VAL A 1 328 ? -8.115 1.798 -32.039 1.00 97.19 328 VAL A N 1
ATOM 2416 C CA . VAL A 1 328 ? -7.974 2.195 -33.441 1.00 97.19 328 VAL A CA 1
ATOM 2417 C C . VAL A 1 328 ? -7.813 3.705 -33.544 1.00 97.19 328 VAL A C 1
ATOM 2419 O O . VAL A 1 328 ? -8.610 4.462 -32.995 1.00 97.19 328 VAL A O 1
ATOM 2422 N N . LEU A 1 329 ? -6.783 4.146 -34.265 1.00 95.38 329 LEU A N 1
ATOM 2423 C CA . LEU A 1 329 ? -6.551 5.558 -34.558 1.00 95.38 329 LEU A CA 1
ATOM 2424 C C . LEU A 1 329 ? -7.128 5.887 -35.939 1.00 95.38 329 LEU A C 1
ATOM 2426 O O . LEU A 1 329 ? -6.673 5.341 -36.943 1.00 95.38 329 LEU A O 1
ATOM 2430 N N . ALA A 1 330 ? -8.135 6.756 -36.015 1.00 92.88 330 ALA A N 1
ATOM 2431 C CA . ALA A 1 330 ? -8.885 6.979 -37.254 1.00 92.88 330 ALA A CA 1
ATOM 2432 C C . ALA A 1 330 ? -9.149 8.460 -37.557 1.00 92.88 330 ALA A C 1
ATOM 2434 O O . ALA A 1 330 ? -8.989 9.335 -36.711 1.00 92.88 330 ALA A O 1
ATOM 2435 N N . GLY A 1 331 ? -9.600 8.734 -38.782 1.00 88.81 331 GLY A N 1
ATOM 2436 C CA . GLY A 1 331 ? -9.962 10.077 -39.230 1.00 88.81 331 GLY A CA 1
ATOM 2437 C C . GLY A 1 331 ? -8.797 10.882 -39.809 1.00 88.81 331 GLY A C 1
ATOM 2438 O O . GLY A 1 331 ? -7.662 10.421 -39.925 1.00 88.81 331 GLY A O 1
ATOM 2439 N N . LYS A 1 332 ? -9.110 12.108 -40.229 1.00 86.75 332 LYS A N 1
ATOM 2440 C CA . LYS A 1 332 ? -8.154 13.027 -40.859 1.00 86.75 332 LYS A CA 1
ATOM 2441 C C . LYS A 1 332 ? -7.302 13.746 -39.810 1.00 86.75 332 LYS A C 1
ATOM 2443 O O . LYS A 1 332 ? -7.750 13.950 -38.683 1.00 86.75 332 LYS A O 1
ATOM 2448 N N . ALA A 1 333 ? -6.113 14.191 -40.230 1.00 85.06 333 ALA A N 1
ATOM 2449 C CA . ALA A 1 333 ? -5.150 14.945 -39.414 1.00 85.06 333 ALA A CA 1
ATOM 2450 C C . ALA A 1 333 ? -4.699 14.206 -38.137 1.00 85.06 333 ALA A C 1
ATOM 2452 O O . ALA A 1 333 ? -4.555 14.799 -37.068 1.00 85.06 333 ALA A O 1
ATOM 2453 N N . LEU A 1 334 ? -4.474 12.896 -38.272 1.00 87.12 334 LEU A N 1
ATOM 2454 C CA . LEU A 1 334 ? -4.193 11.990 -37.162 1.00 87.12 334 LEU A CA 1
ATOM 2455 C C . LEU A 1 334 ? -2.770 12.110 -36.600 1.00 87.12 334 LEU A C 1
ATOM 2457 O O . LEU A 1 334 ? -2.559 11.738 -35.455 1.00 87.12 334 LEU A O 1
ATOM 2461 N N . PHE A 1 335 ? -1.809 12.628 -37.370 1.00 86.25 335 PHE A N 1
ATOM 2462 C CA . PHE A 1 335 ? -0.385 12.626 -37.006 1.00 86.25 335 PHE A CA 1
ATOM 2463 C C . PHE A 1 335 ? -0.108 13.231 -35.615 1.00 86.25 335 PHE A C 1
ATOM 2465 O O . PHE A 1 335 ? 0.523 12.572 -34.803 1.00 86.25 335 PHE A O 1
ATOM 2472 N N . MET A 1 336 ? -0.681 14.398 -35.274 1.00 85.50 336 MET A N 1
ATOM 2473 C CA . MET A 1 336 ? -0.472 15.027 -33.952 1.00 85.50 336 MET A CA 1
ATOM 2474 C C . MET A 1 336 ? -0.993 14.158 -32.802 1.00 85.50 336 MET A C 1
ATOM 2476 O O . MET A 1 336 ? -0.364 14.045 -31.753 1.00 85.50 336 MET A O 1
ATOM 2480 N N . VAL A 1 337 ? -2.158 13.541 -33.011 1.00 90.56 337 VAL A N 1
ATOM 2481 C CA . VAL A 1 337 ? -2.792 12.658 -32.030 1.00 90.56 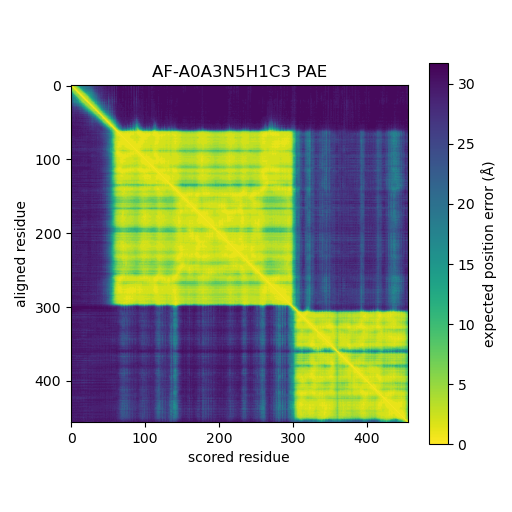337 VAL A CA 1
ATOM 2482 C C . VAL A 1 337 ? -1.991 11.364 -31.901 1.00 90.56 337 VAL A C 1
ATOM 2484 O O . VAL A 1 337 ? -1.747 10.905 -30.790 1.00 90.56 337 VAL A O 1
ATOM 2487 N N . ALA A 1 338 ? -1.548 10.792 -33.021 1.00 91.19 338 ALA A N 1
ATOM 2488 C CA . ALA A 1 338 ? -0.752 9.576 -33.043 1.00 91.19 338 ALA A CA 1
ATOM 2489 C C . ALA A 1 338 ? 0.603 9.780 -32.356 1.00 91.19 338 ALA A C 1
ATOM 2491 O O . ALA A 1 338 ? 0.948 8.989 -31.485 1.00 91.19 338 ALA A O 1
ATOM 2492 N N . ASP A 1 339 ? 1.321 10.861 -32.661 1.00 89.69 339 ASP A N 1
ATOM 2493 C CA . ASP A 1 339 ? 2.605 11.171 -32.030 1.00 89.69 339 ASP A CA 1
ATOM 2494 C C . ASP A 1 339 ? 2.458 11.299 -30.510 1.00 89.69 339 ASP A C 1
ATOM 2496 O O . ASP A 1 339 ? 3.217 10.683 -29.766 1.00 89.69 339 ASP A O 1
ATOM 2500 N N . ALA A 1 340 ? 1.436 12.024 -30.039 1.00 91.38 340 ALA A N 1
ATOM 2501 C CA . ALA A 1 340 ? 1.161 12.174 -28.610 1.00 91.38 340 ALA A CA 1
ATOM 2502 C C . ALA A 1 340 ? 0.792 10.843 -27.935 1.00 91.38 340 ALA A C 1
ATOM 2504 O O . ALA A 1 340 ? 1.237 10.566 -26.822 1.00 91.38 340 ALA A O 1
ATOM 2505 N N . ILE A 1 341 ? 0.006 9.999 -28.606 1.00 94.94 341 ILE A N 1
ATOM 2506 C CA . ILE A 1 341 ? -0.348 8.666 -28.111 1.00 94.94 341 ILE A CA 1
ATOM 2507 C C . ILE A 1 341 ? 0.892 7.783 -27.989 1.00 94.94 341 ILE A C 1
ATOM 2509 O O . ILE A 1 341 ? 1.049 7.086 -26.993 1.00 94.94 341 ILE A O 1
ATOM 2513 N N . TYR A 1 342 ? 1.800 7.840 -28.958 1.00 94.38 342 TYR A N 1
ATOM 2514 C CA . TYR A 1 342 ? 3.023 7.045 -28.951 1.00 94.38 342 TYR A CA 1
ATOM 2515 C C . TYR A 1 342 ? 4.076 7.510 -27.928 1.00 94.38 342 TYR A C 1
ATOM 2517 O O . TYR A 1 342 ? 5.084 6.832 -27.736 1.00 94.38 342 TYR A O 1
ATOM 2525 N N . LEU A 1 343 ? 3.818 8.600 -27.194 1.00 93.06 343 LEU A N 1
ATOM 2526 C CA . LEU A 1 343 ? 4.556 8.945 -25.973 1.00 93.06 343 LEU A CA 1
ATOM 2527 C C . LEU A 1 343 ? 4.149 8.078 -24.766 1.00 93.06 343 LEU A C 1
ATOM 2529 O O . LEU A 1 343 ? 4.805 8.147 -23.722 1.00 93.06 343 LEU A O 1
ATOM 2533 N N . PHE A 1 344 ? 3.087 7.275 -24.883 1.00 93.75 344 PHE A N 1
ATOM 2534 C CA . PHE A 1 344 ? 2.677 6.288 -23.886 1.00 93.75 344 PHE A CA 1
ATOM 2535 C C . PHE A 1 344 ? 3.238 4.903 -24.253 1.00 93.75 344 PHE A C 1
ATOM 2537 O O . PHE A 1 344 ? 2.991 4.418 -25.361 1.00 93.75 344 PHE A O 1
ATOM 2544 N N . PRO A 1 345 ? 3.971 4.226 -23.349 1.00 90.19 345 PRO A N 1
ATOM 2545 C CA . PRO A 1 345 ? 4.606 2.938 -23.649 1.00 90.19 345 PRO A CA 1
ATOM 2546 C C . PRO A 1 345 ? 3.603 1.816 -23.971 1.00 90.19 345 PRO A C 1
ATOM 2548 O O . PRO A 1 345 ? 3.947 0.831 -24.624 1.00 90.19 345 PRO A O 1
ATOM 2551 N N . GLU A 1 346 ? 2.349 1.950 -23.543 1.00 92.69 346 GLU A N 1
ATOM 2552 C CA . GLU A 1 346 ? 1.271 0.999 -23.801 1.00 92.69 346 GLU A CA 1
ATOM 2553 C C . GLU A 1 346 ? 0.761 1.049 -25.252 1.00 92.69 346 GLU A C 1
ATOM 2555 O O . GLU A 1 346 ? 0.177 0.070 -25.729 1.00 92.69 346 GLU A O 1
ATOM 2560 N N . ALA A 1 347 ? 0.986 2.161 -25.962 1.00 93.00 347 ALA A N 1
ATOM 2561 C CA . ALA A 1 347 ? 0.444 2.420 -27.295 1.00 93.00 347 ALA A CA 1
ATOM 2562 C C . ALA A 1 347 ? 0.822 1.331 -28.306 1.00 93.00 347 ALA A C 1
ATOM 2564 O O . ALA A 1 347 ? -0.038 0.844 -29.043 1.00 93.00 347 ALA A O 1
ATOM 2565 N N . GLY A 1 348 ? 2.078 0.876 -28.289 1.00 91.38 348 GLY A N 1
ATOM 2566 C CA . GLY A 1 348 ? 2.549 -0.146 -29.225 1.00 91.38 348 GLY A CA 1
ATOM 2567 C C . GLY A 1 348 ? 1.762 -1.454 -29.135 1.00 91.38 348 GLY A C 1
ATOM 2568 O O . GLY A 1 348 ? 1.417 -2.036 -30.160 1.00 91.38 348 GLY A O 1
ATOM 2569 N N . LYS A 1 349 ? 1.386 -1.865 -27.918 1.00 91.44 349 LYS A N 1
ATOM 2570 C CA . LYS A 1 349 ? 0.621 -3.098 -27.676 1.00 91.44 349 LYS A CA 1
ATOM 2571 C C . LYS A 1 349 ? -0.879 -2.934 -27.910 1.00 91.44 349 LYS A C 1
ATOM 2573 O O . LYS A 1 349 ? -1.527 -3.894 -28.307 1.00 91.44 349 LYS A O 1
ATOM 2578 N N . ARG A 1 350 ? -1.429 -1.752 -27.617 1.00 94.50 350 ARG A N 1
ATOM 2579 C CA . ARG A 1 350 ? -2.883 -1.524 -27.612 1.00 94.50 350 ARG A CA 1
ATOM 2580 C C . ARG A 1 350 ? -3.420 -0.966 -28.926 1.00 94.50 350 ARG A C 1
ATOM 2582 O O . ARG A 1 350 ? -4.609 -1.090 -29.184 1.00 94.50 350 ARG A O 1
ATOM 2589 N N . ILE A 1 351 ? -2.581 -0.362 -29.768 1.00 96.25 351 ILE A N 1
ATOM 2590 C CA . ILE A 1 351 ? -3.005 0.108 -31.093 1.00 96.25 351 ILE A CA 1
ATOM 2591 C C . ILE A 1 351 ? -2.979 -1.055 -32.078 1.00 96.25 351 ILE A C 1
ATOM 2593 O O . ILE A 1 351 ? -1.911 -1.586 -32.389 1.00 96.25 351 ILE A O 1
ATOM 2597 N N . VAL A 1 352 ? -4.149 -1.396 -32.614 1.00 95.31 352 VAL A N 1
ATOM 2598 C CA . VAL A 1 352 ? -4.324 -2.513 -33.558 1.00 95.31 352 VAL A CA 1
ATOM 2599 C C . VAL A 1 352 ? -4.534 -2.052 -34.999 1.00 95.31 352 VAL A C 1
ATOM 2601 O O . VAL A 1 352 ? -4.201 -2.784 -35.932 1.00 95.31 352 VAL A O 1
ATOM 2604 N N . ALA A 1 353 ? -5.039 -0.830 -35.194 1.00 93.81 353 ALA A N 1
ATOM 2605 C CA . ALA A 1 353 ? -5.169 -0.216 -36.509 1.00 93.81 353 ALA A CA 1
ATOM 2606 C C . ALA A 1 353 ? -4.937 1.294 -36.457 1.00 93.81 353 ALA A C 1
ATOM 2608 O O . ALA A 1 353 ? -5.235 1.949 -35.455 1.00 93.81 353 ALA A O 1
ATOM 2609 N N . LEU A 1 354 ? -4.441 1.848 -37.558 1.00 93.19 354 LEU A N 1
ATOM 2610 C CA . LEU A 1 354 ? -4.204 3.277 -37.693 1.00 93.19 354 LEU A CA 1
ATOM 2611 C C . LEU A 1 354 ? -4.443 3.761 -39.125 1.00 93.19 354 LEU A C 1
ATOM 2613 O O . LEU A 1 354 ? -4.099 3.082 -40.092 1.00 93.19 354 LEU A O 1
ATOM 2617 N N . GLY A 1 355 ? -5.031 4.950 -39.251 1.00 88.00 355 GLY A N 1
ATOM 2618 C CA . GLY A 1 355 ? -5.056 5.717 -40.495 1.00 88.00 355 GLY A CA 1
ATOM 2619 C C . GLY A 1 355 ? -3.708 6.365 -40.806 1.00 88.00 355 GLY A C 1
ATOM 2620 O O . GLY A 1 355 ? -2.716 6.158 -40.110 1.00 88.00 355 GLY A O 1
ATOM 2621 N N . SER A 1 356 ? -3.668 7.184 -41.857 1.00 82.50 356 SER A N 1
ATOM 2622 C CA . SER A 1 356 ? -2.438 7.872 -42.263 1.00 82.50 356 SER A CA 1
ATOM 2623 C C . SER A 1 356 ? -1.905 8.802 -41.165 1.00 82.50 356 SER A C 1
ATOM 2625 O O . SER A 1 356 ? -2.536 9.805 -40.825 1.00 82.50 356 SER A O 1
ATOM 2627 N N . THR A 1 357 ? -0.699 8.508 -40.675 1.00 79.56 357 THR A N 1
ATOM 2628 C CA . THR A 1 357 ? 0.0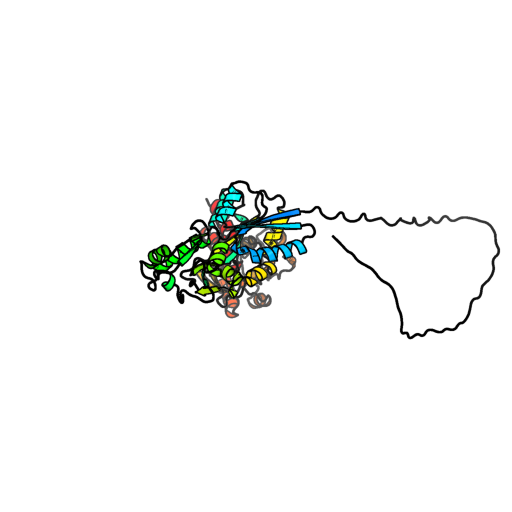55 9.317 -39.699 1.00 79.56 357 THR A CA 1
ATOM 2629 C C . THR A 1 357 ? 1.227 10.075 -40.327 1.00 79.56 357 THR A C 1
ATOM 2631 O O . THR A 1 357 ? 2.049 10.643 -39.619 1.00 79.56 357 THR A O 1
ATOM 2634 N N . VAL A 1 358 ? 1.328 10.088 -41.659 1.00 77.19 358 VAL A N 1
ATOM 2635 C CA . VAL A 1 358 ? 2.419 10.762 -42.377 1.00 77.19 358 VAL A CA 1
ATOM 2636 C C . VAL A 1 358 ? 2.293 12.281 -42.241 1.00 77.19 358 VAL A C 1
ATOM 2638 O O . VAL A 1 358 ? 1.242 12.848 -42.552 1.00 77.19 358 VAL A O 1
ATOM 2641 N N . GLN A 1 359 ? 3.386 12.942 -41.849 1.00 64.25 359 GLN A N 1
ATOM 2642 C CA . GLN A 1 359 ? 3.508 14.400 -41.827 1.00 64.25 359 GLN A CA 1
ATOM 2643 C C . GLN A 1 359 ? 4.634 14.830 -42.775 1.00 64.25 359 GLN A C 1
ATOM 2645 O O . GLN A 1 359 ? 5.814 14.724 -42.450 1.00 64.25 359 GLN A O 1
ATOM 2650 N N . GLY A 1 360 ? 4.282 15.321 -43.966 1.00 70.31 360 GLY A N 1
ATOM 2651 C CA . GLY A 1 360 ? 5.274 15.785 -44.940 1.00 70.31 360 GLY A CA 1
ATOM 2652 C C . GLY A 1 360 ? 6.271 14.687 -45.334 1.00 70.31 360 GLY A C 1
ATOM 2653 O O . GLY A 1 360 ? 5.930 13.803 -46.114 1.00 70.31 360 GLY A O 1
ATOM 2654 N N . THR A 1 361 ? 7.503 14.757 -44.818 1.00 55.16 361 THR A N 1
ATOM 2655 C CA . THR A 1 361 ? 8.642 13.914 -45.222 1.00 55.16 361 THR A CA 1
ATOM 2656 C C . THR A 1 361 ? 8.820 12.611 -44.432 1.00 55.16 361 THR A C 1
ATOM 2658 O O . THR A 1 361 ? 9.753 11.871 -44.742 1.00 55.16 361 THR A O 1
ATOM 2661 N N . GLY A 1 362 ? 7.971 12.275 -43.449 1.00 65.75 362 GLY A N 1
ATOM 2662 C CA . GLY A 1 362 ? 8.157 11.016 -42.716 1.00 65.75 362 GLY A CA 1
ATOM 2663 C C . GLY A 1 362 ? 7.036 10.572 -41.778 1.00 65.75 362 GLY A C 1
ATOM 2664 O O . GLY A 1 362 ? 6.066 11.285 -41.527 1.00 65.75 362 GLY A O 1
ATOM 2665 N N . ASN A 1 363 ? 7.202 9.346 -41.276 1.00 79.06 363 ASN A N 1
ATOM 2666 C CA . ASN A 1 363 ? 6.408 8.713 -40.226 1.00 79.06 363 ASN A CA 1
ATOM 2667 C C . ASN A 1 363 ? 7.388 8.088 -39.224 1.00 79.06 363 ASN A C 1
ATOM 2669 O O . ASN A 1 363 ? 8.170 7.216 -39.603 1.00 79.06 363 ASN A O 1
ATOM 2673 N N . PHE A 1 364 ? 7.372 8.549 -37.974 1.00 82.25 364 PHE A N 1
ATOM 2674 C CA . PHE A 1 364 ? 8.331 8.116 -36.949 1.00 82.25 364 PHE A CA 1
ATOM 2675 C C . PHE A 1 364 ? 7.864 6.885 -36.173 1.00 82.25 364 PHE A C 1
ATOM 2677 O O . PHE A 1 364 ? 8.680 6.201 -35.560 1.00 82.25 364 PHE A O 1
ATOM 2684 N N . ILE A 1 365 ? 6.574 6.555 -36.246 1.00 87.38 365 ILE A N 1
ATOM 2685 C CA . ILE A 1 365 ? 5.982 5.435 -35.511 1.00 87.38 365 ILE A CA 1
ATOM 2686 C C . ILE A 1 365 ? 6.686 4.091 -35.801 1.00 87.38 365 ILE A C 1
ATOM 2688 O O . ILE A 1 365 ? 6.996 3.384 -34.844 1.00 87.38 365 ILE A O 1
ATOM 2692 N N . PRO A 1 366 ? 7.046 3.736 -37.054 1.00 87.75 366 PRO A N 1
ATOM 2693 C CA . PRO A 1 366 ? 7.786 2.501 -37.334 1.00 87.75 366 PRO A CA 1
ATOM 2694 C C . PRO A 1 366 ? 9.156 2.407 -36.646 1.00 87.75 366 PRO A C 1
ATOM 2696 O O . PRO A 1 366 ? 9.689 1.311 -36.514 1.00 87.75 366 PRO A O 1
ATOM 2699 N N . MET A 1 367 ? 9.750 3.536 -36.237 1.00 86.06 367 MET A N 1
ATOM 2700 C CA . MET A 1 367 ? 11.046 3.556 -35.545 1.00 86.06 367 MET A CA 1
ATOM 2701 C C . MET A 1 367 ? 10.916 3.283 -34.043 1.00 86.06 367 MET A C 1
ATOM 2703 O O . MET A 1 367 ? 11.880 2.848 -33.419 1.00 86.06 367 MET A O 1
ATOM 2707 N N . ILE A 1 368 ? 9.745 3.554 -33.464 1.00 87.44 368 ILE A N 1
ATOM 2708 C CA . ILE A 1 368 ? 9.484 3.442 -32.020 1.00 87.44 368 ILE A CA 1
ATOM 2709 C C . ILE A 1 368 ? 8.575 2.261 -31.674 1.00 87.44 368 ILE A C 1
ATOM 2711 O O . ILE A 1 368 ? 8.577 1.799 -30.535 1.00 87.44 368 ILE A O 1
ATOM 2715 N N . ASP A 1 369 ? 7.823 1.747 -32.646 1.00 89.50 369 ASP A N 1
ATOM 2716 C CA . ASP A 1 369 ? 6.929 0.614 -32.475 1.00 89.50 369 ASP A CA 1
ATOM 2717 C C . ASP A 1 369 ? 7.405 -0.592 -33.300 1.00 89.50 369 ASP A C 1
ATOM 2719 O O . ASP A 1 369 ? 7.147 -0.662 -34.506 1.00 89.50 369 ASP A O 1
ATOM 2723 N N . PRO A 1 370 ? 8.052 -1.588 -32.668 1.00 87.44 370 PRO A N 1
ATOM 2724 C CA . PRO A 1 370 ? 8.542 -2.768 -33.374 1.00 87.44 370 PRO A CA 1
ATOM 2725 C C . PRO A 1 370 ? 7.408 -3.632 -33.947 1.00 87.44 370 PRO A C 1
ATOM 2727 O O . PRO A 1 370 ? 7.651 -4.472 -34.809 1.00 87.44 370 PRO A O 1
ATOM 2730 N N . THR A 1 371 ? 6.168 -3.435 -33.488 1.00 87.94 371 THR A N 1
ATOM 2731 C CA . THR A 1 371 ? 4.983 -4.160 -33.964 1.00 87.94 371 THR A CA 1
ATOM 2732 C C . THR A 1 371 ? 4.242 -3.422 -35.076 1.00 87.94 371 THR A C 1
ATOM 2734 O O . THR A 1 371 ? 3.218 -3.906 -35.553 1.00 87.94 371 THR A O 1
ATOM 2737 N N . PHE A 1 372 ? 4.742 -2.263 -35.522 1.00 88.81 372 PHE A N 1
ATOM 2738 C CA . PHE A 1 372 ? 4.059 -1.404 -36.490 1.00 88.81 372 PHE A CA 1
ATOM 2739 C C . PHE A 1 372 ? 3.648 -2.129 -37.775 1.00 88.81 372 PHE A C 1
ATOM 2741 O O . PHE A 1 372 ? 2.528 -1.958 -38.247 1.00 88.81 372 PHE A O 1
ATOM 2748 N N . SER A 1 373 ? 4.528 -2.973 -38.317 1.00 87.75 373 SER A N 1
ATOM 2749 C CA . SER A 1 373 ? 4.273 -3.732 -39.549 1.00 87.75 373 SER A CA 1
ATOM 2750 C C . SER A 1 373 ? 3.135 -4.750 -39.425 1.00 87.75 373 SER A C 1
ATOM 2752 O O . SER A 1 373 ? 2.579 -5.156 -40.442 1.00 87.75 373 SER A O 1
ATOM 2754 N N . ALA A 1 374 ? 2.777 -5.152 -38.203 1.00 89.38 374 ALA A N 1
ATOM 2755 C CA . ALA A 1 374 ? 1.681 -6.077 -37.930 1.00 89.38 374 ALA A CA 1
ATOM 2756 C C . ALA A 1 374 ? 0.322 -5.372 -37.750 1.00 89.38 374 ALA A C 1
ATOM 2758 O O . ALA A 1 374 ? -0.700 -6.045 -37.619 1.00 89.38 374 ALA A O 1
ATOM 2759 N N . LYS A 1 375 ? 0.288 -4.033 -37.725 1.00 91.75 375 LYS A N 1
ATOM 2760 C CA . LYS A 1 375 ? -0.946 -3.264 -37.522 1.00 91.75 375 LYS A CA 1
ATOM 2761 C C . LYS A 1 375 ? -1.747 -3.145 -38.807 1.00 91.75 375 LYS A C 1
ATOM 2763 O O . LYS A 1 375 ? -1.203 -3.041 -39.906 1.00 91.75 375 LYS A O 1
ATOM 2768 N N . ILE A 1 376 ? -3.065 -3.077 -38.657 1.00 92.25 376 ILE A N 1
ATOM 2769 C CA . ILE A 1 376 ? -3.970 -2.837 -39.778 1.00 92.25 376 ILE A CA 1
ATOM 2770 C C . ILE A 1 376 ? -3.808 -1.381 -40.230 1.00 92.25 376 ILE A C 1
ATOM 2772 O O . ILE A 1 376 ? -4.005 -0.445 -39.454 1.00 92.25 376 ILE A O 1
ATOM 2776 N N . THR A 1 377 ? -3.474 -1.186 -41.503 1.00 90.12 377 THR A N 1
ATOM 2777 C CA . THR A 1 377 ? -3.451 0.148 -42.112 1.00 90.12 377 THR A CA 1
ATOM 2778 C C . THR A 1 377 ? -4.843 0.484 -42.632 1.00 90.12 377 THR A C 1
ATOM 2780 O O . THR A 1 377 ? -5.401 -0.250 -43.448 1.00 90.12 377 THR A O 1
ATOM 2783 N N . LEU A 1 378 ? -5.412 1.585 -42.149 1.00 89.19 378 LEU A N 1
ATOM 2784 C CA . LEU A 1 378 ? -6.699 2.091 -42.614 1.00 89.19 378 LEU A CA 1
ATOM 2785 C C . LEU A 1 378 ? -6.502 3.028 -43.804 1.00 89.19 378 LEU A C 1
ATOM 2787 O O . LEU A 1 378 ? -5.580 3.847 -43.825 1.00 89.19 378 LEU A O 1
ATOM 2791 N N . ASP A 1 379 ? -7.411 2.936 -44.772 1.00 82.94 379 ASP A N 1
ATOM 2792 C CA . ASP A 1 379 ? -7.443 3.876 -45.887 1.00 82.94 379 ASP A CA 1
ATOM 2793 C C . ASP A 1 379 ? -7.732 5.304 -45.390 1.00 82.94 379 ASP A C 1
ATOM 2795 O O . ASP A 1 379 ? -8.448 5.517 -44.409 1.00 82.94 379 ASP A O 1
ATOM 2799 N N . SER A 1 380 ? -7.209 6.307 -46.097 1.00 73.31 380 SER A N 1
ATOM 2800 C CA . SER A 1 380 ? -7.480 7.727 -45.822 1.00 73.31 380 SER A CA 1
ATOM 2801 C C . SER A 1 380 ? -8.973 8.105 -45.861 1.00 73.31 380 SER A C 1
ATOM 2803 O O . SER A 1 380 ? -9.374 9.121 -45.288 1.00 73.31 380 SER A O 1
ATOM 2805 N N . SER A 1 381 ? -9.788 7.282 -46.521 1.00 77.94 381 SER A N 1
ATOM 2806 C CA . SER A 1 381 ? -11.239 7.382 -46.659 1.00 77.94 381 SER A CA 1
ATOM 2807 C C . SER A 1 381 ? -12.008 6.297 -45.891 1.00 77.94 381 SER A C 1
ATOM 2809 O O . SER A 1 381 ? -13.215 6.159 -46.089 1.00 77.94 381 SER A O 1
ATOM 2811 N N . ALA A 1 382 ? -11.339 5.546 -45.005 1.00 85.44 382 ALA A N 1
ATOM 2812 C CA . ALA A 1 382 ? -11.947 4.450 -44.258 1.00 85.44 382 ALA A CA 1
ATOM 2813 C C . ALA A 1 382 ? -13.218 4.892 -43.515 1.00 85.44 382 ALA A C 1
ATOM 2815 O O . ALA A 1 382 ? -13.199 5.786 -42.664 1.00 85.44 382 ALA A O 1
ATOM 2816 N N . GLY A 1 383 ? -14.331 4.239 -43.853 1.00 88.75 383 GLY A N 1
ATOM 2817 C CA . GLY A 1 383 ? -15.620 4.425 -43.195 1.00 88.75 383 GLY A CA 1
ATOM 2818 C C . GLY A 1 383 ? -15.742 3.635 -41.890 1.00 88.75 383 GLY A C 1
ATOM 2819 O O . GLY A 1 383 ? -14.882 2.824 -41.537 1.00 88.75 383 GLY A O 1
ATOM 2820 N N . ALA A 1 384 ? -16.858 3.836 -41.184 1.00 88.94 384 ALA A N 1
ATOM 2821 C CA . ALA A 1 384 ? -17.127 3.177 -39.904 1.00 88.94 384 ALA A CA 1
ATOM 2822 C C . ALA A 1 384 ? -17.106 1.639 -39.993 1.00 88.94 384 ALA A C 1
ATOM 2824 O O . ALA A 1 384 ? -16.632 0.989 -39.068 1.00 88.94 384 ALA A O 1
ATOM 2825 N N . GLU A 1 385 ? -17.550 1.057 -41.111 1.00 87.50 385 GLU A N 1
ATOM 2826 C CA . GLU A 1 385 ? -17.558 -0.398 -41.330 1.00 87.50 385 GLU A CA 1
ATOM 2827 C C . GLU A 1 385 ? -16.145 -0.994 -41.373 1.00 87.50 385 GLU A C 1
ATOM 2829 O O . GLU A 1 385 ? -15.872 -2.012 -40.738 1.00 87.50 385 GLU A O 1
ATOM 2834 N N . GLN A 1 386 ? -15.219 -0.327 -42.067 1.00 89.81 386 GLN A N 1
ATOM 2835 C CA . GLN A 1 386 ? -13.826 -0.766 -42.154 1.00 89.81 386 GLN A CA 1
ATOM 2836 C C . GLN A 1 386 ? -13.123 -0.670 -40.794 1.00 89.81 386 GLN A C 1
ATOM 2838 O O . GLN A 1 386 ? -12.327 -1.537 -40.445 1.00 89.81 386 GLN A O 1
ATOM 2843 N N . ILE A 1 387 ? -13.442 0.357 -40.005 1.00 92.19 387 ILE A N 1
ATOM 2844 C CA . ILE A 1 387 ? -12.927 0.513 -38.638 1.00 92.19 387 ILE A CA 1
ATOM 2845 C C . ILE A 1 387 ? -13.521 -0.552 -37.710 1.00 92.19 387 ILE A C 1
ATOM 2847 O O . ILE A 1 387 ? -12.792 -1.159 -36.929 1.00 92.19 387 ILE A O 1
ATOM 2851 N N . ALA A 1 388 ? -14.822 -0.831 -37.821 1.00 89.19 388 ALA A N 1
ATOM 2852 C CA . ALA A 1 388 ? -15.500 -1.852 -37.028 1.00 89.19 388 ALA A CA 1
ATOM 2853 C C . ALA A 1 388 ? -14.956 -3.267 -37.292 1.00 89.19 388 ALA A C 1
ATOM 2855 O O . ALA A 1 388 ? -14.946 -4.094 -36.380 1.00 89.19 388 ALA A O 1
ATOM 2856 N N . ALA A 1 389 ? -14.441 -3.541 -38.497 1.00 90.56 389 ALA A N 1
ATOM 2857 C CA . ALA A 1 389 ? -13.811 -4.819 -38.836 1.00 90.56 389 ALA A CA 1
ATOM 2858 C C . ALA A 1 389 ? -12.566 -5.132 -37.983 1.00 90.56 389 ALA A C 1
ATOM 2860 O O . ALA A 1 389 ? -12.265 -6.301 -37.750 1.00 90.56 389 ALA A O 1
ATOM 2861 N N . ALA A 1 390 ? -11.878 -4.110 -37.459 1.00 89.69 390 ALA A N 1
ATOM 2862 C CA . ALA A 1 390 ? -10.775 -4.286 -36.511 1.00 89.69 390 ALA A CA 1
ATOM 2863 C C . ALA A 1 390 ? -11.248 -4.650 -35.086 1.00 89.69 390 ALA A C 1
ATOM 2865 O O . ALA A 1 390 ? -10.419 -4.907 -34.213 1.00 89.69 390 ALA A O 1
ATOM 2866 N N . GLN A 1 391 ? -12.566 -4.678 -34.850 1.00 90.75 391 GLN A N 1
ATOM 2867 C CA . GLN A 1 391 ? -13.206 -4.926 -33.555 1.00 90.75 391 GLN A CA 1
ATOM 2868 C C . GLN A 1 391 ? -12.620 -4.071 -32.415 1.00 90.75 391 GLN A C 1
ATOM 2870 O O . GLN A 1 391 ? -12.172 -4.626 -31.404 1.00 90.75 391 GLN A O 1
ATOM 2875 N N . PRO A 1 392 ? -12.582 -2.733 -32.574 1.00 94.75 392 PRO A N 1
ATOM 2876 C CA . PRO A 1 392 ? -12.052 -1.858 -31.544 1.00 94.75 392 PRO A CA 1
ATOM 2877 C C . PRO A 1 392 ? -12.928 -1.856 -30.295 1.00 94.75 392 PRO A C 1
ATOM 2879 O O . PRO A 1 392 ? -14.156 -1.832 -30.382 1.00 94.75 392 PRO A O 1
ATOM 2882 N N . ASP A 1 393 ? -12.286 -1.779 -29.134 1.00 93.06 393 ASP A N 1
ATOM 2883 C CA . ASP A 1 393 ? -12.942 -1.400 -27.879 1.00 93.06 393 ASP A CA 1
ATOM 2884 C C . ASP A 1 393 ? -12.832 0.111 -27.597 1.00 93.06 393 ASP A C 1
ATOM 2886 O O . ASP A 1 393 ? -13.524 0.633 -26.722 1.00 93.06 393 ASP A O 1
ATOM 2890 N N . CYS A 1 394 ? -12.026 0.833 -28.383 1.00 96.25 394 CYS A N 1
ATOM 2891 C CA . CYS A 1 394 ? -11.978 2.290 -28.426 1.00 96.25 394 CYS A CA 1
ATOM 2892 C C . CYS A 1 394 ? -11.478 2.782 -29.791 1.00 96.25 394 CYS A C 1
ATOM 2894 O O . CYS A 1 394 ? -10.517 2.245 -30.346 1.00 96.25 394 CYS A O 1
ATOM 2896 N N . VAL A 1 395 ? -12.084 3.848 -30.310 1.00 96.94 395 VAL A N 1
ATOM 2897 C CA . VAL A 1 395 ? -11.545 4.604 -31.445 1.00 96.94 395 VAL A CA 1
ATOM 2898 C C . VAL A 1 395 ? -11.131 5.987 -30.966 1.00 96.94 395 VAL A C 1
ATOM 2900 O O . VAL A 1 395 ? -11.931 6.708 -30.374 1.00 96.94 395 VAL A O 1
ATOM 2903 N N . ILE A 1 396 ? -9.893 6.378 -31.257 1.00 97.00 396 ILE A N 1
ATOM 2904 C CA . ILE A 1 396 ? -9.386 7.718 -30.962 1.00 97.00 396 ILE A CA 1
ATOM 2905 C C . ILE A 1 396 ? -9.236 8.489 -32.273 1.00 97.00 396 ILE A C 1
ATOM 2907 O O . ILE A 1 396 ? -8.656 7.991 -33.241 1.00 97.00 396 ILE A O 1
ATOM 2911 N N . MET A 1 397 ? -9.767 9.710 -32.315 1.00 94.38 397 MET A N 1
ATOM 2912 C CA . MET A 1 397 ? -9.665 10.586 -33.483 1.00 94.38 397 MET A CA 1
ATOM 2913 C C . MET A 1 397 ? -9.690 12.065 -33.098 1.00 94.38 397 MET A C 1
ATOM 2915 O O . MET A 1 397 ? -9.989 12.417 -31.957 1.00 94.38 397 MET A O 1
ATOM 2919 N N . LYS A 1 398 ? -9.426 12.952 -34.066 1.00 93.75 398 LYS A N 1
ATOM 2920 C CA . LYS A 1 398 ? -9.612 14.391 -33.845 1.00 93.75 398 LYS A CA 1
ATOM 2921 C C . LYS A 1 398 ? -11.081 14.773 -33.701 1.00 93.75 398 LYS A C 1
ATOM 2923 O O . LYS A 1 398 ? -11.916 14.259 -34.449 1.00 93.75 398 LYS A O 1
ATOM 2928 N N . SER A 1 399 ? -11.379 15.734 -32.825 1.00 93.69 399 SER A N 1
ATOM 2929 C CA . SER A 1 399 ? -12.740 16.260 -32.616 1.00 93.69 399 SER A CA 1
ATOM 2930 C C . SER A 1 399 ? -13.399 16.794 -33.897 1.00 93.69 399 SER A C 1
ATOM 2932 O O . SER A 1 399 ? -14.604 16.640 -34.090 1.00 93.69 399 SER A O 1
ATOM 2934 N N . SER A 1 400 ? -12.611 17.313 -34.844 1.00 91.25 400 SER A N 1
ATOM 2935 C CA . SER A 1 400 ? -13.080 17.758 -36.164 1.00 91.25 400 SER A CA 1
ATOM 2936 C C . SER A 1 400 ? -13.695 16.642 -37.025 1.00 91.25 400 SER A C 1
ATOM 2938 O O . SER A 1 400 ? -14.450 16.928 -37.954 1.00 91.25 400 SER A O 1
ATOM 2940 N N . ASN A 1 401 ? -13.431 15.369 -36.706 1.00 91.25 401 ASN A N 1
ATOM 2941 C CA . ASN A 1 401 ? -14.032 14.209 -37.371 1.00 91.25 401 ASN A CA 1
ATOM 2942 C C . ASN A 1 401 ? -15.348 13.749 -36.711 1.00 91.25 401 ASN A C 1
ATOM 2944 O O . ASN A 1 401 ? -15.989 12.824 -37.216 1.00 91.25 401 ASN A O 1
ATOM 2948 N N . ALA A 1 402 ? -15.779 14.372 -35.606 1.00 90.81 402 ALA A N 1
ATOM 2949 C CA . ALA A 1 402 ? -16.949 13.933 -34.842 1.00 90.81 402 ALA A CA 1
ATOM 2950 C C . ALA A 1 402 ? -18.245 13.967 -35.664 1.00 90.81 402 ALA A C 1
ATOM 2952 O O . ALA A 1 402 ? -19.054 13.041 -35.606 1.00 90.81 402 ALA A O 1
ATOM 2953 N N . SER A 1 403 ? -18.442 15.018 -36.465 1.00 86.31 403 SER A N 1
ATOM 2954 C CA . SER A 1 403 ? -19.666 15.215 -37.250 1.00 86.31 403 SER A CA 1
ATOM 2955 C C . SER A 1 403 ? -19.798 14.269 -38.446 1.00 86.31 403 SER A C 1
ATOM 2957 O O . SER A 1 403 ? -20.920 14.054 -38.901 1.00 86.31 403 SER A O 1
ATOM 2959 N N . SER A 1 404 ? -18.688 13.710 -38.937 1.00 85.19 404 SER A N 1
ATOM 2960 C CA . SER A 1 404 ? -18.638 12.844 -40.116 1.00 85.19 404 SER A CA 1
ATOM 2961 C C . SER A 1 404 ? -18.479 11.371 -39.736 1.00 85.19 404 SER A C 1
ATOM 2963 O O . SER A 1 404 ? -19.427 10.598 -39.848 1.00 85.19 404 SER A O 1
ATOM 2965 N N . LEU A 1 405 ? -17.294 10.981 -39.266 1.00 88.94 405 LEU A N 1
ATOM 2966 C CA . LEU A 1 405 ? -16.936 9.593 -38.971 1.00 88.94 405 LEU A CA 1
ATOM 2967 C C . LEU A 1 405 ? -17.355 9.178 -37.557 1.00 88.94 405 LEU A C 1
ATOM 2969 O O . LEU A 1 405 ? -17.838 8.066 -37.348 1.00 88.94 405 LEU A O 1
ATOM 2973 N N . GLY A 1 406 ? -17.209 10.094 -36.601 1.00 88.25 406 GLY A N 1
ATOM 2974 C CA . GLY A 1 406 ? -17.498 9.852 -35.192 1.00 88.25 406 GLY A CA 1
ATOM 2975 C C . GLY A 1 406 ? -18.937 9.403 -34.931 1.00 88.25 406 GLY A C 1
ATOM 2976 O O . GLY A 1 406 ? -19.162 8.343 -34.351 1.00 88.25 406 GLY A O 1
ATOM 2977 N N . LYS A 1 407 ? -19.922 10.140 -35.463 1.00 87.88 407 LYS A N 1
ATOM 2978 C CA . LYS A 1 407 ? -21.349 9.773 -35.369 1.00 87.88 407 LYS A CA 1
ATOM 2979 C C . LYS A 1 407 ? -21.663 8.384 -35.928 1.00 87.88 407 LYS A C 1
ATOM 2981 O O . LYS A 1 407 ? -22.490 7.676 -35.360 1.00 87.88 407 LYS A O 1
ATOM 2986 N N . ALA A 1 408 ? -21.030 7.999 -37.036 1.00 89.50 408 ALA A N 1
ATOM 2987 C CA . ALA A 1 408 ? -21.263 6.698 -37.657 1.00 89.50 408 ALA A CA 1
ATOM 2988 C C . ALA A 1 408 ? -20.735 5.544 -36.783 1.00 89.50 408 ALA A C 1
ATOM 2990 O O . ALA A 1 408 ? -21.388 4.510 -36.677 1.00 89.50 408 ALA A O 1
ATOM 2991 N N . LEU A 1 409 ? -19.595 5.740 -36.112 1.00 90.88 409 LEU A N 1
ATOM 2992 C CA . LEU A 1 409 ? -19.013 4.770 -35.175 1.00 90.88 409 LEU A CA 1
ATOM 2993 C C . LEU A 1 409 ? -19.809 4.660 -33.868 1.00 90.88 409 LEU A C 1
ATOM 2995 O O . LEU A 1 409 ? -20.041 3.563 -33.361 1.00 90.88 409 LEU A O 1
ATOM 2999 N N . GLU A 1 410 ? -20.293 5.787 -33.354 1.00 86.75 410 GLU A N 1
ATOM 3000 C CA . GLU A 1 410 ? -21.143 5.812 -32.161 1.00 86.75 410 GLU A CA 1
ATOM 3001 C C . GLU A 1 410 ? -22.494 5.121 -32.414 1.00 86.75 410 GLU A C 1
ATOM 3003 O O . GLU A 1 410 ? -22.995 4.409 -31.542 1.00 86.75 410 GLU A O 1
ATOM 3008 N N . ALA A 1 411 ? -23.057 5.248 -33.624 1.00 86.69 411 ALA A N 1
ATOM 3009 C CA . ALA A 1 411 ? -24.298 4.572 -34.014 1.00 86.69 411 ALA A CA 1
ATOM 3010 C C . ALA A 1 411 ? -24.184 3.036 -33.984 1.00 86.69 411 ALA A C 1
ATOM 3012 O O . ALA A 1 411 ? -25.164 2.351 -33.687 1.00 86.69 411 ALA A O 1
ATOM 3013 N N . VAL A 1 412 ? -22.985 2.493 -34.225 1.00 86.50 412 VAL A N 1
ATOM 3014 C CA . VAL A 1 412 ? -22.684 1.056 -34.097 1.00 86.50 412 VAL A CA 1
ATOM 3015 C C . VAL A 1 412 ? -22.136 0.677 -32.712 1.00 86.50 412 VAL A C 1
ATOM 3017 O O . VAL A 1 412 ? -21.635 -0.428 -32.527 1.00 86.50 412 VAL A O 1
ATOM 3020 N N . LYS A 1 413 ? -22.291 1.566 -31.718 1.00 85.88 413 LYS A N 1
ATOM 3021 C CA . LYS A 1 413 ? -21.928 1.378 -30.300 1.00 85.88 413 LYS A CA 1
ATOM 3022 C C . LYS A 1 413 ? -20.436 1.154 -30.032 1.00 85.88 413 LYS A C 1
ATOM 3024 O O . LYS A 1 413 ? -20.083 0.569 -29.009 1.00 85.88 413 LYS A O 1
ATOM 3029 N N . ILE A 1 414 ? -19.563 1.642 -30.907 1.00 89.94 414 ILE A N 1
ATOM 3030 C CA . ILE A 1 414 ? -18.121 1.661 -30.650 1.00 89.94 414 ILE A CA 1
ATOM 3031 C C . ILE A 1 414 ? -17.794 2.932 -29.848 1.00 89.94 414 ILE A C 1
ATOM 3033 O O . ILE A 1 414 ? -18.161 4.023 -30.293 1.00 89.94 414 ILE A O 1
ATOM 3037 N N . PRO A 1 415 ? -17.121 2.842 -28.685 1.00 93.12 415 PRO A N 1
ATOM 3038 C CA . PRO A 1 415 ? -16.691 4.025 -27.944 1.00 93.12 415 PRO A CA 1
ATOM 3039 C C . PRO A 1 415 ? -15.716 4.876 -28.765 1.00 93.12 415 PRO A C 1
ATOM 3041 O O . PRO A 1 415 ? -14.711 4.367 -29.265 1.00 93.12 415 PRO A O 1
ATOM 3044 N N . VAL A 1 416 ? -15.996 6.176 -28.879 1.00 96.12 416 VAL A N 1
ATOM 3045 C CA . VAL A 1 416 ? -15.138 7.140 -29.582 1.00 96.12 416 VAL A CA 1
ATOM 3046 C C . VAL A 1 416 ? -14.657 8.206 -28.609 1.00 96.12 416 VAL A C 1
ATOM 3048 O O . VAL A 1 416 ? -15.468 8.837 -27.930 1.00 96.12 416 VAL A O 1
ATOM 3051 N N . VAL A 1 417 ? -13.346 8.436 -28.572 1.00 97.25 417 VAL A N 1
ATOM 3052 C CA . VAL A 1 417 ? -12.725 9.521 -27.807 1.00 97.25 417 VAL A CA 1
ATOM 3053 C C . VAL A 1 417 ? -12.120 10.538 -28.763 1.00 97.25 417 VAL A C 1
ATOM 3055 O O . VAL A 1 417 ? -11.310 10.203 -29.629 1.00 97.25 417 VAL A O 1
ATOM 3058 N N . TYR A 1 418 ? -12.508 11.798 -28.578 1.00 96.62 418 TYR A N 1
ATOM 3059 C CA . TYR A 1 418 ? -11.975 12.920 -29.338 1.00 96.62 418 TYR A CA 1
ATOM 3060 C C . TYR A 1 418 ? -10.836 13.617 -28.597 1.00 96.62 418 TYR A C 1
ATOM 3062 O O . TYR A 1 418 ? -10.947 13.885 -27.402 1.00 96.62 418 TYR A O 1
ATOM 3070 N N . LEU A 1 419 ? -9.773 13.950 -29.325 1.00 96.31 419 LEU A N 1
ATOM 3071 C CA . LEU A 1 419 ? -8.623 14.735 -28.858 1.00 96.31 419 LEU A CA 1
ATOM 3072 C C . LEU A 1 419 ? -8.327 15.851 -29.871 1.00 96.31 419 LEU A C 1
ATOM 3074 O O . LEU A 1 419 ? -8.721 15.735 -31.030 1.00 96.31 419 LEU A O 1
ATOM 3078 N N . ASP A 1 420 ? -7.624 16.908 -29.471 1.00 92.88 420 ASP A N 1
ATOM 3079 C CA . ASP A 1 420 ? -7.291 18.037 -30.349 1.00 92.88 420 ASP A CA 1
ATOM 3080 C C . ASP A 1 420 ? -5.779 18.188 -30.537 1.00 92.88 420 ASP A C 1
ATOM 3082 O O . ASP A 1 420 ? -5.291 18.143 -31.670 1.00 92.88 420 ASP A O 1
ATOM 3086 N N . PHE A 1 421 ? -5.042 18.342 -29.431 1.00 91.75 421 PHE A N 1
ATOM 3087 C CA . PHE A 1 421 ? -3.613 18.674 -29.407 1.00 91.75 421 PHE A CA 1
ATOM 3088 C C . PHE A 1 421 ? -3.236 19.880 -30.292 1.00 91.75 421 PHE A C 1
ATOM 3090 O O . PHE A 1 421 ? -2.219 19.847 -30.981 1.00 91.75 421 PHE A O 1
ATOM 3097 N N . GLU A 1 422 ? -4.041 20.949 -30.310 1.00 86.94 422 GLU A N 1
ATOM 3098 C CA . GLU A 1 422 ? -3.797 22.112 -31.185 1.00 86.94 422 GLU A CA 1
ATOM 3099 C C . GLU A 1 422 ? -3.294 23.348 -30.436 1.00 86.94 422 GLU A C 1
ATOM 3101 O O . GLU A 1 422 ? -2.496 24.107 -30.984 1.00 86.94 422 GLU A O 1
ATOM 3106 N N . THR A 1 423 ? -3.718 23.556 -29.186 1.00 87.12 423 THR A N 1
ATOM 3107 C CA . THR A 1 423 ? -3.318 24.725 -28.385 1.00 87.12 423 THR A CA 1
ATOM 3108 C C . THR A 1 423 ? -2.650 24.326 -27.067 1.00 87.12 423 THR A C 1
ATOM 3110 O O . THR A 1 423 ? -2.952 23.256 -26.535 1.00 87.12 423 THR A O 1
ATOM 3113 N N . PRO A 1 424 ? -1.787 25.177 -26.479 1.00 83.50 424 PRO A N 1
ATOM 3114 C CA . PRO A 1 424 ? -1.113 24.877 -25.213 1.00 83.50 424 PRO A CA 1
ATOM 3115 C C . PRO A 1 424 ? -2.049 24.448 -24.075 1.00 83.50 424 PRO A C 1
ATOM 3117 O O . PRO A 1 424 ? -1.691 23.570 -23.298 1.00 83.50 424 PRO A O 1
ATOM 3120 N N . ASP A 1 425 ? -3.265 24.995 -24.012 1.00 82.00 425 ASP A N 1
ATOM 3121 C CA . ASP A 1 425 ? -4.260 24.631 -22.993 1.00 82.00 425 ASP A CA 1
ATOM 3122 C C . ASP A 1 425 ? -4.921 23.269 -23.259 1.00 82.00 425 ASP A C 1
ATOM 3124 O O . ASP A 1 425 ? -5.369 22.588 -22.333 1.00 82.00 425 ASP A O 1
ATOM 3128 N N . GLN A 1 426 ? -4.971 22.842 -24.523 1.00 88.69 426 GLN A N 1
ATOM 3129 C CA . GLN A 1 426 ? -5.524 21.546 -24.916 1.00 88.69 426 GLN A CA 1
ATOM 3130 C C . GLN A 1 426 ? -4.561 20.396 -24.608 1.00 88.69 426 GLN A C 1
ATOM 3132 O O . GLN A 1 426 ? -5.015 19.316 -24.242 1.00 88.69 426 GLN A O 1
ATOM 3137 N N . TYR A 1 427 ? -3.243 20.615 -24.684 1.00 89.38 427 TYR A N 1
ATOM 3138 C CA . TYR A 1 427 ? -2.243 19.561 -24.462 1.00 89.38 427 TYR A CA 1
ATOM 3139 C C . TYR A 1 427 ? -2.365 18.885 -23.082 1.00 89.38 427 TYR A C 1
ATOM 3141 O O . TYR A 1 427 ? -2.503 17.663 -23.039 1.00 89.38 427 TYR A O 1
ATOM 3149 N N . PRO A 1 428 ? -2.371 19.606 -21.941 1.00 86.69 428 PRO A N 1
ATOM 3150 C CA . PRO A 1 428 ? -2.524 18.984 -20.625 1.00 86.69 428 PRO A CA 1
ATOM 3151 C C . PRO A 1 428 ? -3.856 18.250 -20.454 1.00 86.69 428 PRO A C 1
ATOM 3153 O O . PRO A 1 428 ? -3.906 17.202 -19.809 1.00 86.69 428 PRO A O 1
ATOM 3156 N N . ARG A 1 429 ? -4.937 18.788 -21.032 1.00 91.94 429 ARG A N 1
ATOM 3157 C CA . ARG A 1 429 ? -6.265 18.167 -21.006 1.00 91.94 429 ARG A CA 1
ATOM 3158 C C . ARG A 1 429 ? -6.255 16.844 -21.768 1.00 91.94 429 ARG A C 1
ATOM 3160 O O . ARG A 1 429 ? -6.632 15.822 -21.206 1.00 91.94 429 ARG A O 1
ATOM 3167 N N . ASP A 1 430 ? -5.779 16.857 -23.005 1.00 95.62 430 ASP A N 1
ATOM 3168 C CA . ASP A 1 430 ? -5.786 15.691 -23.884 1.00 95.62 430 ASP A CA 1
ATOM 3169 C C . ASP A 1 430 ? -4.794 14.619 -23.393 1.00 95.62 430 ASP A C 1
ATOM 3171 O O . ASP A 1 430 ? -5.102 13.427 -23.421 1.00 95.62 430 ASP A O 1
ATOM 3175 N N . LEU A 1 431 ? -3.648 15.021 -22.825 1.00 95.12 431 LEU A N 1
ATOM 3176 C CA . LEU A 1 431 ? -2.732 14.105 -22.133 1.00 95.12 431 LEU A CA 1
ATOM 3177 C C . LEU A 1 431 ? -3.387 13.451 -20.918 1.00 95.12 431 LEU A C 1
ATOM 3179 O O . LEU A 1 431 ? -3.202 12.255 -20.709 1.00 95.12 431 LEU A O 1
ATOM 3183 N N . LYS A 1 432 ? -4.169 14.194 -20.126 1.00 90.06 432 LYS A N 1
ATOM 3184 C CA . LYS A 1 432 ? -4.914 13.629 -18.992 1.00 90.06 432 LYS A CA 1
ATOM 3185 C C . LYS A 1 432 ? -5.920 12.575 -19.463 1.00 90.06 432 LYS A C 1
ATOM 3187 O O . LYS A 1 432 ? -5.975 11.497 -18.873 1.00 90.06 432 LYS A O 1
ATOM 3192 N N . THR A 1 433 ? -6.661 12.857 -20.534 1.00 93.12 433 THR A N 1
ATOM 3193 C CA . THR A 1 433 ? -7.587 11.914 -21.183 1.00 93.12 433 THR A CA 1
ATOM 3194 C C . THR A 1 433 ? -6.856 10.641 -21.625 1.00 93.12 433 THR A C 1
ATOM 3196 O O . THR A 1 433 ? -7.296 9.534 -21.308 1.00 93.12 433 THR A O 1
ATOM 3199 N N . LEU A 1 434 ? -5.692 10.772 -22.273 1.00 95.62 434 LEU A N 1
ATOM 3200 C CA . LEU A 1 434 ? -4.852 9.628 -22.645 1.00 95.62 434 LEU A CA 1
ATOM 3201 C C . LEU A 1 434 ? -4.319 8.859 -21.431 1.00 95.62 434 LEU A C 1
ATOM 3203 O O . LEU A 1 434 ? -4.357 7.632 -21.432 1.00 95.62 434 LEU A O 1
ATOM 3207 N N . GLY A 1 435 ? -3.892 9.548 -20.372 1.00 89.88 435 GLY A N 1
ATOM 3208 C CA . GLY A 1 435 ? -3.445 8.915 -19.130 1.00 89.88 435 GLY A CA 1
ATOM 3209 C C . GLY A 1 435 ? -4.528 8.054 -18.487 1.00 89.88 435 GLY A C 1
ATOM 3210 O O . GLY A 1 435 ? -4.239 6.967 -17.998 1.00 89.88 435 GLY A O 1
ATOM 3211 N N . GLN A 1 436 ? -5.788 8.485 -18.545 1.00 86.62 436 GLN A N 1
ATOM 3212 C CA . GLN A 1 436 ? -6.916 7.676 -18.079 1.00 86.62 436 GLN A CA 1
ATOM 3213 C C . GLN A 1 436 ? -7.165 6.462 -18.986 1.00 86.62 436 GLN A C 1
ATOM 3215 O O . GLN A 1 436 ? -7.323 5.349 -18.489 1.00 86.62 436 GLN A O 1
ATOM 3220 N N . LEU A 1 437 ? -7.161 6.642 -20.311 1.00 91.94 437 LEU A N 1
ATOM 3221 C CA . LEU A 1 437 ? -7.371 5.543 -21.265 1.00 91.94 437 LEU A CA 1
ATOM 3222 C C . LEU A 1 437 ? -6.276 4.476 -21.184 1.00 91.94 437 LEU A C 1
ATOM 3224 O O . LEU A 1 437 ? -6.566 3.280 -21.183 1.00 91.94 437 LEU A O 1
ATOM 3228 N N . PHE A 1 438 ? -5.018 4.898 -21.076 1.00 91.88 438 PHE A N 1
ATOM 3229 C CA . PHE A 1 438 ? -3.882 3.988 -20.979 1.00 91.88 438 PHE A CA 1
ATOM 3230 C C . PHE A 1 438 ? -3.661 3.429 -19.568 1.00 91.88 438 PHE A C 1
ATOM 3232 O O . PHE A 1 438 ? -2.888 2.485 -19.421 1.00 91.88 438 PHE A O 1
ATOM 3239 N N . GLN A 1 439 ? -4.406 3.916 -18.565 1.00 85.19 439 GLN A N 1
ATOM 3240 C CA . GLN A 1 439 ? -4.198 3.616 -17.141 1.00 85.19 439 GLN A CA 1
ATOM 3241 C C . GLN A 1 439 ? -2.786 4.008 -16.675 1.00 85.19 439 GLN A C 1
ATOM 3243 O O . GLN A 1 439 ? -2.142 3.307 -15.902 1.00 85.19 439 GLN A O 1
ATOM 3248 N N . ASN A 1 440 ? -2.308 5.151 -17.170 1.00 85.44 440 ASN A N 1
ATOM 3249 C CA . ASN A 1 440 ? -0.995 5.710 -16.884 1.00 85.44 440 ASN A CA 1
ATOM 3250 C C . ASN A 1 440 ? -1.083 7.235 -16.634 1.00 85.44 440 ASN A C 1
ATOM 3252 O O . ASN A 1 440 ? -0.619 8.045 -17.448 1.00 85.44 440 ASN A O 1
ATOM 3256 N N . PRO A 1 441 ? -1.728 7.664 -15.527 1.00 80.94 441 PRO A N 1
ATOM 3257 C CA . PRO A 1 441 ? -1.860 9.082 -15.187 1.00 80.94 441 PRO A CA 1
ATOM 3258 C C . PRO A 1 441 ? -0.509 9.750 -14.886 1.00 80.94 441 PRO A C 1
ATOM 3260 O O . PRO A 1 441 ? -0.359 10.950 -15.119 1.00 80.94 441 PRO A O 1
ATOM 3263 N N . ASP A 1 442 ? 0.485 8.986 -14.431 1.00 77.75 442 ASP A N 1
ATOM 3264 C CA . ASP A 1 442 ? 1.818 9.501 -14.111 1.00 77.75 442 ASP A CA 1
ATOM 3265 C C . ASP A 1 442 ? 2.585 9.916 -15.371 1.00 77.75 442 ASP A C 1
ATOM 3267 O O . ASP A 1 442 ? 3.157 11.010 -15.418 1.00 77.75 442 ASP A O 1
ATOM 3271 N N . GLN A 1 443 ? 2.545 9.100 -16.431 1.00 87.69 443 GLN A N 1
ATOM 3272 C CA . GLN A 1 443 ? 3.134 9.467 -17.720 1.00 87.69 443 GLN A CA 1
ATOM 3273 C C . GLN A 1 443 ? 2.434 10.692 -18.316 1.00 87.69 443 GLN A C 1
ATOM 3275 O O . GLN A 1 443 ? 3.104 11.605 -18.798 1.00 87.69 443 GLN A O 1
ATOM 3280 N N . ALA A 1 444 ? 1.104 10.767 -18.221 1.00 88.75 444 ALA A N 1
ATOM 3281 C CA . ALA A 1 444 ? 0.356 11.945 -18.654 1.00 88.75 444 ALA A CA 1
ATOM 3282 C C . ALA A 1 444 ? 0.789 13.216 -17.906 1.00 88.75 444 ALA A C 1
ATOM 3284 O O . ALA A 1 444 ? 1.030 14.247 -18.536 1.00 88.75 444 ALA A O 1
ATOM 3285 N N . ALA A 1 445 ? 0.943 13.144 -16.580 1.00 81.69 445 ALA A N 1
ATOM 3286 C CA . ALA A 1 445 ? 1.404 14.265 -15.767 1.00 81.69 445 ALA A CA 1
ATOM 3287 C C . ALA A 1 445 ? 2.843 14.682 -16.116 1.00 81.69 445 ALA A C 1
ATOM 3289 O O . ALA A 1 445 ? 3.127 15.876 -16.233 1.00 81.69 445 ALA A O 1
ATOM 3290 N N . LYS A 1 446 ? 3.742 13.714 -16.344 1.00 87.44 446 LYS A N 1
ATOM 3291 C CA . LYS A 1 446 ? 5.126 13.960 -16.778 1.00 87.44 446 LYS A CA 1
ATOM 3292 C C . LYS A 1 446 ? 5.178 14.681 -18.124 1.00 87.44 446 LYS A C 1
ATOM 3294 O O . LYS A 1 446 ? 5.895 15.671 -18.259 1.00 87.44 446 LYS A O 1
ATOM 3299 N N . LEU A 1 447 ? 4.414 14.206 -19.106 1.00 91.25 447 LEU A N 1
ATOM 3300 C CA . LEU A 1 447 ? 4.331 14.825 -20.428 1.00 91.25 447 LEU A CA 1
ATOM 3301 C C . LEU A 1 447 ? 3.726 16.231 -20.338 1.00 91.25 447 LEU A C 1
ATOM 3303 O O . LEU A 1 447 ? 4.270 17.167 -20.918 1.00 91.25 447 LEU A O 1
ATOM 3307 N N . ALA A 1 448 ? 2.662 16.412 -19.552 1.00 87.94 448 ALA A N 1
ATOM 3308 C CA . ALA A 1 448 ? 2.031 17.716 -19.371 1.00 87.94 448 ALA A CA 1
ATOM 3309 C C . ALA A 1 448 ? 2.999 18.731 -18.741 1.00 87.94 448 ALA A C 1
ATOM 3311 O O . ALA A 1 448 ? 3.079 19.870 -19.198 1.00 87.94 448 ALA A O 1
ATOM 3312 N N . ALA A 1 449 ? 3.782 18.313 -17.742 1.00 84.88 449 ALA A N 1
ATOM 3313 C CA . ALA A 1 449 ? 4.819 19.147 -17.139 1.00 84.88 449 ALA A CA 1
ATOM 3314 C C . ALA A 1 449 ? 5.943 19.490 -18.131 1.00 84.88 449 ALA A C 1
ATOM 3316 O O . ALA A 1 449 ? 6.377 20.640 -18.184 1.00 84.88 449 ALA A O 1
ATOM 3317 N N . TYR A 1 450 ? 6.381 18.521 -18.943 1.00 86.31 450 TYR A N 1
ATOM 3318 C CA . TYR A 1 450 ? 7.399 18.731 -19.975 1.00 86.31 450 TYR A CA 1
ATOM 3319 C C . TYR A 1 450 ? 6.966 19.779 -21.007 1.00 86.31 450 TYR A C 1
ATOM 3321 O O . TYR A 1 450 ? 7.719 20.710 -21.287 1.00 86.31 450 TYR A O 1
ATOM 3329 N N . TYR A 1 451 ? 5.747 19.662 -21.542 1.00 81.81 451 TYR A N 1
ATOM 3330 C CA . TYR A 1 451 ? 5.233 20.614 -22.529 1.00 81.81 451 TYR A CA 1
ATOM 3331 C C . TYR A 1 451 ? 4.946 21.990 -21.922 1.00 81.81 451 TYR A C 1
ATOM 3333 O O . TYR A 1 451 ? 5.195 22.998 -22.578 1.00 81.81 451 TYR A O 1
ATOM 3341 N N . LYS A 1 452 ? 4.509 22.056 -20.657 1.00 78.94 452 LYS A N 1
ATOM 3342 C CA . LYS A 1 452 ? 4.329 23.332 -19.951 1.00 78.94 452 LYS A CA 1
ATOM 3343 C C . LYS A 1 452 ? 5.656 24.079 -19.772 1.00 78.94 452 LYS A C 1
ATOM 3345 O O . LYS A 1 452 ? 5.725 25.257 -20.088 1.00 78.94 452 LYS A O 1
ATOM 3350 N N . GLY A 1 453 ? 6.721 23.389 -19.357 1.00 68.88 453 GLY A N 1
ATOM 3351 C CA . GLY A 1 453 ? 8.058 23.982 -19.191 1.00 68.88 453 GLY A CA 1
ATOM 3352 C C . GLY A 1 453 ? 8.790 24.326 -20.498 1.00 68.88 453 GLY A C 1
ATOM 3353 O O . GLY A 1 453 ? 9.922 24.794 -20.455 1.00 68.88 453 GLY A O 1
ATOM 3354 N N . LYS A 1 454 ? 8.181 24.051 -21.657 1.00 59.78 454 LYS A N 1
ATOM 3355 C CA . LYS A 1 454 ? 8.668 24.428 -22.994 1.00 59.78 454 LYS A CA 1
ATOM 3356 C C . LYS A 1 454 ? 7.849 25.559 -23.632 1.00 59.78 454 LYS A C 1
ATOM 3358 O O . LYS A 1 454 ? 8.240 26.033 -24.696 1.00 59.78 454 LYS A O 1
ATOM 3363 N N . ALA A 1 455 ? 6.706 25.913 -23.037 1.00 55.28 455 ALA A N 1
ATOM 3364 C CA . ALA A 1 455 ? 5.790 26.953 -23.511 1.00 55.28 455 ALA A CA 1
ATOM 3365 C C . ALA A 1 455 ? 5.990 28.308 -22.799 1.00 55.28 455 ALA A C 1
ATOM 3367 O O . ALA A 1 455 ? 5.436 29.309 -23.252 1.00 55.28 455 ALA A O 1
ATOM 3368 N N . GLU A 1 456 ? 6.762 28.319 -21.708 1.00 44.25 456 GLU A N 1
ATOM 3369 C CA . GLU A 1 456 ? 7.375 29.505 -21.085 1.00 44.25 456 GLU A CA 1
ATOM 3370 C C . GLU A 1 456 ? 8.719 29.808 -21.758 1.00 44.25 456 GLU A C 1
ATOM 3372 O O . GLU A 1 456 ? 9.013 31.011 -21.953 1.00 44.25 456 GLU A O 1
#

Foldseek 3Di:
DDDDDDDDDDDDDDDDDDDDDDDDDDDDDDDDDDDDDDDDDDDDDDDDDPDDPPDPDPQPAAAEAEEEEEQLCVPLVVVLQVVLCVVPPNYHYHYDYFFLLVSLVCLLVPDAHWKYKHLAPVSVVSCVVSVQFPPVQKDFFFKWKKWKKAWPVLPQPDDAPQSLLDPPFAEEEAPCSGPQNVQVLLLLVLQCVDPVHPVCSSVSNVVNYPYHHRHQLVRLVCRLVVVGGMYMHTPLSCVVVVVTMDIDDRDPSSGDIGTMIMGTTPPHPCNVSSVVSVCSCNDPVNVVSCVVSPTGGPQPPDFDCQADWFQFPVRDTFGARHQWQAEEEDAPPRQLVLVLLLLDVSSLRRYQEYEDNDDPPDDCCVVSRVCVVRHHYAYNPHALVNVCVSVTQEYEYAPVCCVPRVVRNVVVVRHYGHAHNPDLVRQLSRLCSSCVNSVNNPSSVVVNVVSVVVVD